Protein AF-000000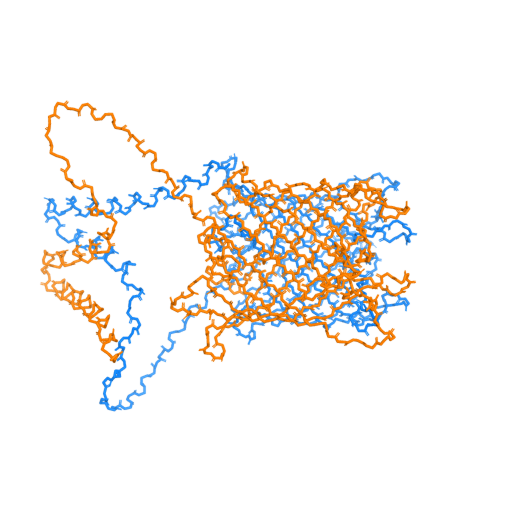0066426248 (afdb_homodimer)

Sequence (658 aa):
MRKIALFLSLCVFIWASDLQQALEYEKQGDYKKAMEIYKKLALKNSSVLISQEQNNSSQATQTQNSITIKKEEKQDFSRLALANYLGENESFNPLGISSYKMNYFLPFAYSFNSLGVNNNKSEAKFQLSVKKRLFENLLGLDEKYYIAYTQTSWWQIYEHSSPFRETNYQPEFFIDLPLYLKDYEFFNNLRVGILHESNGKGDENLQSRSWNRIYVSTAILYNKFLFVPRLWYRIPENKKDDDNPAILHYMGNFDVNLAYLGDDYFINLMLRNNLKFHNNKGAIQVDLGYDIFNNGIYWYLQYFNGYGESLIDYNKHLQRLSTGFLISYMRKIALFLSLCVFIWASDLQQALEYEKQGDYKKAMEIYKKLALKNSSVLISQEQNNSSQATQTQNSITIKKEEKQDFSRLALANYLGENESFNPLGISSYKMNYFLPFAYSFNSLGVNNNKSEAKFQLSVKKRLFENLLGLDEKYYIAYTQTSWWQIYEHSSPFRETNYQPEFFIDLPLYLKDYEFFNNLRVGILHESNGKGDENLQSRSWNRIYVSTAILYNKFLFVPRLWYRIPENKKDDDNPAILHYMGNFDVNLAYLGDDYFINLMLRNNLKFHNNKGAIQVDLGYDIFNNGIYWYLQYFNGYGESLIDYNKHLQRLSTGFLISY

Foldseek 3Di:
DPPPVPPVVVVVVVLVVLQVVLVVCVVVVVPPSSVVSVVVVVVVPPVVPPPPDPDDDDDCDPPVPVCPVPPPPLPQQLVVVVCLCVVNPDDDDQVDKGFHDWWFKFQFKAWPDDPDDPAHRTWIKTKGKIKHWDDACPVVQRKTKMKMKMKIWTWRCVDVVTHTPWMKIKIKIKIWGADDDPVQVQWGTKMWMKIKIWGPDDPPPLQTAIWIKIKIWIWGDDPQKTKIKMFIDTDDDDPVPHSCPCLCVAQNGIKMWIKGHDSFKMKIWIKGWNPPPVRIFIKIKIKIWGHDPPPAKTWIKMWMFTAPPDRSGRVPTITMITIDIGRHD/DVPVVPPVVPPVVVLVVLQVVLVVCVVVVVNVSSVVSVVCVVVVVVVVPPPPPPDDDDDPDPPPVPPVVPPPPLPQQQVVVVCLCVVNPDDDDQVDKGFHDWWFKFQFKAWPDDPDDPAHRTWIKTKGKIKHWDDACPPVQRKTKMKMKMKIWTWQCVDVVTHTPWMKIKIKIKMWGADDDPVQVQWGTKMWMKIKIWGPDDPPPLQTAIWIKIKIWIWGDDPQKIKIKMFIDTDDDDPVPHSCPCLCVAQNGIKMWIKGHDSFKMKIKIKGWNPPPVRIFIKIKIKIWGHDPPPAKTWIKMWMFTAPPDRSGRVPTITMITIDIGRHD

InterPro domains:
  IPR003187 Phospholipase A1 [PF02253] (88-326)
  IPR003187 Phospholipase A1 [PR01486] (118-135)
  IPR003187 Phospholipase A1 [PR01486] (140-156)
  IPR003187 Phospholipase A1 [PR01486] (161-180)
  IPR003187 Phospholipase A1 [PR01486] (190-204)
  IPR003187 Phospholipase A1 [PR01486] (207-225)
  IPR003187 Phospholipase A1 [PR01486] (242-260)
  IPR003187 Phospholipase A1 [PR01486] (277-294)
  IPR003187 Phospholipase A1 [PR01486] (300-320)
  IPR003187 Phospholipase A1 [PTHR40457] (1-326)
  IPR003187 Phospholipase A1 [cd00541] (95-322)
  IPR036541 Phospholipase A1 superfamily [G3DSA:2.40.230.10] (82-328)
  IPR036541 Phospholipase A1 superfamily [SSF56931] (89-328)

Nearest PDB structures (foldseek):
  7ezz-assembly1_B  TM=8.735E-01  e=7.952E-20  Salmonella enterica subsp. enterica serovar Typhi
  7ezz-assembly1_A  TM=8.567E-01  e=2.183E-19  Salmonella enterica subsp. enterica serovar Typhi
  2qom-assembly1_A  TM=3.430E-01  e=2.627E-02  Escherichia coli O157:H7
  1fep-assembly1_A  TM=3.872E-01  e=2.582E-01  Escherichia coli K-12
  8agd-assembly1_C  TM=2.688E-01  e=1.028E+00  Deinococcus radiodurans R1 = ATCC 13939 = DSM 20539

Secondary structure (DSSP, 8-state):
--GGGHHHHHHHHHHHHHHHHHHHHHHTT-HHHHHHHHHHHHHHHHTTTTTSSGGG--------------------HHHHHHHHHHT-SS---TT--EE-S-EEEEEEEEESS---TT--SEEEEEEEEEEEEEEE-SSSS--EEEEEEEEEEEE-TTSTT--EEEEEEEEEEEEEEE---TT-TTB-EEEEEEEEEE----TTTT---EEEEEEEE--EEETTEEEEEEEEEEPP--GGG-S-TTHHHHH-SEEEEEEEE-SSEEEEEEEEE---TTS--EEEEEEEEEESSSSS-EEEEEEEEES-SSSTTTTS-EEEEEEEEEEE-/--STTSSHHHHHHHHHHHHHHHHHHHHTT-HHHHHHHHHHHHHHHHHHHHTTSTT---S-----------------HHHHHHHHHHT-SS---TT--EE-S-EEEEEEEEESS---TT--SEEEEEEEEEEEEEEE-SSSS--EEEEEEEEEEEE-TTSTT--EEEEEEEEEEEEEEE---TT-TTB-EEEEEEEEEE----TTTT---EEEEEEEE--EEETTEEEEEEEEEEPP--GGG-S-TTHHHHH-SEEEEEEEE-SSEEEEEEEEE---TTS--EEEEEEEEEESSSSS-EEEEEEEEES-SSSTTTTS-EEEEEEEEEEE-

Solvent-accessible surface area (backbone atoms only — not comparable to full-atom values): 33411 Å² total; per-residue (Å²): 72,69,74,70,65,56,62,66,58,53,59,61,49,49,56,53,46,47,52,50,48,23,51,52,28,50,74,72,64,43,32,59,65,18,22,52,45,22,38,52,52,26,55,70,67,46,85,77,67,68,82,72,78,75,73,74,86,74,88,70,79,76,65,80,68,73,68,69,67,69,73,69,74,68,72,58,42,40,57,53,45,47,26,30,64,72,64,63,71,58,78,86,45,51,35,42,46,37,34,48,45,69,19,32,45,19,71,49,23,39,38,82,42,86,71,50,94,91,41,69,42,55,25,23,36,37,30,50,25,35,29,33,74,66,50,63,39,84,82,71,61,68,27,35,32,33,42,34,41,34,37,41,37,37,27,30,61,84,44,83,74,29,21,49,78,42,43,40,41,33,47,32,41,35,36,41,30,62,45,87,41,86,94,44,65,35,38,46,34,42,32,43,33,42,37,41,38,30,42,47,33,39,65,88,77,72,58,27,33,54,53,40,31,39,34,40,32,36,46,32,46,56,89,45,35,39,39,36,47,34,41,46,47,73,55,85,67,56,77,93,71,44,55,48,82,61,46,50,58,23,46,27,48,35,40,36,37,44,29,42,39,43,87,55,34,37,41,35,37,36,43,32,43,36,84,34,87,93,67,64,27,30,27,39,34,41,38,38,36,34,56,73,69,83,43,41,40,19,42,28,39,40,37,39,41,30,28,41,84,42,74,90,40,24,89,37,76,40,39,36,47,30,31,39,34,30,51,26,61,133,78,61,74,69,59,60,72,60,53,62,61,53,53,56,53,50,47,50,51,50,23,51,52,29,47,76,71,67,44,33,60,67,16,25,54,42,24,38,49,50,26,43,64,66,50,45,80,70,59,74,79,72,77,79,90,83,90,80,100,69,81,69,74,74,67,73,66,70,70,70,71,75,68,71,57,40,40,57,52,46,48,25,28,63,71,63,65,71,57,77,87,46,50,34,43,45,37,35,47,44,67,18,31,44,18,71,49,22,39,38,81,42,84,70,50,95,90,41,70,44,53,22,24,37,35,29,50,23,35,29,33,73,63,50,64,40,85,83,73,60,67,27,36,33,33,43,33,40,32,38,41,37,37,26,29,63,83,44,84,74,31,20,49,77,42,42,38,42,34,47,30,41,36,38,40,31,61,45,88,42,86,95,44,65,36,38,45,34,44,32,43,33,42,40,40,38,30,44,48,33,40,64,89,77,73,57,27,33,52,53,40,30,40,35,41,32,35,44,32,47,57,90,44,35,38,39,35,46,35,41,46,48,73,57,86,65,57,76,92,72,44,55,48,81,61,47,50,57,23,48,27,46,34,40,36,37,45,28,43,39,43,86,56,35,37,41,35,38,36,41,33,42,36,84,34,88,93,67,65,27,31,27,41,34,41,38,38,36,35,56,73,39,59,43,42,40,19,42,26,39,39,36,39,41,30,28,41,85,42,73,89,40,24,89,38,75,40,40,35,48,31,33,40,34,29,52,25,63

Structure (mmCIF, N/CA/C/O backbone):
data_AF-0000000066426248-model_v1
#
loop_
_entity.id
_entity.type
_entity.pdbx_description
1 polymer 'Phosphatidylcholine 1-acylhydrolase'
#
loop_
_atom_site.group_PDB
_atom_site.id
_atom_site.type_symbol
_atom_site.label_atom_id
_atom_site.label_alt_id
_atom_site.label_comp_id
_atom_site.label_asym_id
_atom_site.label_entity_id
_atom_site.label_seq_id
_atom_site.pdbx_PDB_ins_code
_atom_site.Cartn_x
_atom_site.Cartn_y
_atom_site.Cartn_z
_atom_site.occupancy
_atom_site.B_iso_or_equiv
_atom_site.auth_seq_id
_atom_site.auth_comp_id
_atom_site.auth_asym_id
_atom_site.auth_atom_id
_atom_site.pdbx_PDB_model_num
ATOM 1 N N . MET A 1 1 ? -12.062 -5.543 22.438 1 21.22 1 MET A N 1
ATOM 2 C CA . MET A 1 1 ? -13.117 -6.055 21.578 1 21.22 1 MET A CA 1
ATOM 3 C C . MET A 1 1 ? -14.484 -5.551 22.016 1 21.22 1 MET A C 1
ATOM 5 O O . MET A 1 1 ? -15.461 -5.652 21.281 1 21.22 1 MET A O 1
ATOM 9 N N . ARG A 1 2 ? -14.477 -5.262 23.109 1 25.72 2 ARG A N 1
ATOM 10 C CA . ARG A 1 2 ? -15.664 -5.125 23.938 1 25.72 2 ARG A CA 1
ATOM 11 C C . ARG A 1 2 ? -16.438 -3.859 23.578 1 25.72 2 ARG A C 1
ATOM 13 O O . ARG A 1 2 ? -17.672 -3.83 23.672 1 25.72 2 ARG A O 1
ATOM 20 N N . LYS A 1 3 ? -15.594 -2.93 23.312 1 25.88 3 LYS A N 1
ATOM 21 C CA . LYS A 1 3 ? -16.219 -1.614 23.453 1 25.88 3 LYS A CA 1
ATOM 22 C C . LYS A 1 3 ? -17.125 -1.297 22.281 1 25.88 3 LYS A C 1
ATOM 24 O O . LYS A 1 3 ? -17.984 -0.408 22.375 1 25.88 3 LYS A O 1
ATOM 29 N N . ILE A 1 4 ? -16.906 -1.948 21.125 1 23.11 4 ILE A N 1
ATOM 30 C CA . ILE A 1 4 ? -17.5 -1.456 19.891 1 23.11 4 ILE A CA 1
ATOM 31 C C . ILE A 1 4 ? -18.953 -1.912 19.781 1 23.11 4 ILE A C 1
ATOM 33 O O . ILE A 1 4 ? -19.734 -1.379 18.984 1 23.11 4 ILE A O 1
ATOM 37 N N . ALA A 1 5 ? -19.297 -2.85 20.484 1 27.41 5 ALA A N 1
ATOM 38 C CA . ALA A 1 5 ? -20.641 -3.438 20.594 1 27.41 5 ALA A CA 1
ATOM 39 C C . ALA A 1 5 ? -21.625 -2.445 21.203 1 27.41 5 ALA A C 1
ATOM 41 O O . ALA A 1 5 ? -22.828 -2.533 20.969 1 27.41 5 ALA A O 1
ATOM 42 N N . LEU A 1 6 ? -21.109 -1.627 21.828 1 28.02 6 LEU A N 1
ATOM 43 C CA . LEU A 1 6 ? -21.938 -0.832 22.719 1 28.02 6 LEU A CA 1
ATOM 44 C C . LEU A 1 6 ? -22.766 0.185 21.953 1 28.02 6 LEU A C 1
ATOM 46 O O . LEU A 1 6 ? -23.922 0.45 22.297 1 28.02 6 LEU A O 1
ATOM 50 N N . PHE A 1 7 ? -22.281 0.532 20.812 1 26.02 7 PHE A N 1
ATOM 51 C CA . PHE A 1 7 ? -22.844 1.736 20.219 1 26.02 7 PHE A CA 1
ATOM 52 C C . PHE A 1 7 ? -24.109 1.414 19.438 1 26.02 7 PHE A C 1
ATOM 54 O O . PHE A 1 7 ? -25 2.266 19.297 1 26.02 7 PHE A O 1
ATOM 61 N N . LEU A 1 8 ? -24.219 0.285 18.906 1 27.92 8 LEU A N 1
ATOM 62 C CA . LEU A 1 8 ? -25.375 -0.097 18.094 1 27.92 8 LEU A CA 1
ATOM 63 C C . LEU A 1 8 ? -26.625 -0.221 18.953 1 27.92 8 LEU A C 1
ATOM 65 O O . LEU A 1 8 ? -27.734 -0.063 18.453 1 27.92 8 LEU A O 1
ATOM 69 N N . SER A 1 9 ? -26.5 -0.438 20.031 1 31.55 9 SER A N 1
ATOM 70 C CA . SER A 1 9 ? -27.594 -0.672 20.969 1 31.55 9 SER A CA 1
ATOM 71 C C . SER A 1 9 ? -28.375 0.61 21.234 1 31.55 9 SER A C 1
ATOM 73 O O . SER A 1 9 ? -29.594 0.573 21.438 1 31.55 9 SER A O 1
ATOM 75 N N . LEU A 1 10 ? -27.703 1.596 21 1 32.5 10 LEU A N 1
ATOM 76 C CA . LEU A 1 10 ? -28.344 2.82 21.469 1 32.5 10 LEU A CA 1
ATOM 77 C C . LEU A 1 10 ? -29.375 3.312 20.438 1 32.5 10 LEU A C 1
ATOM 79 O O . LEU A 1 10 ? -30.422 3.826 20.812 1 32.5 10 LEU A O 1
ATOM 83 N N . CYS A 1 11 ? -29.203 3.049 19.172 1 32.25 11 CYS A N 1
ATOM 84 C CA . CYS A 1 11 ? -30.094 3.578 18.141 1 32.25 11 CYS A CA 1
ATOM 85 C C . CYS A 1 11 ? -31.422 2.844 18.125 1 32.25 11 CYS A C 1
ATOM 87 O O . CYS A 1 11 ? -32.469 3.436 17.828 1 32.25 11 CYS A O 1
ATOM 89 N N . VAL A 1 12 ? -31.453 1.705 18.344 1 39.06 12 VAL A N 1
ATOM 90 C CA . VAL A 1 12 ? -32.688 0.942 18.453 1 39.06 12 VAL A CA 1
ATOM 91 C C . VAL A 1 12 ? -33.531 1.466 19.625 1 39.06 12 VAL A C 1
ATOM 93 O O . VAL A 1 12 ? -34.75 1.529 19.547 1 39.06 12 VAL A O 1
ATOM 96 N N . PHE A 1 13 ? -32.875 1.981 20.438 1 43.09 13 PHE A N 1
ATOM 97 C CA . PHE A 1 13 ? -33.531 2.488 21.625 1 43.09 13 PHE A CA 1
ATOM 98 C C . PHE A 1 13 ? -34.219 3.812 21.344 1 43.09 13 PHE A C 1
ATOM 100 O O . PHE A 1 13 ? -35.312 4.078 21.875 1 43.09 13 PHE A O 1
ATOM 107 N N . ILE A 1 14 ? -33.781 4.527 20.375 1 45.44 14 ILE A N 1
ATOM 108 C CA . ILE A 1 14 ? -34.344 5.84 20.125 1 45.44 14 ILE A CA 1
ATOM 109 C C . ILE A 1 14 ? -35.625 5.691 19.297 1 45.44 14 ILE A C 1
ATOM 111 O O . ILE A 1 14 ? -36.625 6.371 19.562 1 45.44 14 ILE A O 1
ATOM 115 N N . TRP A 1 15 ? -35.656 4.734 18.375 1 49.66 15 TRP A N 1
ATOM 116 C CA . TRP A 1 15 ? -36.875 4.449 17.594 1 49.66 15 TRP A CA 1
ATOM 117 C C . TRP A 1 15 ? -38 3.977 18.5 1 49.66 15 TRP A C 1
ATOM 119 O O . TRP A 1 15 ? -39.156 4.371 18.312 1 49.66 15 TRP A O 1
ATOM 129 N N . ALA A 1 16 ? -37.594 3.227 19.391 1 53.44 16 ALA A N 1
ATOM 130 C CA . ALA A 1 16 ? -38.531 2.721 20.375 1 53.44 16 ALA A CA 1
ATOM 131 C C . ALA A 1 16 ? -39.062 3.848 21.266 1 53.44 16 ALA A C 1
ATOM 133 O O . ALA A 1 16 ? -40.25 3.879 21.625 1 53.44 16 ALA A O 1
ATOM 134 N N . SER A 1 17 ? -38.188 4.723 21.406 1 62.94 17 SER A N 1
ATOM 135 C CA . SER A 1 17 ? -38.531 5.844 22.281 1 62.94 17 SER A CA 1
ATOM 136 C C . SER A 1 17 ? -39.469 6.816 21.578 1 62.94 17 SER A C 1
ATOM 138 O O . SER A 1 17 ? -40.438 7.301 22.188 1 62.94 17 SER A O 1
ATOM 140 N N . ASP A 1 18 ? -39.312 6.953 20.188 1 67.25 18 ASP A N 1
ATOM 141 C CA . ASP A 1 18 ? -40.188 7.871 19.438 1 67.25 18 ASP A CA 1
ATOM 142 C C . ASP A 1 18 ? -41.594 7.305 19.297 1 67.25 18 ASP A C 1
ATOM 144 O O . ASP A 1 18 ? -42.594 8.039 19.391 1 67.25 18 ASP A O 1
ATOM 148 N N . LEU A 1 19 ? -41.531 6.023 19.047 1 67.25 19 LEU A N 1
ATOM 149 C CA . LEU A 1 19 ? -42.812 5.344 18.938 1 67.25 19 LEU A CA 1
ATOM 150 C C . LEU A 1 19 ? -43.562 5.375 20.266 1 67.25 19 LEU A C 1
ATOM 152 O O . LEU A 1 19 ? -44.75 5.613 20.297 1 67.25 19 LEU A O 1
ATOM 156 N N . GLN A 1 20 ? -42.688 5.156 21.359 1 71.75 20 GLN A N 1
ATOM 157 C CA . GLN A 1 20 ? -43.281 5.207 22.688 1 71.75 20 GLN A CA 1
ATOM 158 C C . GLN A 1 20 ? -43.781 6.609 23.016 1 71.75 20 GLN A C 1
ATOM 160 O O . GLN A 1 20 ? -44.844 6.77 23.609 1 71.75 20 GLN A O 1
ATOM 165 N N . GLN A 1 21 ? -43.094 7.531 22.516 1 74.12 21 GLN A N 1
ATOM 166 C CA . GLN A 1 21 ? -43.469 8.93 22.75 1 74.12 21 GLN A CA 1
ATOM 167 C C . GLN A 1 21 ? -44.688 9.312 21.953 1 74.12 21 GLN A C 1
ATOM 169 O O . GLN A 1 21 ? -45.562 10.023 22.453 1 74.12 21 GLN A O 1
ATOM 174 N N . ALA A 1 22 ? -44.75 8.781 20.703 1 76.38 22 ALA A N 1
ATOM 175 C CA . ALA A 1 22 ? -45.906 9.039 19.875 1 76.38 22 ALA A CA 1
ATOM 176 C C . ALA A 1 22 ? -47.156 8.406 20.469 1 76.38 22 ALA A C 1
ATOM 178 O O . ALA A 1 22 ? -48.25 9.023 20.484 1 76.38 22 ALA A O 1
ATOM 179 N N . LEU A 1 23 ? -46.938 7.215 21.016 1 75.81 23 LEU A N 1
ATOM 180 C CA . LEU A 1 23 ? -48.031 6.492 21.672 1 75.81 23 LEU A CA 1
ATOM 181 C C . LEU A 1 23 ? -48.5 7.215 22.938 1 75.81 23 LEU A C 1
ATOM 183 O O . LEU A 1 23 ? -49.688 7.262 23.219 1 75.81 23 LEU A O 1
ATOM 187 N N . GLU A 1 24 ? -47.594 7.805 23.688 1 76.19 24 GLU A N 1
ATOM 188 C CA . GLU A 1 24 ? -47.875 8.578 24.891 1 76.19 24 GLU A CA 1
ATOM 189 C C . GLU A 1 24 ? -48.688 9.836 24.547 1 76.19 24 GLU A C 1
ATOM 191 O O . GLU A 1 24 ? -49.656 10.172 25.234 1 76.19 24 GLU A O 1
ATOM 196 N N . TYR A 1 25 ? -48.312 10.477 23.438 1 78.5 25 TYR A N 1
ATOM 197 C CA . TYR A 1 25 ? -49.031 11.672 23.016 1 78.5 25 TYR A CA 1
ATOM 198 C C . TYR A 1 25 ? -50.438 11.344 22.547 1 78.5 25 TYR A C 1
ATOM 200 O O . TYR A 1 25 ? -51.375 12.102 22.797 1 78.5 25 TYR A O 1
ATOM 208 N N . GLU A 1 26 ? -50.625 10.148 21.875 1 78.38 26 GLU A N 1
ATOM 209 C CA . GLU A 1 26 ? -51.938 9.641 21.438 1 78.38 26 GLU A CA 1
ATOM 210 C C . GLU A 1 26 ? -52.875 9.398 22.625 1 78.38 26 GLU A C 1
ATOM 212 O O . GLU A 1 26 ? -54.031 9.773 22.594 1 78.38 26 GLU A O 1
ATOM 217 N N . LYS A 1 27 ? -52.375 8.906 23.703 1 77 27 LYS A N 1
ATOM 218 C CA . LYS A 1 27 ? -53.125 8.625 24.922 1 77 27 LYS A CA 1
ATOM 219 C C . LYS A 1 27 ? -53.562 9.922 25.609 1 77 27 LYS A C 1
ATOM 221 O O . LYS A 1 27 ? -54.625 9.969 26.234 1 77 27 LYS A O 1
ATOM 226 N N . GLN A 1 28 ? -52.625 10.938 25.562 1 75.06 28 GLN A N 1
ATOM 227 C CA . GLN A 1 28 ? -52.906 12.227 26.203 1 75.06 28 GLN A CA 1
ATOM 228 C C . GLN A 1 28 ? -53.844 13.07 25.375 1 75.06 28 GLN A C 1
ATOM 230 O O . GLN A 1 28 ? -54.25 14.164 25.766 1 75.06 28 GLN A O 1
ATOM 235 N N . GLY A 1 29 ? -54.156 12.609 24.062 1 78.06 29 GLY A N 1
ATOM 236 C CA . GLY A 1 29 ? -55.125 13.297 23.219 1 78.06 29 GLY A CA 1
ATOM 237 C C . GLY A 1 29 ? -54.5 14.352 22.328 1 78.06 29 GLY A C 1
ATOM 238 O O . GLY A 1 29 ? -55.219 15.141 21.703 1 78.06 29 GLY A O 1
ATOM 239 N N . ASP A 1 30 ? -53.156 14.57 22.484 1 76.69 30 ASP A N 1
ATOM 240 C CA . ASP A 1 30 ? -52.438 15.523 21.625 1 76.69 30 ASP A CA 1
ATOM 241 C C . ASP A 1 30 ? -52.125 14.914 20.266 1 76.69 30 ASP A C 1
ATOM 243 O O . ASP A 1 30 ? -51 14.508 20 1 76.69 30 ASP A O 1
ATOM 247 N N . TYR A 1 31 ? -53.094 14.844 19.359 1 78.88 31 TYR A N 1
ATOM 248 C CA . TYR A 1 31 ? -53 14.148 18.078 1 78.88 31 TYR A CA 1
ATOM 249 C C . TYR A 1 31 ? -52.031 14.852 17.125 1 78.88 31 TYR A C 1
ATOM 251 O O . TYR A 1 31 ? -51.438 14.211 16.266 1 78.88 31 TYR A O 1
ATOM 259 N N . LYS A 1 32 ? -51.75 16.141 17.266 1 79.25 32 LYS A N 1
ATOM 260 C CA . LYS A 1 32 ? -50.844 16.859 16.391 1 79.25 32 LYS A CA 1
ATOM 261 C C . LYS A 1 32 ? -49.375 16.469 16.641 1 79.25 32 LYS A C 1
ATOM 263 O O . LYS A 1 32 ? -48.625 16.188 15.695 1 79.25 32 LYS A O 1
ATOM 268 N N . LYS A 1 33 ? -48.844 16.438 17.781 1 78.81 33 LYS A N 1
ATOM 269 C CA . LYS A 1 33 ? -47.5 16.031 18.109 1 78.81 33 LYS A CA 1
ATOM 270 C C . LYS A 1 33 ? -47.281 14.547 17.797 1 78.81 33 LYS A C 1
ATOM 272 O O . LYS A 1 33 ? -46.219 14.164 17.281 1 78.81 33 LYS A O 1
ATOM 277 N N . ALA A 1 34 ? -48.25 13.672 18.172 1 79.44 34 ALA A N 1
ATOM 278 C CA . ALA A 1 34 ? -48.188 12.258 17.812 1 79.44 34 ALA A CA 1
ATOM 279 C C . ALA A 1 34 ? -48.094 12.07 16.297 1 79.44 34 ALA A C 1
ATOM 281 O O . ALA A 1 34 ? -47.281 11.273 15.812 1 79.44 34 ALA A O 1
ATOM 282 N N . MET A 1 35 ? -48.906 12.82 15.586 1 79.19 35 MET A N 1
ATOM 283 C CA . MET A 1 35 ? -48.875 12.812 14.125 1 79.19 35 MET A CA 1
ATOM 284 C C . MET A 1 35 ? -47.5 13.172 13.594 1 79.19 35 MET A C 1
ATOM 286 O O . MET A 1 35 ? -47 12.531 12.672 1 79.19 35 MET A O 1
ATOM 290 N N . GLU A 1 36 ? -46.812 14.164 14.078 1 78.56 36 GLU A N 1
ATOM 291 C CA . GLU A 1 36 ? -45.531 14.625 13.617 1 78.56 36 GLU A CA 1
ATOM 292 C C . GLU A 1 36 ? -44.438 13.555 13.812 1 78.56 36 GLU A C 1
ATOM 294 O O . GLU A 1 36 ? -43.594 13.375 12.953 1 78.56 36 GLU A O 1
ATOM 299 N N . ILE A 1 37 ? -44.5 12.859 14.883 1 76.62 37 ILE A N 1
ATOM 300 C CA . ILE A 1 37 ? -43.562 11.789 15.164 1 76.62 37 ILE A CA 1
ATOM 301 C C . ILE A 1 37 ? -43.844 10.594 14.266 1 76.62 37 ILE A C 1
ATOM 303 O O . ILE A 1 37 ? -42.906 10.031 13.664 1 76.62 37 ILE A O 1
ATOM 307 N N . TYR A 1 38 ? -45.125 10.148 14.047 1 75.75 38 TYR A N 1
ATOM 308 C CA . TYR A 1 38 ? -45.469 9.07 13.125 1 75.75 38 TYR A CA 1
ATOM 309 C C . TYR A 1 38 ? -45.125 9.453 11.688 1 75.75 38 TYR A C 1
ATOM 311 O O . TYR A 1 38 ? -44.656 8.625 10.914 1 75.75 38 TYR A O 1
ATOM 319 N N . LYS A 1 39 ? -45.375 10.727 11.32 1 72.31 39 LYS A N 1
ATOM 320 C CA . LYS A 1 39 ? -44.969 11.258 10.023 1 72.31 39 LYS A CA 1
ATOM 321 C C . LYS A 1 39 ? -43.438 11.164 9.828 1 72.31 39 LYS A C 1
ATOM 323 O O . LYS A 1 39 ? -42.969 10.703 8.789 1 72.31 39 LYS A O 1
ATOM 328 N N . LYS A 1 40 ? -42.75 11.539 10.828 1 72.25 40 LYS A N 1
ATOM 329 C CA . LYS A 1 40 ? -41.281 11.422 10.805 1 72.25 40 LYS A CA 1
ATOM 330 C C . LYS A 1 40 ? -40.875 9.961 10.695 1 72.25 40 LYS A C 1
ATOM 332 O O . LYS A 1 40 ? -39.938 9.633 9.93 1 72.25 40 LYS A O 1
ATOM 337 N N . LEU A 1 41 ? -41.375 9.078 11.297 1 68.88 41 LEU A N 1
ATOM 338 C CA . LEU A 1 41 ? -41.125 7.645 11.266 1 68.88 41 LEU A CA 1
ATOM 339 C C . LEU A 1 41 ? -41.562 7.035 9.945 1 68.88 41 LEU A C 1
ATOM 341 O O . LEU A 1 41 ? -40.875 6.16 9.398 1 68.88 41 LEU A O 1
ATOM 345 N N . ALA A 1 42 ? -42.719 7.484 9.414 1 65.19 42 ALA A N 1
ATOM 346 C CA . ALA A 1 42 ? -43.25 7 8.148 1 65.19 42 ALA A CA 1
ATOM 347 C C . ALA A 1 42 ? -42.406 7.5 6.973 1 65.19 42 ALA A C 1
ATOM 349 O O . ALA A 1 42 ? -42.188 6.758 6.02 1 65.19 42 ALA A O 1
ATOM 350 N N . LEU A 1 43 ? -41.969 8.781 6.918 1 58.59 43 LEU A N 1
ATOM 351 C CA . LEU A 1 43 ? -41.219 9.406 5.844 1 58.59 43 LEU A CA 1
ATOM 352 C C . LEU A 1 43 ? -39.781 8.945 5.863 1 58.59 43 LEU A C 1
ATOM 354 O O . LEU A 1 43 ? -39.125 8.883 4.82 1 58.59 43 LEU A O 1
ATOM 358 N N . LYS A 1 44 ? -39.188 8.594 6.984 1 50.12 44 LYS A N 1
ATOM 359 C CA . LYS A 1 44 ? -37.844 8.016 7.098 1 50.12 44 LYS A CA 1
ATOM 360 C C . LYS A 1 44 ? -37.781 6.645 6.434 1 50.12 44 LYS A C 1
ATOM 362 O O . LYS A 1 44 ? -36.781 6.297 5.82 1 50.12 44 LYS A O 1
ATOM 367 N N . ASN A 1 45 ? -38.562 5.871 6.266 1 43.69 45 ASN A N 1
ATOM 368 C CA . ASN A 1 45 ? -38.688 4.57 5.617 1 43.69 45 ASN A CA 1
ATOM 369 C C . ASN A 1 45 ? -39.094 4.703 4.16 1 43.69 45 ASN A C 1
ATOM 371 O O . ASN A 1 45 ? -38.844 3.807 3.352 1 43.69 45 ASN A O 1
ATOM 375 N N . SER A 1 46 ? -39.875 5.641 3.625 1 41.12 46 SER A N 1
ATOM 376 C CA . SER A 1 46 ? -40.375 5.785 2.266 1 41.12 46 SER A CA 1
ATOM 377 C C . SER A 1 46 ? -39.312 6.316 1.323 1 41.12 46 SER A C 1
ATOM 379 O O . SER A 1 46 ? -39.438 6.191 0.103 1 41.12 46 SER A O 1
ATOM 381 N N . SER A 1 47 ? -38.219 7.238 1.375 1 36.09 47 SER A N 1
ATOM 382 C CA . SER A 1 47 ? -37.344 7.832 0.366 1 36.09 47 SER A CA 1
ATOM 383 C C . SER A 1 47 ? -36.5 6.77 -0.347 1 36.09 47 SER A C 1
ATOM 385 O O . SER A 1 47 ? -35.812 7.066 -1.319 1 36.09 47 SER A O 1
ATOM 387 N N . VAL A 1 48 ? -36.562 5.344 -0.227 1 31.81 48 VAL A N 1
ATOM 388 C CA . VAL A 1 48 ? -36.312 4.125 -0.981 1 31.81 48 VAL A CA 1
ATOM 389 C C . VAL A 1 48 ? -37.312 3.971 -2.1 1 31.81 48 VAL A C 1
ATOM 391 O O . VAL A 1 48 ? -36.969 3.592 -3.221 1 31.81 48 VAL A O 1
ATOM 394 N N . LEU A 1 49 ? -38.562 4.047 -2.035 1 29.64 49 LEU A N 1
ATOM 395 C CA . LEU A 1 49 ? -39.469 3.494 -3.012 1 29.64 49 LEU A CA 1
ATOM 396 C C . LEU A 1 49 ? -39.812 4.52 -4.09 1 29.64 49 LEU A C 1
ATOM 398 O O . LEU A 1 49 ? -40.375 4.172 -5.137 1 29.64 49 LEU A O 1
ATOM 402 N N . ILE A 1 50 ? -39.688 5.859 -4.098 1 30.88 50 ILE A N 1
ATOM 403 C CA . ILE A 1 50 ? -40.438 6.68 -5.043 1 30.88 50 ILE A CA 1
ATOM 404 C C . ILE A 1 50 ? -39.719 6.691 -6.391 1 30.88 50 ILE A C 1
ATOM 406 O O . ILE A 1 50 ? -40.25 7.188 -7.383 1 30.88 50 ILE A O 1
ATOM 410 N N . SER A 1 51 ? -38.531 6.281 -6.93 1 28.19 51 SER A N 1
ATOM 411 C CA . SER A 1 51 ? -38.156 6.68 -8.289 1 28.19 51 SER A CA 1
ATOM 412 C C . SER A 1 51 ? -39 5.938 -9.32 1 28.19 51 SER A C 1
ATOM 414 O O . SER A 1 51 ? -38.844 6.129 -10.523 1 28.19 51 SER A O 1
ATOM 416 N N . GLN A 1 52 ? -39.781 5.016 -9.109 1 23.95 52 GLN A N 1
ATOM 417 C CA . GLN A 1 52 ? -40.25 4.309 -10.297 1 23.95 52 GLN A CA 1
ATOM 418 C C . GLN A 1 52 ? -41.219 5.176 -11.102 1 23.95 52 GLN A C 1
ATOM 420 O O . GLN A 1 52 ? -41.188 5.156 -12.336 1 23.95 52 GLN A O 1
ATOM 425 N N . GLU A 1 53 ? -42.375 5.66 -10.781 1 24.2 53 GLU A N 1
ATOM 426 C CA . GLU A 1 53 ? -43.5 5.672 -11.68 1 24.2 53 GLU A CA 1
ATOM 427 C C . GLU A 1 53 ? -43.594 6.992 -12.438 1 24.2 53 GLU A C 1
ATOM 429 O O . GLU A 1 53 ? -44.656 7.344 -12.953 1 24.2 53 GLU A O 1
ATOM 434 N N . GLN A 1 54 ? -42.625 7.93 -12.656 1 22.52 54 GLN A N 1
ATOM 435 C CA . GLN A 1 54 ? -43.062 9.227 -13.156 1 22.52 54 GLN A CA 1
ATOM 436 C C . GLN A 1 54 ? -43.656 9.102 -14.555 1 22.52 54 GLN A C 1
ATOM 438 O O . GLN A 1 54 ? -44.594 9.805 -14.891 1 22.52 54 GLN A O 1
ATOM 443 N N . ASN A 1 55 ? -43.094 8.531 -15.594 1 22.34 55 ASN A N 1
ATOM 444 C CA . ASN A 1 55 ? -43.125 9.203 -16.891 1 22.34 55 ASN A CA 1
ATOM 445 C C . ASN A 1 55 ? -44.469 8.992 -17.594 1 22.34 55 ASN A C 1
ATOM 447 O O . ASN A 1 55 ? -44.656 9.375 -18.75 1 22.34 55 ASN A O 1
ATOM 451 N N . ASN A 1 56 ? -45.438 8.219 -17.5 1 20.48 56 ASN A N 1
ATOM 452 C CA . ASN A 1 56 ? -45.938 8.031 -18.844 1 20.48 56 ASN A CA 1
ATOM 453 C C . ASN A 1 56 ? -46.719 9.25 -19.328 1 20.48 56 ASN A C 1
ATOM 455 O O . ASN A 1 56 ? -47.281 9.242 -20.438 1 20.48 56 ASN A O 1
ATOM 459 N N . SER A 1 57 ? -47.469 10 -18.547 1 22.83 57 SER A N 1
ATOM 460 C CA . SER A 1 57 ? -48.594 10.539 -19.297 1 22.83 57 SER A CA 1
ATOM 461 C C . SER A 1 57 ? -48.156 11.656 -20.234 1 22.83 57 SER A C 1
ATOM 463 O O . SER A 1 57 ? -47.219 12.383 -19.938 1 22.83 57 SER A O 1
ATOM 465 N N . SER A 1 58 ? -48.812 11.891 -21.672 1 23.61 58 SER A N 1
ATOM 466 C CA . SER A 1 58 ? -48.594 12.391 -23.031 1 23.61 58 SER A CA 1
ATOM 467 C C . SER A 1 58 ? -48.625 13.914 -23.062 1 23.61 58 SER A C 1
ATOM 469 O O . SER A 1 58 ? -48.25 14.516 -24.078 1 23.61 58 SER A O 1
ATOM 471 N N . GLN A 1 59 ? -49.562 14.625 -22.438 1 24.84 59 GLN A N 1
ATOM 472 C CA . GLN A 1 59 ? -50 15.844 -23.125 1 24.84 59 GLN A CA 1
ATOM 473 C C . GLN A 1 59 ? -48.844 16.844 -23.219 1 24.84 59 GLN A C 1
ATOM 475 O O . GLN A 1 59 ? -48.219 17.156 -22.203 1 24.84 59 GLN A O 1
ATOM 480 N N . ALA A 1 60 ? -48.438 17.359 -24.5 1 25.08 60 ALA A N 1
ATOM 481 C CA . ALA A 1 60 ? -47.125 17.672 -25.094 1 25.08 60 ALA A CA 1
ATOM 482 C C . ALA A 1 60 ? -46.594 19.016 -24.609 1 25.08 60 ALA A C 1
ATOM 484 O O . ALA A 1 60 ? -45.5 19.438 -25 1 25.08 60 ALA A O 1
ATOM 485 N N . THR A 1 61 ? -47.469 19.938 -24.016 1 25.94 61 THR A N 1
ATOM 486 C CA . THR A 1 61 ? -47.031 21.312 -24.266 1 25.94 61 THR A CA 1
ATOM 487 C C . THR A 1 61 ? -45.594 21.531 -23.75 1 25.94 61 THR A C 1
ATOM 489 O O . THR A 1 61 ? -45.25 21.078 -22.656 1 25.94 61 THR A O 1
ATOM 492 N N . GLN A 1 62 ? -44.594 21.984 -24.688 1 24.77 62 GLN A N 1
ATOM 493 C CA . GLN A 1 62 ? -43.156 22.047 -24.625 1 24.77 62 GLN A CA 1
ATOM 494 C C . GLN A 1 62 ? -42.688 22.875 -23.422 1 24.77 62 GLN A C 1
ATOM 496 O O . GLN A 1 62 ? -42.281 24.031 -23.578 1 24.77 62 GLN A O 1
ATOM 501 N N . THR A 1 63 ? -43.594 23.156 -22.469 1 23.88 63 THR A N 1
ATOM 502 C CA . THR A 1 63 ? -43.062 24.188 -21.562 1 23.88 63 THR A CA 1
ATOM 503 C C . THR A 1 63 ? -41.625 23.844 -21.156 1 23.88 63 THR A C 1
ATOM 505 O O . THR A 1 63 ? -41.344 22.719 -20.75 1 23.88 63 THR A O 1
ATOM 508 N N . GLN A 1 64 ? -40.656 24.672 -21.734 1 23.58 64 GLN A N 1
ATOM 509 C CA . GLN A 1 64 ? -39.219 24.594 -21.453 1 23.58 64 GLN A CA 1
ATOM 510 C C . GLN A 1 64 ? -38.969 24.438 -19.953 1 23.58 64 GLN A C 1
ATOM 512 O O . GLN A 1 64 ? -39.219 25.359 -19.172 1 23.58 64 GLN A O 1
ATOM 517 N N . ASN A 1 65 ? -39.625 23.469 -19.406 1 24.3 65 ASN A N 1
ATOM 518 C CA . ASN A 1 65 ? -39.344 23.109 -18.016 1 24.3 65 ASN A CA 1
ATOM 519 C C . ASN A 1 65 ? -37.875 23.203 -17.703 1 24.3 65 ASN A C 1
ATOM 521 O O . ASN A 1 65 ? -37.062 22.422 -18.219 1 24.3 65 ASN A O 1
ATOM 525 N N . SER A 1 66 ? -37.438 24.484 -17.656 1 24.78 66 SER A N 1
ATOM 526 C CA . SER A 1 66 ? -36.094 24.75 -17.172 1 24.78 66 SER A CA 1
ATOM 527 C C . SER A 1 66 ? -35.75 23.891 -15.953 1 24.78 66 SER A C 1
ATOM 529 O O . SER A 1 66 ? -36.375 24.031 -14.898 1 24.78 66 SER A O 1
ATOM 531 N N . ILE A 1 67 ? -35.75 22.609 -16.172 1 24.72 67 ILE A N 1
ATOM 532 C CA . ILE A 1 67 ? -35.156 21.656 -15.25 1 24.72 67 ILE A CA 1
ATOM 533 C C . ILE A 1 67 ? -34 22.312 -14.508 1 24.72 67 ILE A C 1
ATOM 535 O O . ILE A 1 67 ? -32.969 22.641 -15.109 1 24.72 67 ILE A O 1
ATOM 539 N N . THR A 1 68 ? -34.406 23.312 -13.766 1 24.12 68 THR A N 1
ATOM 540 C CA . THR A 1 68 ? -33.344 23.688 -12.859 1 24.12 68 THR A CA 1
ATOM 541 C C . THR A 1 68 ? -32.656 22.453 -12.273 1 24.12 68 THR A C 1
ATOM 543 O O . THR A 1 68 ? -33.281 21.688 -11.531 1 24.12 68 THR A O 1
ATOM 546 N N . ILE A 1 69 ? -31.984 21.75 -13.047 1 24.86 69 ILE A N 1
ATOM 547 C CA . ILE A 1 69 ? -31 20.781 -12.594 1 24.86 69 ILE A CA 1
ATOM 548 C C . ILE A 1 69 ? -30.469 21.203 -11.219 1 24.86 69 ILE A C 1
ATOM 550 O O . ILE A 1 69 ? -29.844 22.25 -11.078 1 24.86 69 ILE A O 1
ATOM 554 N N . LYS A 1 70 ? -31.328 21.031 -10.242 1 29.27 70 LYS A N 1
ATOM 555 C CA . LYS A 1 70 ? -30.797 21.172 -8.891 1 29.27 70 LYS A CA 1
ATOM 556 C C . LYS A 1 70 ? -29.312 20.797 -8.844 1 29.27 70 LYS A C 1
ATOM 558 O O . LYS A 1 70 ? -28.938 19.703 -9.273 1 29.27 70 LYS A O 1
ATOM 563 N N . LYS A 1 71 ? -28.562 21.688 -8.805 1 30.72 71 LYS A N 1
ATOM 564 C CA . LYS A 1 71 ? -27.141 21.578 -8.508 1 30.72 71 LYS A CA 1
ATOM 565 C C . LYS A 1 71 ? -26.859 20.469 -7.496 1 30.72 71 LYS A C 1
ATOM 567 O O . LYS A 1 71 ? -27.359 20.516 -6.371 1 30.72 71 LYS A O 1
ATOM 572 N N . GLU A 1 72 ? -26.969 19.25 -7.738 1 32.97 72 GLU A N 1
ATOM 573 C CA . GLU A 1 72 ? -26.422 18.188 -6.895 1 32.97 72 GLU A CA 1
ATOM 574 C C . GLU A 1 72 ? -25.406 18.75 -5.891 1 32.97 72 GLU A C 1
ATOM 576 O O . GLU A 1 72 ? -24.453 19.438 -6.277 1 32.97 72 GLU A O 1
ATOM 581 N N . GLU A 1 73 ? -25.812 19.156 -4.789 1 34 73 GLU A N 1
ATOM 582 C CA . GLU A 1 73 ? -24.922 19.656 -3.75 1 34 73 GLU A CA 1
ATOM 583 C C . GLU A 1 73 ? -23.547 19.016 -3.84 1 34 73 GLU A C 1
ATOM 585 O O . GLU A 1 73 ? -23.406 17.797 -3.678 1 34 73 GLU A O 1
ATOM 590 N N . LYS A 1 74 ? -22.797 19.328 -4.676 1 40.53 74 LYS A N 1
ATOM 591 C CA . LYS A 1 74 ? -21.375 19.016 -4.676 1 40.53 74 LYS A CA 1
ATOM 592 C C . LYS A 1 74 ? -20.828 18.906 -3.25 1 40.53 74 LYS A C 1
ATOM 594 O O . LYS A 1 74 ? -20.906 19.859 -2.471 1 40.53 74 LYS A O 1
ATOM 599 N N . GLN A 1 75 ? -21.125 17.781 -2.625 1 47.06 75 GLN A N 1
ATOM 600 C CA . GLN A 1 75 ? -20.453 17.594 -1.345 1 47.06 75 GLN A CA 1
ATOM 601 C C . GLN A 1 75 ? -19.172 18.438 -1.272 1 47.06 75 GLN A C 1
ATOM 603 O O . GLN A 1 75 ? -18.375 18.453 -2.217 1 47.06 75 GLN A O 1
ATOM 608 N N . ASP A 1 76 ? -19.156 19.391 -0.315 1 55.16 76 ASP A N 1
ATOM 609 C CA . ASP A 1 76 ? -18.016 20.266 -0.061 1 55.16 76 ASP A CA 1
ATOM 610 C C . ASP A 1 76 ? -16.719 19.484 0.008 1 55.16 76 ASP A C 1
ATOM 612 O O . ASP A 1 76 ? -16.484 18.734 0.959 1 55.16 76 ASP A O 1
ATOM 616 N N . PHE A 1 77 ? -16.031 19.328 -1.029 1 61.78 77 PHE A N 1
ATOM 617 C CA . PHE A 1 77 ? -14.758 18.625 -1.166 1 61.78 77 PHE A CA 1
ATOM 618 C C . PHE A 1 77 ? -13.883 18.859 0.061 1 61.78 77 PHE A C 1
ATOM 620 O O . PHE A 1 77 ? -13.203 17.953 0.527 1 61.78 77 PHE A O 1
ATOM 627 N N . SER A 1 78 ? -13.984 20.078 0.532 1 61.22 78 SER A N 1
ATOM 628 C CA . SER A 1 78 ? -13.117 20.406 1.659 1 61.22 78 SER A CA 1
ATOM 629 C C . SER A 1 78 ? -13.492 19.594 2.898 1 61.22 78 SER A C 1
ATOM 631 O O . SER A 1 78 ? -12.617 19.109 3.609 1 61.22 78 SER A O 1
ATOM 633 N N . ARG A 1 79 ? -14.75 19.484 3.059 1 65 79 ARG A N 1
ATOM 634 C CA . ARG A 1 79 ? -15.203 18.719 4.219 1 65 79 ARG A CA 1
ATOM 635 C C . ARG A 1 79 ? -14.922 17.219 4.035 1 65 79 ARG A C 1
ATOM 637 O O . ARG A 1 79 ? -14.547 16.531 4.988 1 65 79 ARG A O 1
ATOM 644 N N . LEU A 1 80 ? -15.133 16.812 2.828 1 65.12 80 LEU A N 1
ATOM 645 C CA . LEU A 1 80 ? -14.859 15.406 2.527 1 65.12 80 LEU A CA 1
ATOM 646 C C . LEU A 1 80 ? -13.375 15.086 2.689 1 65.12 80 LEU A C 1
ATOM 648 O O . LEU A 1 80 ? -13.016 14.055 3.25 1 65.12 80 LEU A O 1
ATOM 652 N N . ALA A 1 81 ? -12.594 15.961 2.262 1 63.16 81 ALA A N 1
ATOM 653 C CA . ALA A 1 81 ? -11.148 15.805 2.377 1 63.16 81 ALA A CA 1
ATOM 654 C C . ALA A 1 81 ? -10.711 15.789 3.84 1 63.16 81 ALA A C 1
ATOM 656 O O . ALA A 1 81 ? -9.898 14.953 4.246 1 63.16 81 ALA A O 1
ATOM 657 N N . LEU A 1 82 ? -11.352 16.719 4.574 1 59.38 82 LEU A N 1
ATOM 658 C CA . LEU A 1 82 ? -11.039 16.766 6 1 59.38 82 LEU A CA 1
ATOM 659 C C . LEU A 1 82 ? -11.516 15.492 6.695 1 59.38 82 LEU A C 1
ATOM 661 O O . LEU A 1 82 ? -10.797 14.922 7.516 1 59.38 82 LEU A O 1
ATOM 665 N N . ALA A 1 83 ? -12.68 15.094 6.34 1 61.94 83 ALA A N 1
ATOM 666 C CA . ALA A 1 83 ? -13.242 13.891 6.941 1 61.94 83 ALA A CA 1
ATOM 667 C C . ALA A 1 83 ? -12.375 12.672 6.645 1 61.94 83 ALA A C 1
ATOM 669 O O . ALA A 1 83 ? -12.172 11.82 7.512 1 61.94 83 ALA A O 1
ATOM 670 N N . ASN A 1 84 ? -11.922 12.594 5.449 1 60.53 84 ASN A N 1
ATOM 671 C CA . ASN A 1 84 ? -11.008 11.508 5.082 1 60.53 84 ASN A CA 1
ATOM 672 C C . ASN A 1 84 ? -9.703 11.586 5.863 1 60.53 84 ASN A C 1
ATOM 674 O O . ASN A 1 84 ? -9.219 10.57 6.371 1 60.53 84 ASN A O 1
ATOM 678 N N . TYR A 1 85 ? -9.242 12.812 5.953 1 60.19 85 TYR A N 1
ATOM 679 C CA . TYR A 1 85 ? -8.023 13.047 6.715 1 60.19 85 TYR A CA 1
ATOM 680 C C . TYR A 1 85 ? -8.203 12.625 8.172 1 60.19 85 TYR A C 1
ATOM 682 O O . TYR A 1 85 ? -7.316 11.984 8.742 1 60.19 85 TYR A O 1
ATOM 690 N N . LEU A 1 86 ? -9.391 12.945 8.688 1 58.94 86 LEU A N 1
ATOM 691 C CA . LEU A 1 86 ? -9.664 12.672 10.094 1 58.94 86 LEU A CA 1
ATOM 692 C C . LEU A 1 86 ? -10.195 11.25 10.273 1 58.94 86 LEU A C 1
ATOM 694 O O . LEU A 1 86 ? -10.344 10.781 11.406 1 58.94 86 LEU A O 1
ATOM 698 N N . GLY A 1 87 ? -10.492 10.508 9.125 1 56.59 87 GLY A N 1
ATOM 699 C CA . GLY A 1 87 ? -11.055 9.164 9.188 1 56.59 87 GLY A CA 1
ATOM 700 C C . GLY A 1 87 ? -12.516 9.141 9.57 1 56.59 87 GLY A C 1
ATOM 701 O O . GLY A 1 87 ? -12.984 8.203 10.227 1 56.59 87 GLY A O 1
ATOM 702 N N . GLU A 1 88 ? -13.273 10.102 9.32 1 53.19 88 GLU A N 1
ATOM 703 C CA . GLU A 1 88 ? -14.664 10.227 9.75 1 53.19 88 GLU A CA 1
ATOM 704 C C . GLU A 1 88 ? -15.625 9.805 8.641 1 53.19 88 GLU A C 1
ATOM 706 O O . GLU A 1 88 ? -16.828 9.688 8.867 1 53.19 88 GLU A O 1
ATOM 711 N N . ASN A 1 89 ? -15.328 9.625 7.371 1 50.75 89 ASN A N 1
ATOM 712 C CA . ASN A 1 89 ? -16.234 9.414 6.25 1 50.75 89 ASN A CA 1
ATOM 713 C C . ASN A 1 89 ? -16.844 8.016 6.285 1 50.75 89 ASN A C 1
ATOM 715 O O . ASN A 1 89 ? -17.859 7.766 5.637 1 50.75 89 ASN A O 1
ATOM 719 N N . GLU A 1 90 ? -16.25 6.969 6.707 1 52.94 90 GLU A N 1
ATOM 720 C CA . GLU A 1 90 ? -16.766 5.629 6.441 1 52.94 90 GLU A CA 1
ATOM 721 C C . GLU A 1 90 ? -17.391 5.02 7.695 1 52.94 90 GLU A C 1
ATOM 723 O O . GLU A 1 90 ? -16.984 5.355 8.812 1 52.94 90 GLU A O 1
ATOM 728 N N . SER A 1 91 ? -18.703 4.652 7.477 1 52.22 91 SER A N 1
ATOM 729 C CA . SER A 1 91 ? -19.156 3.713 8.5 1 52.22 91 SER A CA 1
ATOM 730 C C . SER A 1 91 ? -18.047 2.738 8.883 1 52.22 91 SER A C 1
ATOM 732 O O . SER A 1 91 ? -17.266 2.311 8.023 1 52.22 91 SER A O 1
ATOM 734 N N . PHE A 1 92 ? -17.812 2.816 10.094 1 55.5 92 PHE A N 1
ATOM 735 C CA . PHE A 1 92 ? -16.719 1.977 10.602 1 55.5 92 PHE A CA 1
ATOM 736 C C . PHE A 1 92 ? -16.859 0.552 10.078 1 55.5 92 PHE A C 1
ATOM 738 O O . PHE A 1 92 ? -17.906 -0.078 10.234 1 55.5 92 PHE A O 1
ATOM 745 N N . ASN A 1 93 ? -16.156 0.213 9.117 1 62.81 93 ASN A N 1
ATOM 746 C CA . ASN A 1 93 ? -15.953 -1.171 8.703 1 62.81 93 ASN A CA 1
ATOM 747 C C . ASN A 1 93 ? -14.703 -1.762 9.352 1 62.81 93 ASN A C 1
ATOM 749 O O . ASN A 1 93 ? -13.578 -1.417 8.977 1 62.81 93 ASN A O 1
ATOM 753 N N . PRO A 1 94 ? -14.922 -2.596 10.375 1 65.31 94 PRO A N 1
ATOM 754 C CA . PRO A 1 94 ? -13.766 -3.121 11.117 1 65.31 94 PRO A CA 1
ATOM 755 C C . PRO A 1 94 ? -12.797 -3.889 10.227 1 65.31 94 PRO A C 1
ATOM 757 O O . PRO A 1 94 ? -11.633 -4.066 10.594 1 65.31 94 PRO A O 1
ATOM 760 N N . LEU A 1 95 ? -13.281 -4.254 9.086 1 67.5 95 LEU A N 1
ATOM 761 C CA . LEU A 1 95 ? -12.398 -5.02 8.219 1 67.5 95 LEU A CA 1
ATOM 762 C C . LEU A 1 95 ? -11.812 -4.137 7.125 1 67.5 95 LEU A C 1
ATOM 764 O O . LEU A 1 95 ? -11.055 -4.609 6.273 1 67.5 95 LEU A O 1
ATOM 768 N N . GLY A 1 96 ? -12.156 -2.891 7.27 1 76.12 96 GLY A N 1
ATOM 769 C CA . GLY A 1 96 ? -11.773 -2.006 6.18 1 76.12 96 GLY A CA 1
ATOM 770 C C . GLY A 1 96 ? -10.531 -1.19 6.484 1 76.12 96 GLY A C 1
ATOM 771 O O . GLY A 1 96 ? -10.031 -1.204 7.609 1 76.12 96 GLY A O 1
ATOM 772 N N . ILE A 1 97 ? -9.891 -0.613 5.402 1 85.12 97 ILE A N 1
ATOM 773 C CA . ILE A 1 97 ? -8.805 0.359 5.453 1 85.12 97 ILE A CA 1
ATOM 774 C C . ILE A 1 97 ? -9.242 1.658 4.781 1 85.12 97 ILE A C 1
ATOM 776 O O . ILE A 1 97 ? -10.195 1.669 3.998 1 85.12 97 ILE A O 1
ATOM 780 N N . SER A 1 98 ? -8.648 2.744 5.164 1 85.25 98 SER A N 1
ATOM 781 C CA . SER A 1 98 ? -8.969 4.031 4.559 1 85.25 98 SER A CA 1
ATOM 782 C C . SER A 1 98 ? -7.738 4.684 3.949 1 85.25 98 SER A C 1
ATOM 784 O O . SER A 1 98 ? -6.605 4.336 4.297 1 85.25 98 SER A O 1
ATOM 786 N N . SER A 1 99 ? -7.992 5.578 3.031 1 88.44 99 SER A N 1
ATOM 787 C CA . SER A 1 99 ? -6.898 6.402 2.523 1 88.44 99 SER A CA 1
ATOM 788 C C . SER A 1 99 ? -6.301 7.27 3.627 1 88.44 99 SER A C 1
ATOM 790 O O . SER A 1 99 ? -7.016 7.707 4.531 1 88.44 99 SER A O 1
ATOM 792 N N . TYR A 1 100 ? -5.062 7.551 3.57 1 91.56 100 TYR A N 1
ATOM 793 C CA . TYR A 1 100 ? -4.367 8.359 4.562 1 91.56 100 TYR A CA 1
ATOM 794 C C . TYR A 1 100 ? -3.771 9.609 3.926 1 91.56 100 TYR A C 1
ATOM 796 O O . TYR A 1 100 ? -4.316 10.711 4.07 1 91.56 100 TYR A O 1
ATOM 804 N N . LYS A 1 101 ? -2.717 9.484 3.207 1 93.25 101 LYS A N 1
ATOM 805 C CA . LYS A 1 101 ? -2.168 10.547 2.375 1 93.25 101 LYS A CA 1
ATOM 806 C C . LYS A 1 101 ? -2.615 10.398 0.923 1 93.25 101 LYS A C 1
ATOM 808 O O . LYS A 1 101 ? -3.428 9.531 0.605 1 93.25 101 LYS A O 1
ATOM 813 N N . MET A 1 102 ? -2.17 11.328 0.147 1 92.38 102 MET A N 1
ATOM 814 C CA . MET A 1 102 ? -2.547 11.281 -1.264 1 92.38 102 MET A CA 1
ATOM 815 C C . MET A 1 102 ? -2.051 10 -1.915 1 92.38 102 MET A C 1
ATOM 817 O O . MET A 1 102 ? -0.894 9.609 -1.737 1 92.38 102 MET A O 1
ATOM 821 N N . ASN A 1 103 ? -2.945 9.273 -2.527 1 94.38 103 ASN A N 1
ATOM 822 C CA . ASN A 1 103 ? -2.613 8.141 -3.379 1 94.38 103 ASN A CA 1
ATOM 823 C C . ASN A 1 103 ? -2.602 8.531 -4.855 1 94.38 103 ASN A C 1
ATOM 825 O O . ASN A 1 103 ? -3.619 8.969 -5.395 1 94.38 103 ASN A O 1
ATOM 829 N N . TYR A 1 104 ? -1.481 8.352 -5.508 1 96.62 104 TYR A N 1
ATOM 830 C CA . TYR A 1 104 ? -1.376 8.844 -6.875 1 96.62 104 TYR A CA 1
ATOM 831 C C . TYR A 1 104 ? -0.473 7.949 -7.711 1 96.62 104 TYR A C 1
ATOM 833 O O . TYR A 1 104 ? 0.319 7.176 -7.168 1 96.62 104 TYR A O 1
ATOM 841 N N . PHE A 1 105 ? -0.661 7.992 -8.938 1 96.88 105 PHE A N 1
ATOM 842 C CA . PHE A 1 105 ? 0.185 7.418 -9.977 1 96.88 105 PHE A CA 1
ATOM 843 C C . PHE A 1 105 ? 0.544 8.469 -11.023 1 96.88 105 PHE A C 1
ATOM 845 O O . PHE A 1 105 ? -0.333 8.992 -11.711 1 96.88 105 PHE A O 1
ATOM 852 N N . LEU A 1 106 ? 1.841 8.758 -11.055 1 98.31 106 LEU A N 1
ATOM 853 C CA . LEU A 1 106 ? 2.375 9.758 -11.977 1 98.31 106 LEU A CA 1
ATOM 854 C C . LEU A 1 106 ? 3.279 9.102 -13.016 1 98.31 106 LEU A C 1
ATOM 856 O O . LEU A 1 106 ? 4.496 9.047 -12.844 1 98.31 106 LEU A O 1
ATOM 860 N N . PRO A 1 107 ? 2.693 8.727 -14.117 1 96.56 107 PRO A N 1
ATOM 861 C CA . PRO A 1 107 ? 3.479 8.008 -15.125 1 96.56 107 PRO A CA 1
ATOM 862 C C . PRO A 1 107 ? 4.488 8.898 -15.836 1 96.56 107 PRO A C 1
ATOM 864 O O . PRO A 1 107 ? 5.453 8.398 -16.422 1 96.56 107 PRO A O 1
ATOM 867 N N . PHE A 1 108 ? 4.242 10.227 -15.766 1 97.06 108 PHE A N 1
ATOM 868 C CA . PHE A 1 108 ? 5.145 11.148 -16.453 1 97.06 108 PHE A CA 1
ATOM 869 C C . PHE A 1 108 ? 5.84 12.07 -15.453 1 97.06 108 PHE A C 1
ATOM 871 O O . PHE A 1 108 ? 5.312 13.125 -15.109 1 97.06 108 PHE A O 1
ATOM 878 N N . ALA A 1 109 ? 6.969 11.656 -15.008 1 97.25 109 ALA A N 1
ATOM 879 C CA . ALA A 1 109 ? 7.812 12.453 -14.125 1 97.25 109 ALA A CA 1
ATOM 880 C C . ALA A 1 109 ? 9.18 12.719 -14.758 1 97.25 109 ALA A C 1
ATOM 882 O O . ALA A 1 109 ? 9.789 11.812 -15.336 1 97.25 109 ALA A O 1
ATOM 883 N N . TYR A 1 110 ? 9.57 13.945 -14.664 1 97.62 110 TYR A N 1
ATOM 884 C CA . TYR A 1 110 ? 10.859 14.32 -15.234 1 97.62 110 TYR A CA 1
ATOM 885 C C . TYR A 1 110 ? 11.711 15.07 -14.219 1 97.62 110 TYR A C 1
ATOM 887 O O . TYR A 1 110 ? 11.266 16.078 -13.648 1 97.62 110 TYR A O 1
ATOM 895 N N . SER A 1 111 ? 12.906 14.555 -14.023 1 96.69 111 SER A N 1
ATOM 896 C CA . SER A 1 111 ? 13.867 15.242 -13.164 1 96.69 111 SER A CA 1
ATOM 897 C C . SER A 1 111 ? 14.789 16.141 -13.984 1 96.69 111 SER A C 1
ATOM 899 O O . SER A 1 111 ? 15.438 15.68 -14.922 1 96.69 111 SER A O 1
ATOM 901 N N . PHE A 1 112 ? 14.898 17.328 -13.602 1 96.5 112 PHE A N 1
ATOM 902 C CA . PHE A 1 112 ? 15.766 18.266 -14.305 1 96.5 112 PHE A CA 1
ATOM 903 C C . PHE A 1 112 ? 17.219 18.047 -13.922 1 96.5 112 PHE A C 1
ATOM 905 O O . PHE A 1 112 ? 18.125 18.531 -14.609 1 96.5 112 PHE A O 1
ATOM 912 N N . ASN A 1 113 ? 17.469 17.391 -12.859 1 94.19 113 ASN A N 1
ATOM 913 C CA . ASN A 1 113 ? 18.797 17.016 -12.398 1 94.19 113 ASN A CA 1
ATOM 914 C C . ASN A 1 113 ? 19.109 15.555 -12.742 1 94.19 113 ASN A C 1
ATOM 916 O O . ASN A 1 113 ? 18.203 14.758 -12.992 1 94.19 113 ASN A O 1
ATOM 920 N N . SER A 1 114 ? 20.344 15.258 -12.703 1 91.75 114 SER A N 1
ATOM 921 C CA . SER A 1 114 ? 20.781 13.875 -12.898 1 91.75 114 SER A CA 1
ATOM 922 C C . SER A 1 114 ? 20.391 13 -11.711 1 91.75 114 SER A C 1
ATOM 924 O O . SER A 1 114 ? 20.453 13.445 -10.562 1 91.75 114 SER A O 1
ATOM 926 N N . LEU A 1 115 ? 20 11.805 -11.992 1 89.5 115 LEU A N 1
ATOM 927 C CA . LEU A 1 115 ? 19.656 10.828 -10.969 1 89.5 115 LEU A CA 1
ATOM 928 C C . LEU A 1 115 ? 20.734 9.758 -10.852 1 89.5 115 LEU A C 1
ATOM 930 O O . LEU A 1 115 ? 20.5 8.688 -10.297 1 89.5 115 LEU A O 1
ATOM 934 N N . GLY A 1 116 ? 21.812 10.047 -11.422 1 85.19 116 GLY A N 1
ATOM 935 C CA . GLY A 1 116 ? 22.906 9.086 -11.5 1 85.19 116 GLY A CA 1
ATOM 936 C C . GLY A 1 116 ? 23.078 8.484 -12.875 1 85.19 116 GLY A C 1
ATOM 937 O O . GLY A 1 116 ? 22.156 8.516 -13.695 1 85.19 116 GLY A O 1
ATOM 938 N N . VAL A 1 117 ? 24.172 7.871 -13.141 1 75.25 117 VAL A N 1
ATOM 939 C CA . VAL A 1 117 ? 24.625 7.473 -14.469 1 75.25 117 VAL A CA 1
ATOM 940 C C . VAL A 1 117 ? 23.703 6.379 -15.016 1 75.25 117 VAL A C 1
ATOM 942 O O . VAL A 1 117 ? 23.391 6.359 -16.203 1 75.25 117 VAL A O 1
ATOM 945 N N . ASN A 1 118 ? 23.141 5.637 -14.195 1 80.44 118 ASN A N 1
ATOM 946 C CA . ASN A 1 118 ? 22.406 4.48 -14.688 1 80.44 118 ASN A CA 1
ATOM 947 C C . ASN A 1 118 ? 20.891 4.711 -14.602 1 80.44 118 ASN A C 1
ATOM 949 O O . ASN A 1 118 ? 20.109 3.789 -14.82 1 80.44 118 ASN A O 1
ATOM 953 N N . ASN A 1 119 ? 20.594 6.004 -14.398 1 88.62 119 ASN A N 1
ATOM 954 C CA . ASN A 1 119 ? 19.172 6.25 -14.234 1 88.62 119 ASN A CA 1
ATOM 955 C C . ASN A 1 119 ? 18.656 7.289 -15.227 1 88.62 119 ASN A C 1
ATOM 957 O O . ASN A 1 119 ? 19.344 8.273 -15.508 1 88.62 119 ASN A O 1
ATOM 961 N N . ASN A 1 120 ? 17.531 6.992 -15.781 1 91.44 120 ASN A N 1
ATOM 962 C CA . ASN A 1 120 ? 16.859 7.926 -16.672 1 91.44 120 ASN A CA 1
ATOM 963 C C . ASN A 1 120 ? 16.156 9.039 -15.883 1 91.44 120 ASN A C 1
ATOM 965 O O . ASN A 1 120 ? 15.648 8.805 -14.789 1 91.44 120 ASN A O 1
ATOM 969 N N . LYS A 1 121 ? 16.125 10.195 -16.453 1 94.88 121 LYS A N 1
ATOM 970 C CA . LYS A 1 121 ? 15.477 11.344 -15.828 1 94.88 121 LYS A CA 1
ATOM 971 C C . LYS A 1 121 ? 13.953 11.203 -15.867 1 94.88 121 LYS A C 1
ATOM 973 O O . LYS A 1 121 ? 13.25 11.828 -15.07 1 94.88 121 LYS A O 1
ATOM 978 N N . SER A 1 122 ? 13.523 10.453 -16.859 1 94.94 122 SER A N 1
ATOM 979 C CA . SER A 1 122 ? 12.094 10.156 -16.969 1 94.94 122 SER A CA 1
ATOM 980 C C . SER A 1 122 ? 11.742 8.883 -16.219 1 94.94 122 SER A C 1
ATOM 982 O O . SER A 1 122 ? 12.336 7.828 -16.453 1 94.94 122 SER A O 1
ATOM 984 N N . GLU A 1 123 ? 10.852 9.023 -15.258 1 96 123 GLU A N 1
ATOM 985 C CA . GLU A 1 123 ? 10.391 7.859 -14.508 1 96 123 GLU A CA 1
ATOM 986 C C . GLU A 1 123 ? 8.945 8.039 -14.047 1 96 123 GLU A C 1
ATOM 988 O O . GLU A 1 123 ? 8.359 9.109 -14.227 1 96 123 GLU A O 1
ATOM 993 N N . ALA A 1 124 ? 8.375 6.988 -13.648 1 96.88 124 ALA A N 1
ATOM 994 C CA . ALA A 1 124 ? 7.074 7.074 -12.984 1 96.88 124 ALA A CA 1
ATOM 995 C C . ALA A 1 124 ? 7.242 7.23 -11.469 1 96.88 124 ALA A C 1
ATOM 997 O O . ALA A 1 124 ? 8.273 6.855 -10.914 1 96.88 124 ALA A O 1
ATOM 998 N N . LYS A 1 125 ? 6.32 7.871 -10.891 1 97.88 125 LYS A N 1
ATOM 999 C CA . LYS A 1 125 ? 6.25 8.023 -9.438 1 97.88 125 LYS A CA 1
ATOM 1000 C C . LYS A 1 125 ? 4.863 7.664 -8.914 1 97.88 125 LYS A C 1
ATOM 1002 O O . LYS A 1 125 ? 3.852 8.047 -9.508 1 97.88 125 LYS A O 1
ATOM 1007 N N . PHE A 1 126 ? 4.812 6.863 -7.879 1 97.5 126 PHE A N 1
ATOM 1008 C CA . PHE A 1 126 ? 3.504 6.605 -7.293 1 97.5 126 PHE A CA 1
ATOM 1009 C C . PHE A 1 126 ? 3.596 6.531 -5.773 1 97.5 126 PHE A C 1
ATOM 1011 O O . PHE A 1 126 ? 4.676 6.316 -5.219 1 97.5 126 PHE A O 1
ATOM 1018 N N . GLN A 1 127 ? 2.5 6.789 -5.141 1 97.75 127 GLN A N 1
ATOM 1019 C CA . GLN A 1 127 ? 2.373 6.707 -3.689 1 97.75 127 GLN A CA 1
ATOM 1020 C C . GLN A 1 127 ? 1.101 5.965 -3.289 1 97.75 127 GLN A C 1
ATOM 1022 O O . GLN A 1 127 ? 0.032 6.207 -3.854 1 97.75 127 GLN A O 1
ATOM 1027 N N . LEU A 1 128 ? 1.29 5.035 -2.486 1 96.38 128 LEU A N 1
ATOM 1028 C CA . LEU A 1 128 ? 0.191 4.355 -1.81 1 96.38 128 LEU A CA 1
ATOM 1029 C C . LEU A 1 128 ? 0.209 4.648 -0.313 1 96.38 128 LEU A C 1
ATOM 1031 O O . LEU A 1 128 ? 1.236 4.469 0.346 1 96.38 128 LEU A O 1
ATOM 1035 N N . SER A 1 129 ? -0.87 5.109 0.207 1 95.88 129 SER A N 1
ATOM 1036 C CA . SER A 1 129 ? -0.947 5.512 1.607 1 95.88 129 SER A CA 1
ATOM 1037 C C . SER A 1 129 ? -2.291 5.125 2.219 1 95.88 129 SER A C 1
ATOM 1039 O O . SER A 1 129 ? -3.344 5.539 1.729 1 95.88 129 SER A O 1
ATOM 1041 N N . VAL A 1 130 ? -2.244 4.316 3.236 1 92.81 130 VAL A N 1
ATOM 1042 C CA . VAL A 1 130 ? -3.467 3.822 3.861 1 92.81 130 VAL A CA 1
ATOM 1043 C C . VAL A 1 130 ? -3.33 3.887 5.383 1 92.81 130 VAL A C 1
ATOM 1045 O O . VAL A 1 130 ? -2.219 3.965 5.91 1 92.81 130 VAL A O 1
ATOM 1048 N N . LYS A 1 131 ? -4.43 3.896 6.027 1 91.44 131 LYS A N 1
ATOM 1049 C CA . LYS A 1 131 ? -4.449 3.836 7.488 1 91.44 131 LYS A CA 1
ATOM 1050 C C . LYS A 1 131 ? -5.582 2.943 7.984 1 91.44 131 LYS A C 1
ATOM 1052 O O . LYS A 1 131 ? -6.551 2.701 7.262 1 91.44 131 LYS A O 1
ATOM 1057 N N . LYS A 1 132 ? -5.434 2.424 9.117 1 88 132 LYS A N 1
ATOM 1058 C CA . LYS A 1 132 ? -6.426 1.607 9.812 1 88 132 LYS A CA 1
ATOM 1059 C C . LYS A 1 132 ? -6.582 2.053 11.258 1 88 132 LYS A C 1
ATOM 1061 O O . LYS A 1 132 ? -5.598 2.176 11.992 1 88 132 LYS A O 1
ATOM 1066 N N . ARG A 1 133 ? -7.816 2.297 11.57 1 88.06 133 ARG A N 1
ATOM 1067 C CA . ARG A 1 133 ? -8.102 2.594 12.969 1 88.06 133 ARG A CA 1
ATOM 1068 C C . ARG A 1 133 ? -8.039 1.331 13.828 1 88.06 133 ARG A C 1
ATOM 1070 O O . ARG A 1 133 ? -8.633 0.311 13.477 1 88.06 133 ARG A O 1
ATOM 1077 N N . LEU A 1 134 ? -7.367 1.379 14.883 1 86.31 134 LEU A N 1
ATOM 1078 C CA . LEU A 1 134 ? -7.199 0.229 15.758 1 86.31 134 LEU A CA 1
ATOM 1079 C C . LEU A 1 134 ? -8.188 0.282 16.922 1 86.31 134 LEU A C 1
ATOM 1081 O O . LEU A 1 134 ? -8.898 -0.693 17.188 1 86.31 134 LEU A O 1
ATOM 1085 N N . PHE A 1 135 ? -8.109 1.356 17.641 1 85.38 135 PHE A N 1
ATOM 1086 C CA . PHE A 1 135 ? -8.906 1.586 18.828 1 85.38 135 PHE A CA 1
ATOM 1087 C C . PHE A 1 135 ? -9.398 3.025 18.891 1 85.38 135 PHE A C 1
ATOM 1089 O O . PHE A 1 135 ? -8.977 3.863 18.078 1 85.38 135 PHE A O 1
ATOM 1096 N N . GLU A 1 136 ? -10.375 3.18 19.75 1 86.62 136 GLU A N 1
ATOM 1097 C CA . GLU A 1 136 ? -10.82 4.547 20 1 86.62 136 GLU A CA 1
ATOM 1098 C C . GLU A 1 136 ? -11.211 4.754 21.453 1 86.62 136 GLU A C 1
ATOM 1100 O O . GLU A 1 136 ? -11.641 3.814 22.125 1 86.62 136 GLU A O 1
ATOM 1105 N N . ASN A 1 137 ? -10.922 5.973 21.891 1 91.69 137 ASN A N 1
ATOM 1106 C CA . ASN A 1 137 ? -11.445 6.508 23.141 1 91.69 137 ASN A CA 1
ATOM 1107 C C . ASN A 1 137 ? -10.977 5.688 24.344 1 91.69 137 ASN A C 1
ATOM 1109 O O . ASN A 1 137 ? -11.75 5.434 25.266 1 91.69 137 ASN A O 1
ATOM 1113 N N . LEU A 1 138 ? -9.797 5.227 24.312 1 90 138 LEU A N 1
ATOM 1114 C CA . LEU A 1 138 ? -9.242 4.465 25.422 1 90 138 LEU A CA 1
ATOM 1115 C C . LEU A 1 138 ? -8.992 5.359 26.625 1 90 138 LEU A C 1
ATOM 1117 O O . LEU A 1 138 ? -9.039 4.898 27.766 1 90 138 LEU A O 1
ATOM 1121 N N . LEU A 1 139 ? -8.766 6.609 26.438 1 93.38 139 LEU A N 1
ATOM 1122 C CA . LEU A 1 139 ? -8.422 7.547 27.5 1 93.38 139 LEU A CA 1
ATOM 1123 C C . LEU A 1 139 ? -9.602 8.453 27.828 1 93.38 139 LEU A C 1
ATOM 1125 O O . LEU A 1 139 ? -9.492 9.32 28.703 1 93.38 139 LEU A O 1
ATOM 1129 N N . GLY A 1 140 ? -10.664 8.281 27.094 1 92.31 140 GLY A N 1
ATOM 1130 C CA . GLY A 1 140 ? -11.852 9.086 27.328 1 92.31 140 GLY A CA 1
ATOM 1131 C C . GLY A 1 140 ? -11.758 10.477 26.719 1 92.31 140 GLY A C 1
ATOM 1132 O O . GLY A 1 140 ? -12.414 11.406 27.188 1 92.31 140 GLY A O 1
ATOM 1133 N N . LEU A 1 141 ? -10.914 10.664 25.812 1 93.25 141 LEU A N 1
ATOM 1134 C CA . LEU A 1 141 ? -10.711 11.969 25.188 1 93.25 141 LEU A CA 1
ATOM 1135 C C . LEU A 1 141 ? -11.219 11.969 23.75 1 93.25 141 LEU A C 1
ATOM 1137 O O . LEU A 1 141 ? -10.867 12.852 22.953 1 93.25 141 LEU A O 1
ATOM 1141 N N . ASP A 1 142 ? -11.914 10.906 23.328 1 91.31 142 ASP A N 1
ATOM 1142 C CA . ASP A 1 142 ? -12.422 10.703 21.984 1 91.31 142 ASP A CA 1
ATOM 1143 C C . ASP A 1 142 ? -11.273 10.547 20.984 1 91.31 142 ASP A C 1
ATOM 1145 O O . ASP A 1 142 ? -11.406 10.914 19.812 1 91.31 142 ASP A O 1
ATOM 1149 N N . GLU A 1 143 ? -10.188 10.141 21.484 1 92.25 143 GLU A N 1
ATOM 1150 C CA . GLU A 1 143 ? -9 9.945 20.656 1 92.25 143 GLU A CA 1
ATOM 1151 C C . GLU A 1 143 ? -9.125 8.672 19.812 1 92.25 143 GLU A C 1
ATOM 1153 O O . GLU A 1 143 ? -9.844 7.746 20.188 1 92.25 143 GLU A O 1
ATOM 1158 N N . LYS A 1 144 ? -8.5 8.688 18.719 1 92.31 144 LYS A N 1
ATOM 1159 C CA . LYS A 1 144 ? -8.445 7.531 17.828 1 92.31 144 LYS A CA 1
ATOM 1160 C C . LYS A 1 144 ? -7.004 7.098 17.578 1 92.31 144 LYS A C 1
ATOM 1162 O O . LYS A 1 144 ? -6.117 7.934 17.391 1 92.31 144 LYS A O 1
ATOM 1167 N N . TYR A 1 145 ? -6.793 5.812 17.641 1 92.94 145 TYR A N 1
ATOM 1168 C CA . TYR A 1 145 ? -5.48 5.219 17.406 1 92.94 145 TYR A CA 1
ATOM 1169 C C . TYR A 1 145 ? -5.387 4.609 16.016 1 92.94 145 TYR A C 1
ATOM 1171 O O . TYR A 1 145 ? -6.246 3.816 15.625 1 92.94 145 TYR A O 1
ATOM 1179 N N . TYR A 1 146 ? -4.297 4.992 15.328 1 93.75 146 TYR A N 1
ATOM 1180 C CA . TYR A 1 146 ? -4.18 4.523 13.953 1 93.75 146 TYR A CA 1
ATOM 1181 C C . TYR A 1 146 ? -2.814 3.891 13.711 1 93.75 146 TYR A C 1
ATOM 1183 O O . TYR A 1 146 ? -1.815 4.305 14.305 1 93.75 146 TYR A O 1
ATOM 1191 N N . ILE A 1 147 ? -2.842 2.867 12.875 1 94.31 147 ILE A N 1
ATOM 1192 C CA . ILE A 1 147 ? -1.645 2.488 12.133 1 94.31 147 ILE A CA 1
ATOM 1193 C C . ILE A 1 147 ? -1.775 2.932 10.68 1 94.31 147 ILE A C 1
ATOM 1195 O O . ILE A 1 147 ? -2.873 2.92 10.117 1 94.31 147 ILE A O 1
ATOM 1199 N N . ALA A 1 148 ? -0.729 3.377 10.148 1 95.75 148 ALA A N 1
ATOM 1200 C CA . ALA A 1 148 ? -0.725 3.832 8.766 1 95.75 148 ALA A CA 1
ATOM 1201 C C . ALA A 1 148 ? 0.531 3.361 8.031 1 95.75 148 ALA A C 1
ATOM 1203 O O . ALA A 1 148 ? 1.521 2.99 8.672 1 95.75 148 ALA A O 1
ATOM 1204 N N . TYR A 1 149 ? 0.412 3.258 6.836 1 96.19 149 TYR A N 1
ATOM 1205 C CA . TYR A 1 149 ? 1.504 2.846 5.961 1 96.19 149 TYR A CA 1
ATOM 1206 C C . TYR A 1 149 ? 1.503 3.654 4.668 1 96.19 149 TYR A C 1
ATOM 1208 O O . TYR A 1 149 ? 0.482 3.74 3.982 1 96.19 149 TYR A O 1
ATOM 1216 N N . THR A 1 150 ? 2.639 4.262 4.328 1 97.44 150 THR A N 1
ATOM 1217 C CA . THR A 1 150 ? 2.828 5.008 3.09 1 97.44 150 THR A CA 1
ATOM 1218 C C . THR A 1 150 ? 4.047 4.488 2.328 1 97.44 150 THR A C 1
ATOM 1220 O O . THR A 1 150 ? 5.102 4.266 2.92 1 97.44 150 THR A O 1
ATOM 1223 N N . GLN A 1 151 ? 3.826 4.238 1.125 1 97.69 151 GLN A N 1
ATOM 1224 C CA . GLN A 1 151 ? 4.898 3.855 0.212 1 97.69 151 GLN A CA 1
ATOM 1225 C C . GLN A 1 151 ? 4.973 4.805 -0.98 1 97.69 151 GLN A C 1
ATOM 1227 O O . GLN A 1 151 ? 3.963 5.055 -1.645 1 97.69 151 GLN A O 1
ATOM 1232 N N . THR A 1 152 ? 6.133 5.383 -1.2 1 98.19 152 THR A N 1
ATOM 1233 C CA . THR A 1 152 ? 6.402 6.172 -2.396 1 98.19 152 THR A CA 1
ATOM 1234 C C . THR A 1 152 ? 7.512 5.535 -3.229 1 98.19 152 THR A C 1
ATOM 1236 O O . THR A 1 152 ? 8.57 5.184 -2.701 1 98.19 152 THR A O 1
ATOM 1239 N N . SER A 1 153 ? 7.211 5.371 -4.484 1 97.69 153 SER A N 1
ATOM 1240 C CA . SER A 1 153 ? 8.172 4.688 -5.348 1 97.69 153 SER A CA 1
ATOM 1241 C C . SER A 1 153 ? 8.5 5.516 -6.582 1 97.69 153 SER A C 1
ATOM 1243 O O . SER A 1 153 ? 7.613 6.145 -7.168 1 97.69 153 SER A O 1
ATOM 1245 N N . TRP A 1 154 ? 9.742 5.617 -6.891 1 97.56 154 TRP A N 1
ATOM 1246 C CA . TRP A 1 154 ? 10.273 6.137 -8.141 1 97.56 154 TRP A CA 1
ATOM 1247 C C . TRP A 1 154 ? 10.688 5 -9.07 1 97.56 154 TRP A C 1
ATOM 1249 O O . TRP A 1 154 ? 11.609 4.242 -8.758 1 97.56 154 TRP A O 1
ATOM 1259 N N . TRP A 1 155 ? 10.023 4.977 -10.172 1 96.06 155 TRP A N 1
ATOM 1260 C CA . TRP A 1 155 ? 10.016 3.775 -11 1 96.06 155 TRP A CA 1
ATOM 1261 C C . TRP A 1 155 ? 10.547 4.07 -12.398 1 96.06 155 TRP A C 1
ATOM 1263 O O . TRP A 1 155 ? 9.953 4.855 -13.141 1 96.06 155 TRP A O 1
ATOM 1273 N N . GLN A 1 156 ? 11.617 3.363 -12.688 1 93.88 156 GLN A N 1
ATOM 1274 C CA . GLN A 1 156 ? 12.211 3.484 -14.016 1 93.88 156 GLN A CA 1
ATOM 1275 C C . GLN A 1 156 ? 11.43 2.664 -15.039 1 93.88 156 GLN A C 1
ATOM 1277 O O . GLN A 1 156 ? 11.977 1.762 -15.672 1 93.88 156 GLN A O 1
ATOM 1282 N N . ILE A 1 157 ? 10.281 3.068 -15.266 1 90.94 157 ILE A N 1
ATOM 1283 C CA . ILE A 1 157 ? 9.32 2.264 -16.016 1 90.94 157 ILE A CA 1
ATOM 1284 C C . ILE A 1 157 ? 9.68 2.27 -17.5 1 90.94 157 ILE A C 1
ATOM 1286 O O . ILE A 1 157 ? 9.25 1.391 -18.25 1 90.94 157 ILE A O 1
ATOM 1290 N N . TYR A 1 158 ? 10.477 3.145 -17.938 1 88.75 158 TYR A N 1
ATOM 1291 C CA . TYR A 1 158 ? 10.82 3.289 -19.344 1 88.75 158 TYR A CA 1
ATOM 1292 C C . TYR A 1 158 ? 12.141 2.602 -19.672 1 88.75 158 TYR A C 1
ATOM 1294 O O . TYR A 1 158 ? 12.625 2.658 -20.797 1 88.75 158 TYR A O 1
ATOM 1302 N N . GLU A 1 159 ? 12.703 1.983 -18.672 1 84.19 159 GLU A N 1
ATOM 1303 C CA . GLU A 1 159 ? 13.914 1.185 -18.844 1 84.19 159 GLU A CA 1
ATOM 1304 C C . GLU A 1 159 ? 13.578 -0.295 -19.016 1 84.19 159 GLU A C 1
ATOM 1306 O O . GLU A 1 159 ? 12.469 -0.725 -18.688 1 84.19 159 GLU A O 1
ATOM 1311 N N . HIS A 1 160 ? 14.594 -0.925 -19.484 1 79 160 HIS A N 1
ATOM 1312 C CA . HIS A 1 160 ? 14.43 -2.373 -19.547 1 79 160 HIS A CA 1
ATOM 1313 C C . HIS A 1 160 ? 14.227 -2.973 -18.156 1 79 160 HIS A C 1
ATOM 1315 O O . HIS A 1 160 ? 14.898 -2.568 -17.203 1 79 160 HIS A O 1
ATOM 1321 N N . SER A 1 161 ? 13.336 -3.873 -17.938 1 79.75 161 SER A N 1
ATOM 1322 C CA . SER A 1 161 ? 12.992 -4.57 -16.703 1 79.75 161 SER A CA 1
ATOM 1323 C C . SER A 1 161 ? 12.258 -3.65 -15.734 1 79.75 161 SER A C 1
ATOM 1325 O O . SER A 1 161 ? 11.789 -4.094 -14.68 1 79.75 161 SER A O 1
ATOM 1327 N N . SER A 1 162 ? 12.453 -2.314 -16.047 1 86.25 162 SER A N 1
ATOM 1328 C CA . SER A 1 162 ? 11.648 -1.321 -15.344 1 86.25 162 SER A CA 1
ATOM 1329 C C . SER A 1 162 ? 11.844 -1.425 -13.836 1 86.25 162 SER A C 1
ATOM 1331 O O . SER A 1 162 ? 10.875 -1.592 -13.094 1 86.25 162 SER A O 1
ATOM 1333 N N . PRO A 1 163 ? 13.031 -1.215 -13.367 1 89.56 163 PRO A N 1
ATOM 1334 C CA . PRO A 1 163 ? 13.266 -1.357 -11.93 1 89.56 163 PRO A CA 1
ATOM 1335 C C . PRO A 1 163 ? 12.773 -0.156 -11.125 1 89.56 163 PRO A C 1
ATOM 1337 O O . PRO A 1 163 ? 12.672 0.95 -11.664 1 89.56 163 PRO A O 1
ATOM 1340 N N . PHE A 1 164 ? 12.5 -0.405 -9.914 1 92.69 164 PHE A N 1
ATOM 1341 C CA . PHE A 1 164 ? 12.328 0.703 -8.984 1 92.69 164 PHE A CA 1
ATOM 1342 C C . PHE A 1 164 ? 13.672 1.312 -8.609 1 92.69 164 PHE A C 1
ATOM 1344 O O . PHE A 1 164 ? 14.523 0.64 -8.023 1 92.69 164 PHE A O 1
ATOM 1351 N N . ARG A 1 165 ? 13.852 2.543 -8.938 1 93.75 165 ARG A N 1
ATOM 1352 C CA . ARG A 1 165 ? 15.07 3.24 -8.547 1 93.75 165 ARG A CA 1
ATOM 1353 C C . ARG A 1 165 ? 15.117 3.449 -7.035 1 93.75 165 ARG A C 1
ATOM 1355 O O . ARG A 1 165 ? 16.172 3.262 -6.41 1 93.75 165 ARG A O 1
ATOM 1362 N N . GLU A 1 166 ? 13.984 3.834 -6.543 1 95.12 166 GLU A N 1
ATOM 1363 C CA . GLU A 1 166 ? 13.875 4.109 -5.113 1 95.12 166 GLU A CA 1
ATOM 1364 C C . GLU A 1 166 ? 12.453 3.867 -4.613 1 95.12 166 GLU A C 1
ATOM 1366 O O . GLU A 1 166 ? 11.484 4.125 -5.328 1 95.12 166 GLU A O 1
ATOM 1371 N N . THR A 1 167 ? 12.383 3.326 -3.471 1 97.06 167 THR A N 1
ATOM 1372 C CA . THR A 1 167 ? 11.125 3.229 -2.74 1 97.06 167 THR A CA 1
ATOM 1373 C C . THR A 1 167 ? 11.312 3.621 -1.278 1 97.06 167 THR A C 1
ATOM 1375 O O . THR A 1 167 ? 12.297 3.223 -0.646 1 97.06 167 THR A O 1
ATOM 1378 N N . ASN A 1 168 ? 10.492 4.465 -0.78 1 98.12 168 ASN A N 1
ATOM 1379 C CA . ASN A 1 168 ? 10.477 4.812 0.637 1 98.12 168 ASN A CA 1
ATOM 1380 C C . ASN A 1 168 ? 9.25 4.254 1.341 1 98.12 168 ASN A C 1
ATOM 1382 O O . ASN A 1 168 ? 8.117 4.469 0.892 1 98.12 168 ASN A O 1
ATOM 1386 N N . TYR A 1 169 ? 9.5 3.547 2.354 1 97.19 169 TYR A N 1
ATOM 1387 C CA . TYR A 1 169 ? 8.461 2.943 3.176 1 97.19 169 TYR A CA 1
ATOM 1388 C C . TYR A 1 169 ? 8.273 3.721 4.477 1 97.19 169 TYR A C 1
ATOM 1390 O O . TYR A 1 169 ? 9.242 3.98 5.195 1 97.19 169 TYR A O 1
ATOM 1398 N N . GLN A 1 170 ? 7 4.012 4.789 1 98.12 170 GLN A N 1
ATOM 1399 C CA . GLN A 1 170 ? 6.746 4.844 5.961 1 98.12 170 GLN A CA 1
ATOM 1400 C C . GLN A 1 170 ? 5.617 4.266 6.809 1 98.12 170 GLN A C 1
ATOM 1402 O O . GLN A 1 170 ? 4.512 4.812 6.836 1 98.12 170 GLN A O 1
ATOM 1407 N N . PRO A 1 171 ? 5.922 3.205 7.539 1 96.81 171 PRO A N 1
ATOM 1408 C CA . PRO A 1 171 ? 4.941 2.822 8.555 1 96.81 171 PRO A CA 1
ATOM 1409 C C . PRO A 1 171 ? 4.867 3.82 9.711 1 96.81 171 PRO A C 1
ATOM 1411 O O . PRO A 1 171 ? 5.883 4.406 10.094 1 96.81 171 PRO A O 1
ATOM 1414 N N . GLU A 1 172 ? 3.691 4.008 10.234 1 97.44 172 GLU A N 1
ATOM 1415 C CA . GLU A 1 172 ? 3.547 4.934 11.352 1 97.44 172 GLU A CA 1
ATOM 1416 C C . GLU A 1 172 ? 2.387 4.531 12.258 1 97.44 172 GLU A C 1
ATOM 1418 O O . GLU A 1 172 ? 1.474 3.822 11.828 1 97.44 172 GLU A O 1
ATOM 1423 N N . PHE A 1 173 ? 2.559 4.832 13.5 1 97.44 173 PHE A N 1
ATOM 1424 C CA . PHE A 1 173 ? 1.517 4.781 14.516 1 97.44 173 PHE A CA 1
ATOM 1425 C C . PHE A 1 173 ? 1.232 6.172 15.07 1 97.44 173 PHE A C 1
ATOM 1427 O O . PHE A 1 173 ? 2.158 6.926 15.383 1 97.44 173 PHE A O 1
ATOM 1434 N N . PHE A 1 174 ? -0.085 6.516 15.133 1 97 174 PHE A N 1
ATOM 1435 C CA . PHE A 1 174 ? -0.352 7.836 15.688 1 97 174 PHE A CA 1
ATOM 1436 C C . PHE A 1 174 ? -1.698 7.855 16.406 1 97 174 PHE A C 1
ATOM 1438 O O . PHE A 1 174 ? -2.525 6.961 16.203 1 97 174 PHE A O 1
ATOM 1445 N N . ILE A 1 175 ? -1.834 8.836 17.203 1 95.88 175 ILE A N 1
ATOM 1446 C CA . ILE A 1 175 ? -3.059 9.148 17.938 1 95.88 175 ILE A CA 1
ATOM 1447 C C . ILE A 1 175 ? -3.619 10.484 17.453 1 95.88 175 ILE A C 1
ATOM 1449 O O . ILE A 1 175 ? -2.885 11.469 17.344 1 95.88 175 ILE A O 1
ATOM 1453 N N . ASP A 1 176 ? -4.836 10.477 17.094 1 94 176 ASP A N 1
ATOM 1454 C CA . ASP A 1 176 ? -5.547 11.703 16.75 1 94 176 ASP A CA 1
ATOM 1455 C C . ASP A 1 176 ? -6.461 12.141 17.891 1 94 176 ASP A C 1
ATOM 1457 O O . ASP A 1 176 ? -7.383 11.414 18.266 1 94 176 ASP A O 1
ATOM 1461 N N . LEU A 1 177 ? -6.215 13.312 18.453 1 92.81 177 LEU A N 1
ATOM 1462 C CA . LEU A 1 177 ? -7.023 13.898 19.516 1 92.81 177 LEU A CA 1
ATOM 1463 C C . LEU A 1 177 ? -7.875 15.047 18.984 1 92.81 177 LEU A C 1
ATOM 1465 O O . LEU A 1 177 ? -7.344 16.078 18.562 1 92.81 177 LEU A O 1
ATOM 1469 N N . PRO A 1 178 ? -9.227 14.805 18.953 1 91 178 PRO A N 1
ATOM 1470 C CA . PRO A 1 178 ? -10.047 15.945 18.531 1 91 178 PRO A CA 1
ATOM 1471 C C . PRO A 1 178 ? -9.922 17.141 19.469 1 91 178 PRO A C 1
ATOM 1473 O O . PRO A 1 178 ? -9.812 16.969 20.688 1 91 178 PRO A O 1
ATOM 1476 N N . LEU A 1 179 ? -9.867 18.344 18.859 1 89.44 179 LEU A N 1
ATOM 1477 C CA . LEU A 1 179 ? -9.828 19.562 19.641 1 89.44 179 LEU A CA 1
ATOM 1478 C C . LEU A 1 179 ? -11.18 20.281 19.625 1 89.44 179 LEU A C 1
ATOM 1480 O O . LEU A 1 179 ? -11.773 20.453 18.547 1 89.44 179 LEU A O 1
ATOM 1484 N N . TYR A 1 180 ? -11.68 20.516 20.781 1 86.31 180 TYR A N 1
ATOM 1485 C CA . TYR A 1 180 ? -12.945 21.219 20.906 1 86.31 180 TYR A CA 1
ATOM 1486 C C . TYR A 1 180 ? -12.742 22.609 21.484 1 86.31 180 TYR A C 1
ATOM 1488 O O . TYR A 1 180 ? -13.258 22.938 22.562 1 86.31 180 TYR A O 1
ATOM 1496 N N . LEU A 1 181 ? -12.086 23.391 20.75 1 86.88 181 LEU A N 1
ATOM 1497 C CA . LEU A 1 181 ? -11.812 24.734 21.219 1 86.88 181 LEU A CA 1
ATOM 1498 C C . LEU A 1 181 ? -12.914 25.703 20.797 1 86.88 181 LEU A C 1
ATOM 1500 O O . LEU A 1 181 ? -13.141 25.906 19.594 1 86.88 181 LEU A O 1
ATOM 1504 N N . LYS A 1 182 ? -13.75 26.234 21.594 1 85.38 182 LYS A N 1
ATOM 1505 C CA . LYS A 1 182 ? -14.938 27.047 21.344 1 85.38 182 LYS A CA 1
ATOM 1506 C C . LYS A 1 182 ? -14.625 28.188 20.391 1 85.38 182 LYS A C 1
ATOM 1508 O O . LYS A 1 182 ? -15.328 28.391 19.391 1 85.38 182 LYS A O 1
ATOM 1513 N N . ASP A 1 183 ? -13.562 29.047 20.656 1 85.38 183 ASP A N 1
ATOM 1514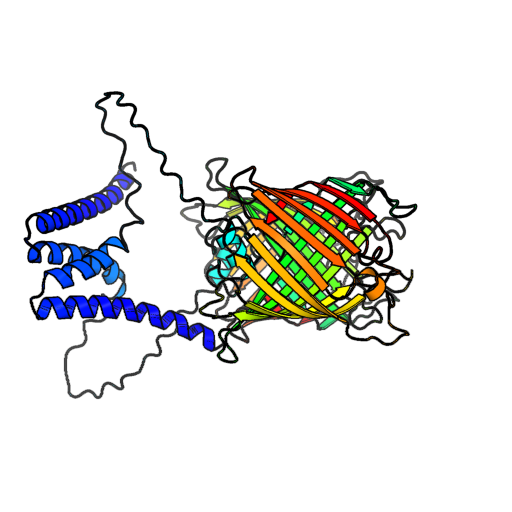 C CA . ASP A 1 183 ? -13.266 30.234 19.859 1 85.38 183 ASP A CA 1
ATOM 1515 C C . ASP A 1 183 ? -12.227 29.922 18.781 1 85.38 183 ASP A C 1
ATOM 1517 O O . ASP A 1 183 ? -11.875 30.797 17.984 1 85.38 183 ASP A O 1
ATOM 1521 N N . TYR A 1 184 ? -11.812 28.719 18.688 1 87.38 184 TYR A N 1
ATOM 1522 C CA . TYR A 1 184 ? -10.781 28.312 17.734 1 87.38 184 TYR A CA 1
ATOM 1523 C C . TYR A 1 184 ? -11.141 27 17.062 1 87.38 184 TYR A C 1
ATOM 1525 O O . TYR A 1 184 ? -10.32 26.078 17 1 87.38 184 TYR A O 1
ATOM 1533 N N . GLU A 1 185 ? -12.344 26.984 16.438 1 81.31 185 GLU A N 1
ATOM 1534 C CA . GLU A 1 185 ? -12.922 25.75 15.898 1 81.31 185 GLU A CA 1
ATOM 1535 C C . GLU A 1 185 ? -12.18 25.312 14.641 1 81.31 185 GLU A C 1
ATOM 1537 O O . GLU A 1 185 ? -12.359 24.188 14.172 1 81.31 185 GLU A O 1
ATOM 1542 N N . PHE A 1 186 ? -11.32 26.25 14.203 1 83.88 186 PHE A N 1
ATOM 1543 C CA . PHE A 1 186 ? -10.57 25.906 13.008 1 83.88 186 PHE A CA 1
ATOM 1544 C C . PHE A 1 186 ? -9.484 24.891 13.328 1 83.88 186 PHE A C 1
ATOM 1546 O O . PHE A 1 186 ? -8.945 24.234 12.43 1 83.88 186 PHE A O 1
ATOM 1553 N N . PHE A 1 187 ? -9.172 24.75 14.602 1 85.62 187 PHE A N 1
ATOM 1554 C CA . PHE A 1 187 ? -8.281 23.672 15.023 1 85.62 187 PHE A CA 1
ATOM 1555 C C . PHE A 1 187 ? -9.047 22.359 15.164 1 85.62 187 PHE A C 1
ATOM 1557 O O . PHE A 1 187 ? -9.914 22.219 16.031 1 85.62 187 PHE A O 1
ATOM 1564 N N . ASN A 1 188 ? -8.656 21.422 14.43 1 87.19 188 ASN A N 1
ATOM 1565 C CA . ASN A 1 188 ? -9.5 20.219 14.359 1 87.19 188 ASN A CA 1
ATOM 1566 C C . ASN A 1 188 ? -8.945 19.094 15.227 1 87.19 188 ASN A C 1
ATOM 1568 O O . ASN A 1 188 ? -9.719 18.328 15.82 1 87.19 188 ASN A O 1
ATOM 1572 N N . ASN A 1 189 ? -7.676 19.047 15.312 1 91.81 189 ASN A N 1
ATOM 1573 C CA . ASN A 1 189 ? -7.113 17.922 16.047 1 91.81 189 ASN A CA 1
ATOM 1574 C C . ASN A 1 189 ? -5.668 18.188 16.469 1 91.81 189 ASN A C 1
ATOM 1576 O O . ASN A 1 189 ? -5.066 19.172 16.047 1 91.81 189 ASN A O 1
ATOM 1580 N N . LEU A 1 190 ? -5.227 17.453 17.328 1 95 190 LEU A N 1
ATOM 1581 C CA . LEU A 1 190 ? -3.811 17.266 17.641 1 95 190 LEU A CA 1
ATOM 1582 C C . LEU A 1 190 ? -3.379 15.828 17.359 1 95 190 LEU A C 1
ATOM 1584 O O . LEU A 1 190 ? -3.957 14.891 17.922 1 95 190 LEU A O 1
ATOM 1588 N N . ARG A 1 191 ? -2.412 15.688 16.516 1 96.5 191 ARG A N 1
ATOM 1589 C CA . ARG A 1 191 ? -1.896 14.359 16.188 1 96.5 191 ARG A CA 1
ATOM 1590 C C . ARG A 1 191 ? -0.485 14.172 16.734 1 96.5 191 ARG A C 1
ATOM 1592 O O . ARG A 1 191 ? 0.376 15.039 16.547 1 96.5 191 ARG A O 1
ATOM 1599 N N . VAL A 1 192 ? -0.284 13.102 17.406 1 98.12 192 VAL A N 1
ATOM 1600 C CA . VAL A 1 192 ? 1.033 12.695 17.875 1 98.12 192 VAL A CA 1
ATOM 1601 C C . VAL A 1 192 ? 1.368 11.305 17.328 1 98.12 192 VAL A C 1
ATOM 1603 O O . VAL A 1 192 ? 0.56 10.375 17.438 1 98.12 192 VAL A O 1
ATOM 1606 N N . GLY A 1 193 ? 2.559 11.211 16.734 1 98.31 193 GLY A N 1
ATOM 1607 C CA . GLY A 1 193 ? 2.836 9.93 16.109 1 98.31 193 GLY A CA 1
ATOM 1608 C C . GLY A 1 193 ? 4.309 9.57 16.109 1 98.31 193 GLY A C 1
ATOM 1609 O O . GLY A 1 193 ? 5.16 10.414 16.406 1 98.31 193 GLY A O 1
ATOM 1610 N N . ILE A 1 194 ? 4.586 8.32 15.922 1 98.56 194 ILE A N 1
ATOM 1611 C CA . ILE A 1 194 ? 5.906 7.781 15.633 1 98.56 194 ILE A CA 1
ATOM 1612 C C . ILE A 1 194 ? 5.973 7.328 14.18 1 98.56 194 ILE A C 1
ATOM 1614 O O . ILE A 1 194 ? 5.047 6.68 13.68 1 98.56 194 ILE A O 1
ATOM 1618 N N . LEU A 1 195 ? 7.004 7.707 13.516 1 98.25 195 LEU A N 1
ATOM 1619 C CA . LEU A 1 195 ? 7.145 7.461 12.086 1 98.25 195 LEU A CA 1
ATOM 1620 C C . LEU A 1 195 ? 8.508 6.859 11.766 1 98.25 195 LEU A C 1
ATOM 1622 O O . LEU A 1 195 ? 9.539 7.418 12.141 1 98.25 195 LEU A O 1
ATOM 1626 N N . HIS A 1 196 ? 8.484 5.684 11.203 1 96.56 196 HIS A N 1
ATOM 1627 C CA . HIS A 1 196 ? 9.688 5.094 10.609 1 96.56 196 HIS A CA 1
ATOM 1628 C C . HIS A 1 196 ? 9.727 5.32 9.102 1 96.56 196 HIS A C 1
ATOM 1630 O O . HIS A 1 196 ? 8.703 5.207 8.43 1 96.56 196 HIS A O 1
ATOM 1636 N N . GLU A 1 197 ? 10.836 5.656 8.555 1 97.12 197 GLU A N 1
ATOM 1637 C CA . GLU A 1 197 ? 11.039 5.75 7.109 1 97.12 197 GLU A CA 1
ATOM 1638 C C . GLU A 1 197 ? 12.328 5.055 6.684 1 97.12 197 GLU A C 1
ATOM 1640 O O . GLU A 1 197 ? 13.375 5.234 7.312 1 97.12 197 GLU A O 1
ATOM 1645 N N . SER A 1 198 ? 12.25 4.223 5.75 1 96 198 SER A N 1
ATOM 1646 C CA . SER A 1 198 ? 13.43 3.568 5.191 1 96 198 SER A CA 1
ATOM 1647 C C . SER A 1 198 ? 13.242 3.279 3.703 1 96 198 SER A C 1
ATOM 1649 O O . SER A 1 198 ? 12.148 3.436 3.166 1 96 198 SER A O 1
ATOM 1651 N N . ASN A 1 199 ? 14.32 2.92 3.066 1 95.56 199 ASN A N 1
ATOM 1652 C CA . ASN A 1 199 ? 14.219 2.611 1.645 1 95.56 199 ASN A CA 1
ATOM 1653 C C . ASN A 1 199 ? 14.336 1.112 1.386 1 95.56 199 ASN A C 1
ATOM 1655 O O . ASN A 1 199 ? 14.453 0.684 0.236 1 95.56 199 ASN A O 1
ATOM 1659 N N . GLY A 1 200 ? 14.352 0.317 2.441 1 92.25 200 GLY A N 1
ATOM 1660 C CA . GLY A 1 200 ? 14.281 -1.132 2.338 1 92.25 200 GLY A CA 1
ATOM 1661 C C . GLY A 1 200 ? 15.539 -1.748 1.748 1 92.25 200 GLY A C 1
ATOM 1662 O O . GLY A 1 200 ? 15.57 -2.949 1.469 1 92.25 200 GLY A O 1
ATOM 1663 N N . LYS A 1 201 ? 16.516 -0.969 1.506 1 90.94 201 LYS A N 1
ATOM 1664 C CA . LYS A 1 201 ? 17.75 -1.461 0.93 1 90.94 201 LYS A CA 1
ATOM 1665 C C . LYS A 1 201 ? 18.75 -1.866 2.02 1 90.94 201 LYS A C 1
ATOM 1667 O O . LYS A 1 201 ? 18.641 -1.416 3.162 1 90.94 201 LYS A O 1
ATOM 1672 N N . GLY A 1 202 ? 19.641 -2.744 1.636 1 85.88 202 GLY A N 1
ATOM 1673 C CA . GLY A 1 202 ? 20.656 -3.205 2.566 1 85.88 202 GLY A CA 1
ATOM 1674 C C . GLY A 1 202 ? 21.922 -2.365 2.533 1 85.88 202 GLY A C 1
ATOM 1675 O O . GLY A 1 202 ? 21.969 -1.322 1.876 1 85.88 202 GLY A O 1
ATOM 1676 N N . ASP A 1 203 ? 22.922 -2.859 3.246 1 80.44 203 ASP A N 1
ATOM 1677 C CA . ASP A 1 203 ? 24.156 -2.098 3.434 1 80.44 203 ASP A CA 1
ATOM 1678 C C . ASP A 1 203 ? 25.188 -2.443 2.357 1 80.44 203 ASP A C 1
ATOM 1680 O O . ASP A 1 203 ? 26.219 -1.79 2.25 1 80.44 203 ASP A O 1
ATOM 1684 N N . GLU A 1 204 ? 24.969 -3.344 1.574 1 76.5 204 GLU A N 1
ATOM 1685 C CA . GLU A 1 204 ? 25.969 -3.852 0.646 1 76.5 204 GLU A CA 1
ATOM 1686 C C . GLU A 1 204 ? 26.469 -2.746 -0.279 1 76.5 204 GLU A C 1
ATOM 1688 O O . GLU A 1 204 ? 27.656 -2.693 -0.6 1 76.5 204 GLU A O 1
ATOM 1693 N N . ASN A 1 205 ? 25.719 -1.833 -0.67 1 77.69 205 ASN A N 1
ATOM 1694 C CA . ASN A 1 205 ? 26.125 -0.777 -1.588 1 77.69 205 ASN A CA 1
ATOM 1695 C C . ASN A 1 205 ? 25.969 0.605 -0.959 1 77.69 205 ASN A C 1
ATOM 1697 O O . ASN A 1 205 ? 25.875 1.606 -1.67 1 77.69 205 ASN A O 1
ATOM 1701 N N . LEU A 1 206 ? 25.922 0.642 0.399 1 82.19 206 LEU A N 1
ATOM 1702 C CA . LEU A 1 206 ? 25.781 1.888 1.146 1 82.19 206 LEU A CA 1
ATOM 1703 C C . LEU A 1 206 ? 24.547 2.658 0.698 1 82.19 206 LEU A C 1
ATOM 1705 O O . LEU A 1 206 ? 24.594 3.885 0.568 1 82.19 206 LEU A O 1
ATOM 1709 N N . GLN A 1 207 ? 23.547 1.917 0.352 1 89.25 207 GLN A N 1
ATOM 1710 C CA . GLN A 1 207 ? 22.344 2.545 -0.164 1 89.25 207 GLN A CA 1
ATOM 1711 C C . GLN A 1 207 ? 21.219 2.535 0.88 1 89.25 207 GLN A C 1
ATOM 1713 O O . GLN A 1 207 ? 20.156 3.102 0.658 1 89.25 207 GLN A O 1
ATOM 1718 N N . SER A 1 208 ? 21.547 1.942 1.997 1 91.88 208 SER A N 1
ATOM 1719 C CA . SER A 1 208 ? 20.531 1.866 3.043 1 91.88 208 SER A CA 1
ATOM 1720 C C . SER A 1 208 ? 20.281 3.232 3.674 1 91.88 208 SER A C 1
ATOM 1722 O O . SER A 1 208 ? 21.219 3.984 3.928 1 91.88 208 SER A O 1
ATOM 1724 N N . ARG A 1 209 ? 19.047 3.598 3.789 1 94.94 209 ARG A N 1
ATOM 1725 C CA . ARG A 1 209 ? 18.625 4.824 4.453 1 94.94 209 ARG A CA 1
ATOM 1726 C C . ARG A 1 209 ? 17.453 4.559 5.383 1 94.94 209 ARG A C 1
ATOM 1728 O O . ARG A 1 209 ? 16.547 3.793 5.047 1 94.94 209 ARG A O 1
ATOM 1735 N N . SER A 1 210 ? 17.531 5.18 6.551 1 94.69 210 SER A N 1
ATOM 1736 C CA . SER A 1 210 ? 16.406 5.043 7.473 1 94.69 210 SER A CA 1
ATOM 1737 C C . SER A 1 210 ? 16.469 6.09 8.578 1 94.69 210 SER A C 1
ATOM 1739 O O . SER A 1 210 ? 17.547 6.633 8.867 1 94.69 210 SER A O 1
ATOM 1741 N N . TRP A 1 211 ? 15.359 6.418 9.141 1 95.94 211 TRP A N 1
ATOM 1742 C CA . TRP A 1 211 ? 15.289 7.246 10.344 1 95.94 211 TRP A CA 1
ATOM 1743 C C . TRP A 1 211 ? 13.945 7.09 11.031 1 95.94 211 TRP A C 1
ATOM 1745 O O . TRP A 1 211 ? 12.945 6.73 10.398 1 95.94 211 TRP A O 1
ATOM 1755 N N . ASN A 1 212 ? 13.969 7.234 12.312 1 96.44 212 ASN A N 1
ATOM 1756 C CA . ASN A 1 212 ? 12.781 7.242 13.164 1 96.44 212 ASN A CA 1
ATOM 1757 C C . ASN A 1 212 ? 12.5 8.641 13.727 1 96.44 212 ASN A C 1
ATOM 1759 O O . ASN A 1 212 ? 13.43 9.359 14.094 1 96.44 212 ASN A O 1
ATOM 1763 N N . ARG A 1 213 ? 11.219 8.938 13.805 1 98.31 213 ARG A N 1
ATOM 1764 C CA . ARG A 1 213 ? 10.836 10.25 14.312 1 98.31 213 ARG A CA 1
ATOM 1765 C C . ARG A 1 213 ? 9.586 10.164 15.18 1 98.31 213 ARG A C 1
ATOM 1767 O O . ARG A 1 213 ? 8.727 9.305 14.953 1 98.31 213 ARG A O 1
ATOM 1774 N N . ILE A 1 214 ? 9.57 11.016 16.125 1 98.62 214 ILE A N 1
ATOM 1775 C CA . ILE A 1 214 ? 8.32 11.359 16.797 1 98.62 214 ILE A CA 1
ATOM 1776 C C . ILE A 1 214 ? 7.832 12.727 16.297 1 98.62 214 ILE A C 1
ATOM 1778 O O . ILE A 1 214 ? 8.633 13.648 16.109 1 98.62 214 ILE A O 1
ATOM 1782 N N . TYR A 1 215 ? 6.547 12.844 16.094 1 98.5 215 TYR A N 1
ATOM 1783 C CA . TYR A 1 215 ? 6.098 14.117 15.547 1 98.5 215 TYR A CA 1
ATOM 1784 C C . TYR A 1 215 ? 4.781 14.547 16.172 1 98.5 215 TYR A C 1
ATOM 1786 O O . TYR A 1 215 ? 4.105 13.75 16.828 1 98.5 215 TYR A O 1
ATOM 1794 N N . VAL A 1 216 ? 4.484 15.789 16.047 1 98.31 216 VAL A N 1
ATOM 1795 C CA . VAL A 1 216 ? 3.203 16.406 16.391 1 98.31 216 VAL A CA 1
ATOM 1796 C C . VAL A 1 216 ? 2.68 17.203 15.211 1 98.31 216 VAL A C 1
ATOM 1798 O O . VAL A 1 216 ? 3.461 17.797 14.453 1 98.31 216 VAL A O 1
ATOM 1801 N N . SER A 1 217 ? 1.426 17.188 15 1 97.25 217 SER A N 1
ATOM 1802 C CA . SER A 1 217 ? 0.786 17.891 13.891 1 97.25 217 SER A CA 1
ATOM 1803 C C . SER A 1 217 ? -0.642 18.297 14.242 1 97.25 217 SER A C 1
ATOM 1805 O O . SER A 1 217 ? -1.208 17.797 15.227 1 97.25 217 SER A O 1
ATOM 1807 N N . THR A 1 218 ? -1.181 19.234 13.5 1 93.38 218 THR A N 1
ATOM 1808 C CA . THR A 1 218 ? -2.572 19.641 13.648 1 93.38 218 THR A CA 1
ATOM 1809 C C . THR A 1 218 ? -3.152 20.078 12.305 1 93.38 218 THR A C 1
ATOM 1811 O O . THR A 1 218 ? -2.42 20.531 11.422 1 93.38 218 THR A O 1
ATOM 1814 N N . ALA A 1 219 ? -4.422 19.828 12.148 1 91.81 219 ALA A N 1
ATOM 1815 C CA . ALA A 1 219 ? -5.129 20.297 10.961 1 91.81 219 ALA A CA 1
ATOM 1816 C C . ALA A 1 219 ? -5.969 21.531 11.289 1 91.81 219 ALA A C 1
ATOM 1818 O O . ALA A 1 219 ? -6.875 21.469 12.117 1 91.81 219 ALA A O 1
ATOM 1819 N N . ILE A 1 220 ? -5.645 22.594 10.648 1 89.94 220 ILE A N 1
ATOM 1820 C CA . ILE A 1 220 ? -6.375 23.844 10.797 1 89.94 220 ILE A CA 1
ATOM 1821 C C . ILE A 1 220 ? -7.156 24.141 9.516 1 89.94 220 ILE A C 1
ATOM 1823 O O . ILE A 1 220 ? -6.562 24.375 8.461 1 89.94 220 ILE A O 1
ATOM 1827 N N . LEU A 1 221 ? -8.445 24.031 9.578 1 87.31 221 LEU A N 1
ATOM 1828 C CA . LEU A 1 221 ? -9.297 24.297 8.43 1 87.31 221 LEU A CA 1
ATOM 1829 C C . LEU A 1 221 ? -10.102 25.578 8.633 1 87.31 221 LEU A C 1
ATOM 1831 O O . LEU A 1 221 ? -10.844 25.703 9.609 1 87.31 221 LEU A O 1
ATOM 1835 N N . TYR A 1 222 ? -9.906 26.5 7.848 1 88.88 222 TYR A N 1
ATOM 1836 C CA . TYR A 1 222 ? -10.688 27.734 7.816 1 88.88 222 TYR A CA 1
ATOM 1837 C C . TYR A 1 222 ? -11.273 27.969 6.43 1 88.88 222 TYR A C 1
ATOM 1839 O O . TYR A 1 222 ? -10.562 28.344 5.5 1 88.88 222 TYR A O 1
ATOM 1847 N N . ASN A 1 223 ? -12.602 27.703 6.305 1 85.69 223 ASN A N 1
ATOM 1848 C CA . ASN A 1 223 ? -13.273 27.734 5.012 1 85.69 223 ASN A CA 1
ATOM 1849 C C . ASN A 1 223 ? -12.68 26.719 4.043 1 85.69 223 ASN A C 1
ATOM 1851 O O . ASN A 1 223 ? -12.797 25.516 4.254 1 85.69 223 ASN A O 1
ATOM 1855 N N . LYS A 1 224 ? -11.945 27.172 3.012 1 89.56 224 LYS A N 1
ATOM 1856 C CA . LYS A 1 224 ? -11.398 26.266 2.002 1 89.56 224 LYS A CA 1
ATOM 1857 C C . LYS A 1 224 ? -9.883 26.141 2.131 1 89.56 224 LYS A C 1
ATOM 1859 O O . LYS A 1 224 ? -9.234 25.484 1.311 1 89.56 224 LYS A O 1
ATOM 1864 N N . PHE A 1 225 ? -9.383 26.766 3.234 1 90.81 225 PHE A N 1
ATOM 1865 C CA . PHE A 1 225 ? -7.938 26.734 3.447 1 90.81 225 PHE A CA 1
ATOM 1866 C C . PHE A 1 225 ? -7.574 25.734 4.535 1 90.81 225 PHE A C 1
ATOM 1868 O O . PHE A 1 225 ? -8.109 25.781 5.645 1 90.81 225 PHE A O 1
ATOM 1875 N N . LEU A 1 226 ? -6.766 24.828 4.137 1 90.5 226 LEU A N 1
ATOM 1876 C CA . LEU A 1 226 ? -6.285 23.812 5.082 1 90.5 226 LEU A CA 1
ATOM 1877 C C . LEU A 1 226 ? -4.805 24.016 5.379 1 90.5 226 LEU A C 1
ATOM 1879 O O . LEU A 1 226 ? -3.986 24.109 4.457 1 90.5 226 LEU A O 1
ATOM 1883 N N . PHE A 1 227 ? -4.492 24.219 6.645 1 93.94 227 PHE A N 1
ATOM 1884 C CA . PHE A 1 227 ? -3.127 24.406 7.117 1 93.94 227 PHE A CA 1
ATOM 1885 C C . PHE A 1 227 ? -2.717 23.266 8.047 1 93.94 227 PHE A C 1
ATOM 1887 O O . PHE A 1 227 ? -3.365 23.047 9.07 1 93.94 227 PHE A O 1
ATOM 1894 N N . VAL A 1 228 ? -1.619 22.531 7.711 1 94.81 228 VAL A N 1
ATOM 1895 C CA . VAL A 1 228 ? -1.2 21.391 8.5 1 94.81 228 VAL A CA 1
ATOM 1896 C C . VAL A 1 228 ? 0.294 21.484 8.805 1 94.81 228 VAL A C 1
ATOM 1898 O O . VAL A 1 228 ? 1.117 20.922 8.07 1 94.81 228 VAL A O 1
ATOM 1901 N N . PRO A 1 229 ? 0.636 22.078 9.867 1 97.62 229 PRO A N 1
ATOM 1902 C CA . PRO A 1 229 ? 2.027 22.047 10.32 1 97.62 229 PRO A CA 1
ATOM 1903 C C . PRO A 1 229 ? 2.395 20.734 11.023 1 97.62 229 PRO A C 1
ATOM 1905 O O . PRO A 1 229 ? 1.565 20.156 11.734 1 97.62 229 PRO A O 1
ATOM 1908 N N . ARG A 1 230 ? 3.619 20.312 10.828 1 98.19 230 ARG A N 1
ATOM 1909 C CA . ARG A 1 230 ? 4.152 19.125 11.508 1 98.19 230 ARG A CA 1
ATOM 1910 C C . ARG A 1 230 ? 5.574 19.375 12 1 98.19 230 ARG A C 1
ATOM 1912 O O . ARG A 1 230 ? 6.418 19.875 11.25 1 98.19 230 ARG A O 1
ATOM 1919 N N . LEU A 1 231 ? 5.777 19.125 13.219 1 98.5 231 LEU A N 1
ATOM 1920 C CA . LEU A 1 231 ? 7.09 19.188 13.859 1 98.5 231 LEU A CA 1
ATOM 1921 C C . LEU A 1 231 ? 7.559 17.797 14.266 1 98.5 231 LEU A C 1
ATOM 1923 O O . LEU A 1 231 ? 6.762 16.984 14.75 1 98.5 231 LEU A O 1
ATOM 1927 N N . TRP A 1 232 ? 8.875 17.516 14.039 1 98.44 232 TRP A N 1
ATOM 1928 C CA . TRP A 1 232 ? 9.32 16.188 14.453 1 98.44 232 TRP A CA 1
ATOM 1929 C C . TRP A 1 232 ? 10.656 16.266 15.172 1 98.44 232 TRP A C 1
ATOM 1931 O O . TRP A 1 232 ? 11.406 17.234 15.008 1 98.44 232 TRP A O 1
ATOM 1941 N N . TYR A 1 233 ? 10.859 15.344 16 1 98.19 233 TYR A N 1
ATOM 1942 C CA . TYR A 1 233 ? 12.125 15.023 16.641 1 98.19 233 TYR A CA 1
ATOM 1943 C C . TYR A 1 233 ? 12.68 13.695 16.141 1 98.19 233 TYR A C 1
ATOM 1945 O O . TYR A 1 233 ? 11.992 12.672 16.203 1 98.19 233 TYR A O 1
ATOM 1953 N N . ARG A 1 234 ? 13.883 13.727 15.602 1 97.69 234 ARG A N 1
ATOM 1954 C CA . ARG A 1 234 ? 14.539 12.5 15.156 1 97.69 234 ARG A CA 1
ATOM 1955 C C . ARG A 1 234 ? 15.031 11.68 16.344 1 97.69 234 ARG A C 1
ATOM 1957 O O . ARG A 1 234 ? 15.781 12.188 17.188 1 97.69 234 ARG A O 1
ATOM 1964 N N . ILE A 1 235 ? 14.641 10.469 16.391 1 96.69 235 ILE A N 1
ATOM 1965 C CA . ILE A 1 235 ? 15.133 9.578 17.422 1 96.69 235 ILE A CA 1
ATOM 1966 C C . ILE A 1 235 ? 16.594 9.211 17.141 1 96.69 235 ILE A C 1
ATOM 1968 O O . ILE A 1 235 ? 16.906 8.656 16.078 1 96.69 235 ILE A O 1
ATOM 1972 N N . PRO A 1 236 ? 17.422 9.461 18.047 1 94.25 236 PRO A N 1
ATOM 1973 C CA . PRO A 1 236 ? 18.844 9.234 17.797 1 94.25 236 PRO A CA 1
ATOM 1974 C C . PRO A 1 236 ? 19.188 7.766 17.562 1 94.25 236 PRO A C 1
ATOM 1976 O O . PRO A 1 236 ? 18.531 6.887 18.141 1 94.25 236 PRO A O 1
ATOM 1979 N N . GLU A 1 237 ? 20.156 7.559 16.688 1 90.31 237 GLU A N 1
ATOM 1980 C CA . GLU A 1 237 ? 20.703 6.238 16.406 1 90.31 237 GLU A CA 1
ATOM 1981 C C . GLU A 1 237 ? 22.203 6.195 16.734 1 90.31 237 GLU A C 1
ATOM 1983 O O . GLU A 1 237 ? 22.859 7.234 16.766 1 90.31 237 GLU A O 1
ATOM 1988 N N . ASN A 1 238 ? 22.625 4.953 16.938 1 89.62 238 ASN A N 1
ATOM 1989 C CA . ASN A 1 238 ? 24.062 4.816 17.078 1 89.62 238 ASN A CA 1
ATOM 1990 C C . ASN A 1 238 ? 24.797 5.219 15.797 1 89.62 238 ASN A C 1
ATOM 1992 O O . ASN A 1 238 ? 24.344 4.918 14.695 1 89.62 238 ASN A O 1
ATOM 1996 N N . LYS A 1 239 ? 25.938 5.781 15.977 1 87.38 239 LYS A N 1
ATOM 1997 C CA . LYS A 1 239 ? 26.688 6.324 14.844 1 87.38 239 LYS A CA 1
ATOM 1998 C C . LYS A 1 239 ? 27.016 5.234 13.828 1 87.38 239 LYS A C 1
ATOM 2000 O O . LYS A 1 239 ? 26.938 5.469 12.617 1 87.38 239 LYS A O 1
ATOM 2005 N N . LYS A 1 240 ? 27.297 4.066 14.312 1 83.94 240 LYS A N 1
ATOM 2006 C CA . LYS A 1 240 ? 27.688 2.961 13.445 1 83.94 240 LYS A CA 1
ATOM 2007 C C . LYS A 1 240 ? 26.5 2.465 12.617 1 83.94 240 LYS A C 1
ATOM 2009 O O . LYS A 1 240 ? 26.688 1.877 11.555 1 83.94 240 LYS A O 1
ATOM 2014 N N . ASP A 1 241 ? 25.312 2.828 13.094 1 84 241 ASP A N 1
ATOM 2015 C CA . ASP A 1 241 ? 24.109 2.293 12.461 1 84 241 ASP A CA 1
ATOM 2016 C C . ASP A 1 241 ? 23.328 3.396 11.75 1 84 241 ASP A C 1
ATOM 2018 O O . ASP A 1 241 ? 22.266 3.141 11.172 1 84 241 ASP A O 1
ATOM 2022 N N . ASP A 1 242 ? 23.922 4.535 11.805 1 89.69 242 ASP A N 1
ATOM 2023 C CA . ASP A 1 242 ? 23.203 5.668 11.227 1 89.69 242 ASP A CA 1
ATOM 2024 C C . ASP A 1 242 ? 23.453 5.777 9.727 1 89.69 242 ASP A C 1
ATOM 2026 O O . ASP A 1 242 ? 24.516 6.25 9.305 1 89.69 242 ASP A O 1
ATOM 2030 N N . ASP A 1 243 ? 22.469 5.496 8.961 1 87.06 243 ASP A N 1
ATOM 2031 C CA . ASP A 1 243 ? 22.578 5.434 7.504 1 87.06 243 ASP A CA 1
ATOM 2032 C C . ASP A 1 243 ? 22.484 6.828 6.887 1 87.06 243 ASP A C 1
ATOM 2034 O O . ASP A 1 243 ? 22.828 7.016 5.715 1 87.06 243 ASP A O 1
ATOM 2038 N N . ASN A 1 244 ? 22.062 7.785 7.539 1 90.81 244 ASN A N 1
ATOM 2039 C CA . ASN A 1 244 ? 21.938 9.156 7.043 1 90.81 244 ASN A CA 1
ATOM 2040 C C . ASN A 1 244 ? 22.094 10.172 8.172 1 90.81 244 ASN A C 1
ATOM 2042 O O . ASN A 1 244 ? 21.156 10.906 8.477 1 90.81 244 ASN A O 1
ATOM 2046 N N . PRO A 1 245 ? 23.281 10.289 8.656 1 91.94 245 PRO A N 1
ATOM 2047 C CA . PRO A 1 245 ? 23.531 11.125 9.828 1 91.94 245 PRO A CA 1
ATOM 2048 C C . PRO A 1 245 ? 23.219 12.602 9.578 1 91.94 245 PRO A C 1
ATOM 2050 O O . PRO A 1 245 ? 22.922 13.336 10.516 1 91.94 245 PRO A O 1
ATOM 2053 N N . ALA A 1 246 ? 23.281 13.055 8.336 1 94.56 246 ALA A N 1
ATOM 2054 C CA . ALA A 1 246 ? 23.109 14.469 8.039 1 94.56 246 ALA A CA 1
ATOM 2055 C C . ALA A 1 246 ? 21.656 14.773 7.66 1 94.56 246 ALA A C 1
ATOM 2057 O O . ALA A 1 246 ? 21.359 15.859 7.152 1 94.56 246 ALA A O 1
ATOM 2058 N N . ILE A 1 247 ? 20.812 13.898 7.887 1 96.38 247 ILE A N 1
ATOM 2059 C CA . ILE A 1 247 ? 19.484 14 7.316 1 96.38 247 ILE A CA 1
ATOM 2060 C C . ILE A 1 247 ? 18.797 15.258 7.836 1 96.38 247 ILE A C 1
ATOM 2062 O O . ILE A 1 247 ? 18.078 15.93 7.098 1 96.38 247 ILE A O 1
ATOM 2066 N N . LEU A 1 248 ? 18.969 15.688 9.078 1 96.44 248 LEU A N 1
ATOM 2067 C CA . LEU A 1 248 ? 18.297 16.859 9.641 1 96.44 248 LEU A CA 1
ATOM 2068 C C . LEU A 1 248 ? 18.828 18.141 9.023 1 96.44 248 LEU A C 1
ATOM 2070 O O . LEU A 1 248 ? 18.141 19.156 9.008 1 96.44 248 LEU A O 1
ATOM 2074 N N . HIS A 1 249 ? 20.078 18.031 8.516 1 97.12 249 HIS A N 1
ATOM 2075 C CA . HIS A 1 249 ? 20.641 19.188 7.832 1 97.12 249 HIS A CA 1
ATOM 2076 C C . HIS A 1 249 ? 19.859 19.5 6.559 1 97.12 249 HIS A C 1
ATOM 2078 O O . HIS A 1 249 ? 19.734 20.672 6.188 1 97.12 249 HIS A O 1
ATOM 2084 N N . TYR A 1 250 ? 19.328 18.547 5.961 1 97.44 250 TYR A N 1
ATOM 2085 C CA . TYR A 1 250 ? 18.672 18.734 4.668 1 97.44 250 TYR A CA 1
ATOM 2086 C C . TYR A 1 250 ? 17.156 18.734 4.816 1 97.44 250 TYR A C 1
ATOM 2088 O O . TYR A 1 250 ? 16.469 19.516 4.156 1 97.44 250 TYR A O 1
ATOM 2096 N N . MET A 1 251 ? 16.688 17.906 5.711 1 96.81 251 MET A N 1
ATOM 2097 C CA . MET A 1 251 ? 15.242 17.688 5.82 1 96.81 251 MET A CA 1
ATOM 2098 C C . MET A 1 251 ? 14.648 18.562 6.922 1 96.81 251 MET A C 1
ATOM 2100 O O . MET A 1 251 ? 13.438 18.781 6.965 1 96.81 251 MET A O 1
ATOM 2104 N N . GLY A 1 252 ? 15.461 19.016 7.855 1 96.69 252 GLY A N 1
ATOM 2105 C CA . GLY A 1 252 ? 15 19.844 8.953 1 96.69 252 GLY A CA 1
ATOM 2106 C C . GLY A 1 252 ? 14.18 19.094 9.977 1 96.69 252 GLY A C 1
ATOM 2107 O O . GLY A 1 252 ? 14.344 17.891 10.148 1 96.69 252 GLY A O 1
ATOM 2108 N N . ASN A 1 253 ? 13.32 19.922 10.711 1 97.5 253 ASN A N 1
ATOM 2109 C CA . ASN A 1 253 ? 12.562 19.359 11.82 1 97.5 253 ASN A CA 1
ATOM 2110 C C . ASN A 1 253 ? 11.07 19.656 11.688 1 97.5 253 ASN A C 1
ATOM 2112 O O . ASN A 1 253 ? 10.312 19.469 12.641 1 97.5 253 ASN A O 1
ATOM 2116 N N . PHE A 1 254 ? 10.719 20.141 10.531 1 97.75 254 PHE A N 1
ATOM 2117 C CA . PHE A 1 254 ? 9.297 20.422 10.359 1 97.75 254 PHE A CA 1
ATOM 2118 C C . PHE A 1 254 ? 8.938 20.531 8.883 1 97.75 254 PHE A C 1
ATOM 2120 O O . PHE A 1 254 ? 9.82 20.703 8.039 1 97.75 254 PHE A O 1
ATOM 2127 N N . ASP A 1 255 ? 7.75 20.312 8.586 1 97.88 255 ASP A N 1
ATOM 2128 C CA . ASP A 1 255 ? 7.16 20.703 7.312 1 97.88 255 ASP A CA 1
ATOM 2129 C C . ASP A 1 255 ? 5.766 21.297 7.512 1 97.88 255 ASP A C 1
ATOM 2131 O O . ASP A 1 255 ? 5.188 21.188 8.594 1 97.88 255 ASP A O 1
ATOM 2135 N N . VAL A 1 256 ? 5.355 22.078 6.512 1 97.75 256 VAL A N 1
ATOM 2136 C CA . VAL A 1 256 ? 4.035 22.703 6.547 1 97.75 256 VAL A CA 1
ATOM 2137 C C . VAL A 1 256 ? 3.311 22.453 5.227 1 97.75 256 VAL A C 1
ATOM 2139 O O . VAL A 1 256 ? 3.891 22.625 4.148 1 97.75 256 VAL A O 1
ATOM 2142 N N . ASN A 1 257 ? 2.119 22.031 5.32 1 96.06 257 ASN A N 1
ATOM 2143 C CA . ASN A 1 257 ? 1.239 21.953 4.16 1 96.06 257 ASN A CA 1
ATOM 2144 C C . ASN A 1 257 ? 0.153 23.031 4.199 1 96.06 257 ASN A C 1
ATOM 2146 O O . ASN A 1 257 ? -0.527 23.188 5.215 1 96.06 257 ASN A O 1
ATOM 2150 N N . LEU A 1 258 ? 0.058 23.812 3.176 1 96.94 258 LEU A N 1
ATOM 2151 C CA . LEU A 1 258 ? -0.985 24.797 2.951 1 96.94 258 LEU A CA 1
ATOM 2152 C C . LEU A 1 258 ? -1.807 24.453 1.713 1 96.94 258 LEU A C 1
ATOM 2154 O O . LEU A 1 258 ? -1.284 24.453 0.595 1 96.94 258 LEU A O 1
ATOM 2158 N N . ALA A 1 259 ? -3.088 24.25 1.921 1 93.25 259 ALA A N 1
ATOM 2159 C CA . ALA A 1 259 ? -3.9 23.828 0.784 1 93.25 259 ALA A CA 1
ATOM 2160 C C . ALA A 1 259 ? -5.133 24.703 0.627 1 93.25 259 ALA A C 1
ATOM 2162 O O . ALA A 1 259 ? -5.688 25.188 1.617 1 93.25 259 ALA A O 1
ATOM 2163 N N . TYR A 1 260 ? -5.453 24.969 -0.566 1 93.19 260 TYR A N 1
ATOM 2164 C CA . TYR A 1 260 ? -6.758 25.5 -0.95 1 93.19 260 TYR A CA 1
ATOM 2165 C C . TYR A 1 260 ? -7.613 24.422 -1.609 1 93.19 260 TYR A C 1
ATOM 2167 O O . TYR A 1 260 ? -7.23 23.859 -2.641 1 93.19 260 TYR A O 1
ATOM 2175 N N . LEU A 1 261 ? -8.719 24.109 -1.011 1 89.06 261 LEU A N 1
ATOM 2176 C CA . LEU A 1 261 ? -9.602 23.047 -1.458 1 89.06 261 LEU A CA 1
ATOM 2177 C C . LEU A 1 261 ? -10.82 23.609 -2.176 1 89.06 261 LEU A C 1
ATOM 2179 O O . LEU A 1 261 ? -11.836 23.906 -1.545 1 89.06 261 LEU A O 1
ATOM 2183 N N . GLY A 1 262 ? -10.75 23.656 -3.455 1 86.5 262 GLY A N 1
ATOM 2184 C CA . GLY A 1 262 ? -11.844 24.156 -4.27 1 86.5 262 GLY A CA 1
ATOM 2185 C C . GLY A 1 262 ? -12.914 23.125 -4.531 1 86.5 262 GLY A C 1
ATOM 2186 O O . GLY A 1 262 ? -12.898 22.047 -3.934 1 86.5 262 GLY A O 1
ATOM 2187 N N . ASP A 1 263 ? -13.836 23.484 -5.41 1 80 263 ASP A N 1
ATOM 2188 C CA . ASP A 1 263 ? -14.961 22.594 -5.676 1 80 263 ASP A CA 1
ATOM 2189 C C . ASP A 1 263 ? -14.539 21.406 -6.535 1 80 263 ASP A C 1
ATOM 2191 O O . ASP A 1 263 ? -14.93 20.266 -6.27 1 80 263 ASP A O 1
ATOM 2195 N N . ASP A 1 264 ? -13.734 21.703 -7.523 1 84.62 264 ASP A N 1
ATOM 2196 C CA . ASP A 1 264 ? -13.32 20.641 -8.422 1 84.62 264 ASP A CA 1
ATOM 2197 C C . ASP A 1 264 ? -11.805 20.625 -8.602 1 84.62 264 ASP A C 1
ATOM 2199 O O . ASP A 1 264 ? -11.289 20.016 -9.547 1 84.62 264 ASP A O 1
ATOM 2203 N N . TYR A 1 265 ? -11.156 21.344 -7.723 1 89.44 265 TYR A N 1
ATOM 2204 C CA . TYR A 1 265 ? -9.703 21.391 -7.816 1 89.44 265 TYR A CA 1
ATOM 2205 C C . TYR A 1 265 ? -9.078 21.656 -6.449 1 89.44 265 TYR A C 1
ATOM 2207 O O . TYR A 1 265 ? -9.773 22.062 -5.512 1 89.44 265 TYR A O 1
ATOM 2215 N N . PHE A 1 266 ? -7.852 21.375 -6.277 1 90.5 266 PHE A N 1
ATOM 2216 C CA . PHE A 1 266 ? -7.121 21.781 -5.082 1 90.5 266 PHE A CA 1
ATOM 2217 C C . PHE A 1 266 ? -5.676 22.125 -5.426 1 90.5 266 PHE A C 1
ATOM 2219 O O . PHE A 1 266 ? -5.164 21.719 -6.469 1 90.5 266 PHE A O 1
ATOM 2226 N N . ILE A 1 267 ? -5.078 22.953 -4.621 1 95.94 267 ILE A N 1
ATOM 2227 C CA . ILE A 1 267 ? -3.656 23.281 -4.645 1 95.94 267 ILE A CA 1
ATOM 2228 C C . ILE A 1 267 ? -3.059 23.078 -3.254 1 95.94 267 ILE A C 1
ATOM 2230 O O . ILE A 1 267 ? -3.66 23.469 -2.25 1 95.94 267 ILE A O 1
ATOM 2234 N N . ASN A 1 268 ? -2.023 22.375 -3.195 1 96.12 268 ASN A N 1
ATOM 2235 C CA . ASN A 1 268 ? -1.309 22.203 -1.936 1 96.12 268 ASN A CA 1
ATOM 2236 C C . ASN A 1 268 ? 0.157 22.609 -2.061 1 96.12 268 ASN A C 1
ATOM 2238 O O . ASN A 1 268 ? 0.824 22.25 -3.033 1 96.12 268 ASN A O 1
ATOM 2242 N N . LEU A 1 269 ? 0.571 23.312 -1.127 1 98.19 269 LEU A N 1
ATOM 2243 C CA . LEU A 1 269 ? 1.966 23.734 -1.016 1 98.19 269 LEU A CA 1
ATOM 2244 C C . LEU A 1 269 ? 2.619 23.109 0.214 1 98.19 269 LEU A C 1
ATOM 2246 O O . LEU A 1 269 ? 2.154 23.312 1.339 1 98.19 269 LEU A O 1
ATOM 2250 N N . MET A 1 270 ? 3.627 22.344 -0.025 1 98.38 270 MET A N 1
ATOM 2251 C CA . MET A 1 270 ? 4.441 21.828 1.073 1 98.38 270 MET A CA 1
ATOM 2252 C C . MET A 1 270 ? 5.754 22.594 1.18 1 98.38 270 MET A C 1
ATOM 2254 O O . MET A 1 270 ? 6.469 22.75 0.188 1 98.38 270 MET A O 1
ATOM 2258 N N . LEU A 1 271 ? 6.055 23.047 2.352 1 98.38 271 LEU A N 1
ATOM 2259 C CA . LEU A 1 271 ? 7.297 23.766 2.637 1 98.38 271 LEU A CA 1
ATOM 2260 C C . LEU A 1 271 ? 8.086 23.062 3.734 1 98.38 271 LEU A C 1
ATOM 2262 O O . LEU A 1 271 ? 7.512 22.625 4.738 1 98.38 271 LEU A O 1
ATOM 2266 N N . ARG A 1 272 ? 9.352 22.891 3.479 1 97.94 272 ARG A N 1
ATOM 2267 C CA . ARG A 1 272 ? 10.305 22.375 4.457 1 97.94 272 ARG A CA 1
ATOM 2268 C C . ARG A 1 272 ? 11.547 23.266 4.52 1 97.94 272 ARG A C 1
ATOM 2270 O O . ARG A 1 272 ? 11.969 23.828 3.504 1 97.94 272 ARG A O 1
ATOM 2277 N N . ASN A 1 273 ? 12.078 23.359 5.719 1 96.25 273 ASN A N 1
ATOM 2278 C CA . ASN A 1 273 ? 13.258 24.188 5.914 1 96.25 273 ASN A CA 1
ATOM 2279 C C . ASN A 1 273 ? 14.055 23.75 7.145 1 96.25 273 ASN A C 1
ATOM 2281 O O . ASN A 1 273 ? 13.469 23.359 8.156 1 96.25 273 ASN A O 1
ATOM 2285 N N . ASN A 1 274 ? 15.383 23.812 7.023 1 95.38 274 ASN A N 1
ATOM 2286 C CA . ASN A 1 274 ? 16.219 23.438 8.172 1 95.38 274 ASN A CA 1
ATOM 2287 C C . ASN A 1 274 ? 16.422 24.625 9.109 1 95.38 274 ASN A C 1
ATOM 2289 O O . ASN A 1 274 ? 17.031 24.469 10.172 1 95.38 274 ASN A O 1
ATOM 2293 N N . LEU A 1 275 ? 16.062 25.828 8.781 1 93.88 275 LEU A N 1
ATOM 2294 C CA . LEU A 1 275 ? 16.094 27.078 9.539 1 93.88 275 LEU A CA 1
ATOM 2295 C C . LEU A 1 275 ? 17.531 27.484 9.875 1 93.88 275 LEU A C 1
ATOM 2297 O O . LEU A 1 275 ? 17.766 28.141 10.891 1 93.88 275 LEU A O 1
ATOM 2301 N N . LYS A 1 276 ? 18.469 26.938 9.062 1 93.12 276 LYS A N 1
ATOM 2302 C CA . LYS A 1 276 ? 19.859 27.391 9.164 1 93.12 276 LYS A CA 1
ATOM 2303 C C . LYS A 1 276 ? 20.125 28.516 8.164 1 93.12 276 LYS A C 1
ATOM 2305 O O . LYS A 1 276 ? 20.359 28.266 6.984 1 93.12 276 LYS A O 1
ATOM 2310 N N . PHE A 1 277 ? 20.266 29.688 8.641 1 88.69 277 PHE A N 1
ATOM 2311 C CA . PHE A 1 277 ? 20.266 30.891 7.812 1 88.69 277 PHE A CA 1
ATOM 2312 C C . PHE A 1 277 ? 21.531 30.953 6.957 1 88.69 277 PHE A C 1
ATOM 2314 O O . PHE A 1 277 ? 21.484 31.453 5.824 1 88.69 277 PHE A O 1
ATOM 2321 N N . HIS A 1 278 ? 22.656 30.469 7.391 1 91.19 278 HIS A N 1
ATOM 2322 C CA . HIS A 1 278 ? 23.906 30.562 6.637 1 91.19 278 HIS A CA 1
ATOM 2323 C C . HIS A 1 278 ? 24.078 29.359 5.715 1 91.19 278 HIS A C 1
ATOM 2325 O O . HIS A 1 278 ? 24.797 29.438 4.719 1 91.19 278 HIS A O 1
ATOM 2331 N N . ASN A 1 279 ? 23.406 28.219 5.961 1 93.25 279 ASN A N 1
ATOM 2332 C CA . ASN A 1 279 ? 23.422 26.984 5.168 1 93.25 279 ASN A CA 1
ATOM 2333 C C . ASN A 1 279 ? 22.031 26.375 5.051 1 93.25 279 ASN A C 1
ATOM 2335 O O . ASN A 1 279 ? 21.828 25.203 5.406 1 93.25 279 ASN A O 1
ATOM 2339 N N . ASN A 1 280 ? 21.219 27.203 4.48 1 94.38 280 ASN A N 1
ATOM 2340 C CA . ASN A 1 280 ? 19.797 26.859 4.438 1 94.38 280 ASN A CA 1
ATOM 2341 C C . ASN A 1 280 ? 19.516 25.781 3.398 1 94.38 280 ASN A C 1
ATOM 2343 O O . ASN A 1 280 ? 20.016 25.844 2.277 1 94.38 280 ASN A O 1
ATOM 2347 N N . LYS A 1 281 ? 18.969 24.75 3.809 1 96.81 281 LYS A N 1
ATOM 2348 C CA . LYS A 1 281 ? 18.453 23.672 2.977 1 96.81 281 LYS A CA 1
ATOM 2349 C C . LYS A 1 281 ? 16.938 23.531 3.152 1 96.81 281 LYS A C 1
ATOM 2351 O O . LYS A 1 281 ? 16.422 23.688 4.262 1 96.81 281 LYS A O 1
ATOM 2356 N N . GLY A 1 282 ? 16.188 23.359 2.107 1 96.56 282 GLY A N 1
ATOM 2357 C CA . GLY A 1 282 ? 14.734 23.234 2.188 1 96.56 282 GLY A CA 1
ATOM 2358 C C . GLY A 1 282 ? 14.125 22.594 0.957 1 96.56 282 GLY A C 1
ATOM 2359 O O . GLY A 1 282 ? 14.836 21.984 0.148 1 96.56 282 GLY A O 1
ATOM 2360 N N . ALA A 1 283 ? 12.844 22.578 0.925 1 98.25 283 ALA A N 1
ATOM 2361 C CA . ALA A 1 283 ? 12.117 22.031 -0.22 1 98.25 283 ALA A CA 1
ATOM 2362 C C . ALA A 1 283 ? 10.734 22.672 -0.342 1 98.25 283 ALA A C 1
ATOM 2364 O O . ALA A 1 283 ? 10.156 23.109 0.656 1 98.25 283 ALA A O 1
ATOM 2365 N N . ILE A 1 284 ? 10.32 22.781 -1.507 1 98.5 284 ILE A N 1
ATOM 2366 C CA . ILE A 1 284 ? 8.953 23.156 -1.826 1 98.5 284 ILE A CA 1
ATOM 2367 C C . ILE A 1 284 ? 8.328 22.109 -2.748 1 98.5 284 ILE A C 1
ATOM 2369 O O . ILE A 1 284 ? 8.992 21.594 -3.648 1 98.5 284 ILE A O 1
ATOM 2373 N N . GLN A 1 285 ? 7.164 21.734 -2.52 1 98.69 285 GLN A N 1
ATOM 2374 C CA . GLN A 1 285 ? 6.371 20.891 -3.412 1 98.69 285 GLN A CA 1
ATOM 2375 C C . GLN A 1 285 ? 4.996 21.5 -3.666 1 98.69 285 GLN A C 1
ATOM 2377 O O . GLN A 1 285 ? 4.316 21.922 -2.729 1 98.69 285 GLN A O 1
ATOM 2382 N N . VAL A 1 286 ? 4.656 21.609 -4.879 1 98.62 286 VAL A N 1
ATOM 2383 C CA . VAL A 1 286 ? 3.344 22.109 -5.273 1 98.62 286 VAL A CA 1
ATOM 2384 C C . VAL A 1 286 ? 2.523 20.984 -5.895 1 98.62 286 VAL A C 1
ATOM 2386 O O . VAL A 1 286 ? 2.959 20.359 -6.859 1 98.62 286 VAL A O 1
ATOM 2389 N N . ASP A 1 287 ? 1.409 20.766 -5.379 1 97.88 287 ASP A N 1
ATOM 2390 C CA . ASP A 1 287 ? 0.469 19.766 -5.875 1 97.88 287 ASP A CA 1
ATOM 2391 C C . ASP A 1 287 ? -0.814 20.422 -6.383 1 97.88 287 ASP A C 1
ATOM 2393 O O . ASP A 1 287 ? -1.447 21.203 -5.66 1 97.88 287 ASP A O 1
ATOM 2397 N N . LEU A 1 288 ? -1.177 20.125 -7.57 1 97.12 288 LEU A N 1
ATOM 2398 C CA . LEU A 1 288 ? -2.422 20.594 -8.164 1 97.12 288 LEU A CA 1
ATOM 2399 C C . LEU A 1 288 ? -3.289 19.422 -8.617 1 97.12 288 LEU A C 1
ATOM 2401 O O . LEU A 1 288 ? -2.803 18.516 -9.289 1 97.12 288 LEU A O 1
ATOM 2405 N N . GLY A 1 289 ? -4.508 19.438 -8.227 1 94.19 289 GLY A N 1
ATOM 2406 C CA . GLY A 1 289 ? -5.473 18.453 -8.664 1 94.19 289 GLY A CA 1
ATOM 2407 C C . GLY A 1 289 ? -6.727 19.047 -9.266 1 94.19 289 GLY A C 1
ATOM 2408 O O . GLY A 1 289 ? -7.207 20.094 -8.797 1 94.19 289 GLY A O 1
ATOM 2409 N N . TYR A 1 290 ? -7.207 18.391 -10.273 1 93.31 290 TYR A N 1
ATOM 2410 C CA . TYR A 1 290 ? -8.438 18.812 -10.938 1 93.31 290 TYR A CA 1
ATOM 2411 C C . TYR A 1 290 ? -9.305 17.609 -11.281 1 93.31 290 TYR A C 1
ATOM 2413 O O . TYR A 1 290 ? -8.836 16.641 -11.898 1 93.31 290 TYR A O 1
ATOM 2421 N N . ASP A 1 291 ? -10.5 17.703 -10.836 1 87.19 291 ASP A N 1
ATOM 2422 C CA . ASP A 1 291 ? -11.43 16.609 -11.078 1 87.19 291 ASP A CA 1
ATOM 2423 C C . ASP A 1 291 ? -11.836 16.562 -12.547 1 87.19 291 ASP A C 1
ATOM 2425 O O . ASP A 1 291 ? -12.602 17.406 -13.023 1 87.19 291 ASP A O 1
ATOM 2429 N N . ILE A 1 292 ? -11.422 15.57 -13.227 1 84.12 292 ILE A N 1
ATOM 2430 C CA . ILE A 1 292 ? -11.672 15.516 -14.664 1 84.12 292 ILE A CA 1
ATOM 2431 C C . ILE A 1 292 ? -12.82 14.555 -14.961 1 84.12 292 ILE A C 1
ATOM 2433 O O . ILE A 1 292 ? -13.5 14.68 -15.977 1 84.12 292 ILE A O 1
ATOM 2437 N N . PHE A 1 293 ? -13.109 13.602 -14.156 1 79.69 293 PHE A N 1
ATOM 2438 C CA . PHE A 1 293 ? -14.047 12.547 -14.531 1 79.69 293 PHE A CA 1
ATOM 2439 C C . PHE A 1 293 ? -15.25 12.523 -13.586 1 79.69 293 PHE A C 1
ATOM 2441 O O . PHE A 1 293 ? -16.188 11.766 -13.797 1 79.69 293 PHE A O 1
ATOM 2448 N N . ASN A 1 294 ? -15.234 13.305 -12.555 1 76.25 294 ASN A N 1
ATOM 2449 C CA . ASN A 1 294 ? -16.281 13.336 -11.539 1 76.25 294 ASN A CA 1
ATOM 2450 C C . ASN A 1 294 ? -16.453 11.977 -10.875 1 76.25 294 ASN A C 1
ATOM 2452 O O . ASN A 1 294 ? -17.578 11.539 -10.633 1 76.25 294 ASN A O 1
ATOM 2456 N N . ASN A 1 295 ? -15.391 11.258 -10.797 1 73.94 295 ASN A N 1
ATOM 2457 C CA . ASN A 1 295 ? -15.445 9.945 -10.164 1 73.94 295 ASN A CA 1
ATOM 2458 C C . ASN A 1 295 ? -14.43 9.828 -9.031 1 73.94 295 ASN A C 1
ATOM 2460 O O . ASN A 1 295 ? -14.141 8.727 -8.555 1 73.94 295 ASN A O 1
ATOM 2464 N N . GLY A 1 296 ? -13.852 10.922 -8.703 1 78.44 296 GLY A N 1
ATOM 2465 C CA . GLY A 1 296 ? -12.906 10.938 -7.602 1 78.44 296 GLY A CA 1
ATOM 2466 C C . GLY A 1 296 ? -11.461 10.828 -8.047 1 78.44 296 GLY A C 1
ATOM 2467 O O . GLY A 1 296 ? -10.547 10.953 -7.234 1 78.44 296 GLY A O 1
ATOM 2468 N N . ILE A 1 297 ? -11.32 10.562 -9.297 1 86.06 297 ILE A N 1
ATOM 2469 C CA . ILE A 1 297 ? -9.969 10.562 -9.852 1 86.06 297 ILE A CA 1
ATOM 2470 C C . ILE A 1 297 ? -9.641 11.953 -10.398 1 86.06 297 ILE A C 1
ATOM 2472 O O . ILE A 1 297 ? -10.422 12.523 -11.164 1 86.06 297 ILE A O 1
ATOM 2476 N N . TYR A 1 298 ? -8.539 12.5 -10.008 1 90.5 298 TYR A N 1
ATOM 2477 C CA . TYR A 1 298 ? -8.125 13.844 -10.406 1 90.5 298 TYR A CA 1
ATOM 2478 C C . TYR A 1 298 ? -6.934 13.789 -11.359 1 90.5 298 TYR A C 1
ATOM 2480 O O . TYR A 1 298 ? -6.066 12.922 -11.227 1 90.5 298 TYR A O 1
ATOM 2488 N N . TRP A 1 299 ? -7.008 14.656 -12.297 1 95.94 299 TRP A N 1
ATOM 2489 C CA . TRP A 1 299 ? -5.719 14.992 -12.891 1 95.94 299 TRP A CA 1
ATOM 2490 C C . TRP A 1 299 ? -4.781 15.602 -11.844 1 95.94 299 TRP A C 1
ATOM 2492 O O . TRP A 1 299 ? -5.207 16.406 -11.016 1 95.94 299 TRP A O 1
ATOM 2502 N N . TYR A 1 300 ? -3.557 15.172 -11.852 1 97 300 TYR A N 1
ATOM 2503 C CA . TYR A 1 300 ? -2.639 15.523 -10.773 1 97 300 TYR A CA 1
ATOM 2504 C C . TYR A 1 300 ? -1.309 16.016 -11.328 1 97 300 TYR A C 1
ATOM 2506 O O . TYR A 1 300 ? -0.688 15.352 -12.156 1 97 300 TYR A O 1
ATOM 2514 N N . LEU A 1 301 ? -0.942 17.203 -10.945 1 98.19 301 LEU A N 1
ATOM 2515 C CA . LEU A 1 301 ? 0.35 17.797 -11.258 1 98.19 301 LEU A CA 1
ATOM 2516 C C . LEU A 1 301 ? 1.155 18.047 -9.984 1 98.19 301 LEU A C 1
ATOM 2518 O O . LEU A 1 301 ? 0.638 18.609 -9.016 1 98.19 301 LEU A O 1
ATOM 2522 N N . GLN A 1 302 ? 2.412 17.562 -9.984 1 98.56 302 GLN A N 1
ATOM 2523 C CA . GLN A 1 302 ? 3.289 17.734 -8.828 1 98.56 302 GLN A CA 1
ATOM 2524 C C . GLN A 1 302 ? 4.633 18.328 -9.242 1 98.56 302 GLN A C 1
ATOM 2526 O O . GLN A 1 302 ? 5.27 17.859 -10.18 1 98.56 302 GLN A O 1
ATOM 2531 N N . TYR A 1 303 ? 4.973 19.406 -8.609 1 98.75 303 TYR A N 1
ATOM 2532 C CA . TYR A 1 303 ? 6.281 20.016 -8.789 1 98.75 303 TYR A CA 1
ATOM 2533 C C . TYR A 1 303 ? 7.074 20.016 -7.484 1 98.75 303 TYR A C 1
ATOM 2535 O O . TYR A 1 303 ? 6.57 20.453 -6.445 1 98.75 303 TYR A O 1
ATOM 2543 N N . PHE A 1 304 ? 8.25 19.531 -7.562 1 98.62 304 PHE A N 1
ATOM 2544 C CA . PHE A 1 304 ? 9.133 19.484 -6.406 1 98.62 304 PHE A CA 1
ATOM 2545 C C . PHE A 1 304 ? 10.43 20.234 -6.695 1 98.62 304 PHE A C 1
ATOM 2547 O O . PHE A 1 304 ? 10.977 20.141 -7.793 1 98.62 304 PHE A O 1
ATOM 2554 N N . ASN A 1 305 ? 10.922 20.906 -5.676 1 98.62 305 ASN A N 1
ATOM 2555 C CA . ASN A 1 305 ? 12.18 21.625 -5.738 1 98.62 305 ASN A CA 1
ATOM 2556 C C . ASN A 1 305 ? 12.859 21.703 -4.375 1 98.62 305 ASN A C 1
ATOM 2558 O O . ASN A 1 305 ? 12.336 22.312 -3.445 1 98.62 305 ASN A O 1
ATOM 2562 N N . GLY A 1 306 ? 13.977 21.047 -4.316 1 98.38 306 GLY A N 1
ATOM 2563 C CA . GLY A 1 306 ? 14.727 21.109 -3.072 1 98.38 306 GLY A CA 1
ATOM 2564 C C . GLY A 1 306 ? 15.367 19.797 -2.688 1 98.38 306 GLY A C 1
ATOM 2565 O O . GLY A 1 306 ? 15.797 19.031 -3.555 1 98.38 306 GLY A O 1
ATOM 2566 N N . TYR A 1 307 ? 15.547 19.625 -1.399 1 97.81 307 TYR A N 1
ATOM 2567 C CA . TYR A 1 307 ? 16.203 18.438 -0.864 1 97.81 307 TYR A CA 1
ATOM 2568 C C . TYR A 1 307 ? 15.195 17.453 -0.278 1 97.81 307 TYR A C 1
ATOM 2570 O O . TYR A 1 307 ? 14.094 17.859 0.11 1 97.81 307 TYR A O 1
ATOM 2578 N N . GLY A 1 308 ? 15.523 16.219 -0.279 1 96.94 308 GLY A N 1
ATOM 2579 C CA . GLY A 1 308 ? 14.766 15.234 0.48 1 96.94 308 GLY A CA 1
ATOM 2580 C C . GLY A 1 308 ? 13.547 14.719 -0.261 1 96.94 308 GLY A C 1
ATOM 2581 O O . GLY A 1 308 ? 12.547 14.359 0.358 1 96.94 308 GLY A O 1
ATOM 2582 N N . GLU A 1 309 ? 13.594 14.742 -1.578 1 97.19 309 GLU A N 1
ATOM 2583 C CA . GLU A 1 309 ? 12.469 14.141 -2.275 1 97.19 309 GLU A CA 1
ATOM 2584 C C . GLU A 1 309 ? 12.352 12.648 -1.956 1 97.19 309 GLU A C 1
ATOM 2586 O O . GLU A 1 309 ? 11.242 12.141 -1.759 1 97.19 309 GLU A O 1
ATOM 2591 N N . SER A 1 310 ? 13.484 11.969 -2 1 97 310 SER A N 1
ATOM 2592 C CA . SER A 1 310 ? 13.617 10.578 -1.6 1 97 310 SER A CA 1
ATOM 2593 C C . SER A 1 310 ? 14.75 10.391 -0.593 1 97 310 SER A C 1
ATOM 2595 O O . SER A 1 310 ? 15.602 11.273 -0.437 1 97 310 SER A O 1
ATOM 2597 N N . LEU A 1 311 ? 14.734 9.289 0.052 1 97 311 LEU A N 1
ATOM 2598 C CA . LEU A 1 311 ? 15.766 9.07 1.065 1 97 311 LEU A CA 1
ATOM 2599 C C . LEU A 1 311 ? 17.141 8.914 0.423 1 97 311 LEU A C 1
ATOM 2601 O O . LEU A 1 311 ? 18.125 9.422 0.946 1 97 311 LEU A O 1
ATOM 2605 N N . ILE A 1 312 ? 17.188 8.258 -0.746 1 94.44 312 ILE A N 1
ATOM 2606 C CA . ILE A 1 312 ? 18.484 8.016 -1.373 1 94.44 312 ILE A CA 1
ATOM 2607 C C . ILE A 1 312 ? 19.047 9.328 -1.9 1 94.44 312 ILE A C 1
ATOM 2609 O O . ILE A 1 312 ? 20.266 9.484 -2.021 1 94.44 312 ILE A O 1
ATOM 2613 N N . ASP A 1 313 ? 18.156 10.305 -2.137 1 95 313 ASP A N 1
ATOM 2614 C CA . ASP A 1 313 ? 18.562 11.602 -2.674 1 95 313 ASP A CA 1
ATOM 2615 C C . ASP A 1 313 ? 18.359 12.711 -1.646 1 95 313 ASP A C 1
ATOM 2617 O O . ASP A 1 313 ? 18.141 13.867 -2.01 1 95 313 ASP A O 1
ATOM 2621 N N . TYR A 1 314 ? 18.359 12.383 -0.399 1 96.31 314 TYR A N 1
ATOM 2622 C CA . TYR A 1 314 ? 17.922 13.367 0.59 1 96.31 314 TYR A CA 1
ATOM 2623 C C . TYR A 1 314 ? 18.875 14.555 0.629 1 96.31 314 TYR A C 1
ATOM 2625 O O . TYR A 1 314 ? 18.469 15.664 0.996 1 96.31 314 TYR A O 1
ATOM 2633 N N . ASN A 1 315 ? 20.156 14.367 0.229 1 95.56 315 ASN A N 1
ATOM 2634 C CA . ASN A 1 315 ? 21.172 15.406 0.305 1 95.56 315 ASN A CA 1
ATOM 2635 C C . ASN A 1 315 ? 21.484 15.992 -1.07 1 95.56 315 ASN A C 1
ATOM 2637 O O . ASN A 1 315 ? 22.516 16.625 -1.263 1 95.56 315 ASN A O 1
ATOM 2641 N N . LYS A 1 316 ? 20.609 15.688 -1.973 1 95.62 316 LYS A N 1
ATOM 2642 C CA . LYS A 1 316 ? 20.734 16.234 -3.322 1 95.62 316 LYS A CA 1
ATOM 2643 C C . LYS A 1 316 ? 19.594 17.188 -3.633 1 95.62 316 LYS A C 1
ATOM 2645 O O . LYS A 1 316 ? 18.422 16.891 -3.344 1 95.62 316 LYS A O 1
ATOM 2650 N N . HIS A 1 317 ? 19.969 18.328 -4.148 1 97 317 HIS A N 1
ATOM 2651 C CA . HIS A 1 317 ? 18.938 19.234 -4.629 1 97 317 HIS A CA 1
ATOM 2652 C C . HIS A 1 317 ? 18.328 18.75 -5.934 1 97 317 HIS A C 1
ATOM 2654 O O . HIS A 1 317 ? 19.031 18.578 -6.93 1 97 317 HIS A O 1
ATOM 2660 N N . LEU A 1 318 ? 17.062 18.531 -5.957 1 97.44 318 LEU A N 1
ATOM 2661 C CA . LEU A 1 318 ? 16.391 18.016 -7.145 1 97.44 318 LEU A CA 1
ATOM 2662 C C . LEU A 1 318 ? 15.219 18.891 -7.531 1 97.44 318 LEU A C 1
ATOM 2664 O O . LEU A 1 318 ? 14.602 19.531 -6.668 1 97.44 318 LEU A O 1
ATOM 2668 N N . GLN A 1 319 ? 15.031 19 -8.75 1 98.12 319 GLN A N 1
ATOM 2669 C CA . GLN A 1 319 ? 13.844 19.594 -9.344 1 98.12 319 GLN A CA 1
ATOM 2670 C C . GLN A 1 319 ? 13.094 18.594 -10.211 1 98.12 319 GLN A C 1
ATOM 2672 O O . GLN A 1 319 ? 13.68 17.969 -11.102 1 98.12 319 GLN A O 1
ATOM 2677 N N . ARG A 1 320 ? 11.797 18.438 -9.961 1 98.31 320 ARG A N 1
ATOM 2678 C CA . ARG A 1 320 ? 11.039 17.438 -10.695 1 98.31 320 ARG A CA 1
ATOM 2679 C C . ARG A 1 320 ? 9.641 17.938 -11.023 1 98.31 320 ARG A C 1
ATOM 2681 O O . ARG A 1 320 ? 8.992 18.578 -10.188 1 98.31 320 ARG A O 1
ATOM 2688 N N . LEU A 1 321 ? 9.234 17.719 -12.227 1 98.62 321 LEU A N 1
ATOM 2689 C CA . LEU A 1 321 ? 7.859 17.922 -12.656 1 98.62 321 LEU A CA 1
ATOM 2690 C C . LEU A 1 321 ? 7.195 16.594 -13.023 1 98.62 321 LEU A C 1
ATOM 2692 O O . LEU A 1 321 ? 7.75 15.82 -13.797 1 98.62 321 LEU A O 1
ATOM 2696 N N . SER A 1 322 ? 6.062 16.312 -12.406 1 98.62 322 SER A N 1
ATOM 2697 C CA . SER A 1 322 ? 5.367 15.039 -12.609 1 98.62 322 SER A CA 1
ATOM 2698 C C . SER A 1 322 ? 3.879 15.258 -12.852 1 98.62 322 SER A C 1
ATOM 2700 O O . SER A 1 322 ? 3.277 16.172 -12.266 1 98.62 322 SER A O 1
ATOM 2702 N N . THR A 1 323 ? 3.258 14.414 -13.633 1 98.38 323 THR A N 1
ATOM 2703 C CA . THR A 1 323 ? 1.817 14.508 -13.844 1 98.38 323 THR A CA 1
ATOM 2704 C C . THR A 1 323 ? 1.206 13.125 -14.047 1 98.38 323 THR A C 1
ATOM 2706 O O . THR A 1 323 ? 1.901 12.188 -14.438 1 98.38 323 THR A O 1
ATOM 2709 N N . GLY A 1 324 ? 0.024 13.031 -13.672 1 97.81 324 GLY A N 1
ATOM 2710 C CA . GLY A 1 324 ? -0.755 11.812 -13.789 1 97.81 324 GLY A CA 1
ATOM 2711 C C . GLY A 1 324 ? -2.105 11.898 -13.102 1 97.81 324 GLY A C 1
ATOM 2712 O O . GLY A 1 324 ? -2.877 12.828 -13.359 1 97.81 324 GLY A O 1
ATOM 2713 N N . PHE A 1 325 ? -2.232 10.898 -12.18 1 94.12 325 PHE A N 1
ATOM 2714 C CA . PHE A 1 325 ? -3.568 10.789 -11.609 1 94.12 325 PHE A CA 1
ATOM 2715 C C . PHE A 1 325 ? -3.498 10.695 -10.086 1 94.12 325 PHE A C 1
ATOM 2717 O O . PHE A 1 325 ? -2.643 10 -9.547 1 94.12 325 PHE A O 1
ATOM 2724 N N . LEU A 1 326 ? -4.336 11.461 -9.469 1 93.06 326 LEU A N 1
ATOM 2725 C CA . LEU A 1 326 ? -4.625 11.273 -8.047 1 93.06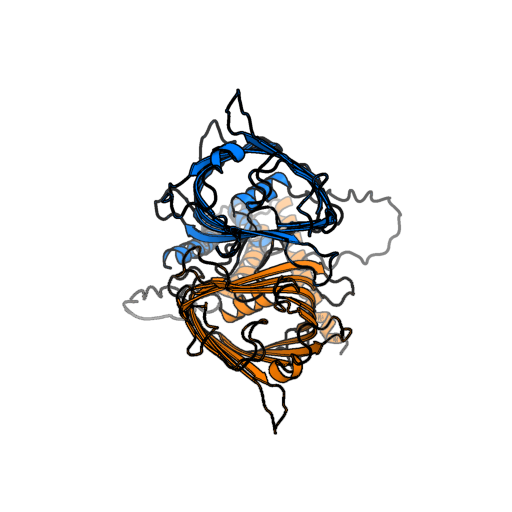 326 LEU A CA 1
ATOM 2726 C C . LEU A 1 326 ? -5.809 10.336 -7.855 1 93.06 326 LEU A C 1
ATOM 2728 O O . LEU A 1 326 ? -6.93 10.648 -8.258 1 93.06 326 LEU A O 1
ATOM 2732 N N . ILE A 1 327 ? -5.547 9.305 -7.223 1 88.44 327 ILE A N 1
ATOM 2733 C CA . ILE A 1 327 ? -6.48 8.188 -7.219 1 88.44 327 ILE A CA 1
ATOM 2734 C C . ILE A 1 327 ? -7.379 8.266 -5.984 1 88.44 327 ILE A C 1
ATOM 2736 O O . ILE A 1 327 ? -8.57 7.941 -6.051 1 88.44 327 ILE A O 1
ATOM 2740 N N . SER A 1 328 ? -6.758 8.57 -4.945 1 78.75 328 SER A N 1
ATOM 2741 C CA . SER A 1 328 ? -7.527 8.727 -3.715 1 78.75 328 SER A CA 1
ATOM 2742 C C . SER A 1 328 ? -6.852 9.703 -2.762 1 78.75 328 SER A C 1
ATOM 2744 O O . SER A 1 328 ? -5.664 10 -2.9 1 78.75 328 SER A O 1
ATOM 2746 N N . TYR A 1 329 ? -7.727 10.188 -1.887 1 75.81 329 TYR A N 1
ATOM 2747 C CA . TYR A 1 329 ? -7.23 11.211 -0.979 1 75.81 329 TYR A CA 1
ATOM 2748 C C . TYR A 1 329 ? -7.949 11.148 0.362 1 75.81 329 TYR A C 1
ATOM 2750 O O . TYR A 1 329 ? -9.164 10.953 0.413 1 75.81 329 TYR A O 1
ATOM 2758 N N . MET B 1 1 ? -46.406 -15.695 -18.719 1 22.14 1 MET B N 1
ATOM 2759 C CA . MET B 1 1 ? -45.188 -15.57 -17.938 1 22.14 1 MET B CA 1
ATOM 2760 C C . MET B 1 1 ? -44.844 -14.109 -17.656 1 22.14 1 MET B C 1
ATOM 2762 O O . MET B 1 1 ? -43.781 -13.797 -17.156 1 22.14 1 MET B O 1
ATOM 2766 N N . ARG B 1 2 ? -45.562 -13.438 -18.422 1 25.52 2 ARG B N 1
ATOM 2767 C CA . ARG B 1 2 ? -45.781 -12.008 -18.609 1 25.52 2 ARG B CA 1
ATOM 2768 C C . ARG B 1 2 ? -46.219 -11.328 -17.312 1 25.52 2 ARG B C 1
ATOM 2770 O O . ARG B 1 2 ? -46.094 -10.117 -17.172 1 25.52 2 ARG B O 1
ATOM 2777 N N . LYS B 1 3 ? -46.875 -12.203 -16.547 1 24.95 3 LYS B N 1
ATOM 2778 C CA . LYS B 1 3 ? -47.844 -11.844 -15.5 1 24.95 3 LYS B CA 1
ATOM 2779 C C . LYS B 1 3 ? -47.125 -11.383 -14.234 1 24.95 3 LYS B C 1
ATOM 2781 O O . LYS B 1 3 ? -47.719 -10.727 -13.375 1 24.95 3 LYS B O 1
ATOM 2786 N N . ILE B 1 4 ? -46.031 -11.961 -14.047 1 24.03 4 ILE B N 1
ATOM 2787 C CA . ILE B 1 4 ? -45.531 -11.852 -12.68 1 24.03 4 ILE B CA 1
ATOM 2788 C C . ILE B 1 4 ? -45 -10.438 -12.445 1 24.03 4 ILE B C 1
ATOM 2790 O O . ILE B 1 4 ? -44.625 -10.086 -11.312 1 24.03 4 ILE B O 1
ATOM 2794 N N . ALA B 1 5 ? -44.875 -9.742 -13.508 1 27.41 5 ALA B N 1
ATOM 2795 C CA . ALA B 1 5 ? -44.406 -8.367 -13.625 1 27.41 5 ALA B CA 1
ATOM 2796 C C . ALA B 1 5 ? -45.312 -7.395 -12.891 1 27.41 5 ALA B C 1
ATOM 2798 O O . ALA B 1 5 ? -44.875 -6.355 -12.398 1 27.41 5 ALA B O 1
ATOM 2799 N N . LEU B 1 6 ? -46.531 -7.777 -12.867 1 29.61 6 LEU B N 1
ATOM 2800 C CA . LEU B 1 6 ? -47.719 -7.004 -12.594 1 29.61 6 LEU B CA 1
ATOM 2801 C C . LEU B 1 6 ? -47.875 -6.773 -11.094 1 29.61 6 LEU B C 1
ATOM 2803 O O . LEU B 1 6 ? -48.375 -5.715 -10.672 1 29.61 6 LEU B O 1
ATOM 2807 N N . PHE B 1 7 ? -47.438 -7.699 -10.305 1 27.36 7 PHE B N 1
ATOM 2808 C CA . PHE B 1 7 ? -47.875 -7.699 -8.906 1 27.36 7 PHE B CA 1
ATOM 2809 C C . PHE B 1 7 ? -47.094 -6.641 -8.117 1 27.36 7 PHE B C 1
ATOM 2811 O O . PHE B 1 7 ? -47.688 -5.984 -7.242 1 27.36 7 PHE B O 1
ATOM 2818 N N . LEU B 1 8 ? -45.875 -6.547 -8.305 1 27.92 8 LEU B N 1
ATOM 2819 C CA . LEU B 1 8 ? -45.062 -5.754 -7.383 1 27.92 8 LEU B CA 1
ATOM 2820 C C . LEU B 1 8 ? -45.281 -4.266 -7.617 1 27.92 8 LEU B C 1
ATOM 2822 O O . LEU B 1 8 ? -44.875 -3.436 -6.801 1 27.92 8 LEU B O 1
ATOM 2826 N N . SER B 1 9 ? -45.875 -3.863 -8.648 1 33.12 9 SER B N 1
ATOM 2827 C CA . SER B 1 9 ? -46.25 -2.52 -9.086 1 33.12 9 SER B CA 1
ATOM 2828 C C . SER B 1 9 ? -47.344 -1.938 -8.203 1 33.12 9 SER B C 1
ATOM 2830 O O . SER B 1 9 ? -47.438 -0.72 -8.023 1 33.12 9 SER B O 1
ATOM 2832 N N . LEU B 1 10 ? -48.094 -2.816 -7.691 1 32.34 10 LEU B N 1
ATOM 2833 C CA . LEU B 1 10 ? -49.312 -2.443 -7.023 1 32.34 10 LEU B CA 1
ATOM 2834 C C . LEU B 1 10 ? -49.031 -1.884 -5.633 1 32.34 10 LEU B C 1
ATOM 2836 O O . LEU B 1 10 ? -49.719 -0.958 -5.184 1 32.34 10 LEU B O 1
ATOM 2840 N N . CYS B 1 11 ? -48.062 -2.373 -4.965 1 33.25 11 CYS B N 1
ATOM 2841 C CA . CYS B 1 11 ? -47.844 -2.045 -3.559 1 33.25 11 CYS B CA 1
ATOM 2842 C C . CYS B 1 11 ? -47.281 -0.638 -3.41 1 33.25 11 CYS B C 1
ATOM 2844 O O . CYS B 1 11 ? -47.531 0.043 -2.42 1 33.25 11 CYS B O 1
ATOM 2846 N N . VAL B 1 12 ? -46.562 -0.231 -4.309 1 37.75 12 VAL B N 1
ATOM 2847 C CA . VAL B 1 12 ? -45.969 1.101 -4.25 1 37.75 12 VAL B CA 1
ATOM 2848 C C . VAL B 1 12 ? -47.062 2.158 -4.488 1 37.75 12 VAL B C 1
ATOM 2850 O O . VAL B 1 12 ? -47 3.242 -3.906 1 37.75 12 VAL B O 1
ATOM 2853 N N . PHE B 1 13 ? -48.062 1.797 -5.152 1 43.38 13 PHE B N 1
ATOM 2854 C CA . PHE B 1 13 ? -49.125 2.711 -5.477 1 43.38 13 PHE B CA 1
ATOM 2855 C C . PHE B 1 13 ? -50 2.98 -4.254 1 43.38 13 PHE B C 1
ATOM 2857 O O . PHE B 1 13 ? -50.5 4.094 -4.066 1 43.38 13 PHE B O 1
ATOM 2864 N N . ILE B 1 14 ? -50.125 2.02 -3.406 1 47.12 14 ILE B N 1
ATOM 2865 C CA . ILE B 1 14 ? -51.031 2.135 -2.266 1 47.12 14 ILE B CA 1
ATOM 2866 C C . ILE B 1 14 ? -50.406 3.041 -1.206 1 47.12 14 ILE B C 1
ATOM 2868 O O . ILE B 1 14 ? -51.094 3.863 -0.599 1 47.12 14 ILE B O 1
ATOM 2872 N N . TRP B 1 15 ? -49.094 3.016 -1.07 1 48.84 15 TRP B N 1
ATOM 2873 C CA . TRP B 1 15 ? -48.375 3.803 -0.077 1 48.84 15 TRP B CA 1
ATOM 2874 C C . TRP B 1 15 ? -48.438 5.289 -0.411 1 48.84 15 TRP B C 1
ATOM 2876 O O . TRP B 1 15 ? -48.594 6.125 0.48 1 48.84 15 TRP B O 1
ATOM 2886 N N . ALA B 1 16 ? -48.406 5.59 -1.647 1 54.38 16 ALA B N 1
ATOM 2887 C CA . ALA B 1 16 ? -48.531 6.965 -2.119 1 54.38 16 ALA B CA 1
ATOM 2888 C C . ALA B 1 16 ? -49.906 7.523 -1.883 1 54.38 16 ALA B C 1
ATOM 2890 O O . ALA B 1 16 ? -50.094 8.695 -1.524 1 54.38 16 ALA B O 1
ATOM 2891 N N . SER B 1 17 ? -50.781 6.582 -1.992 1 64.19 17 SER B N 1
ATOM 2892 C CA . SER B 1 17 ? -52.188 7.008 -1.83 1 64.19 17 SER B CA 1
ATOM 2893 C C . SER B 1 17 ? -52.5 7.324 -0.372 1 64.19 17 SER B C 1
ATOM 2895 O O . SER B 1 17 ? -53.156 8.312 -0.079 1 64.19 17 SER B O 1
ATOM 2897 N N . ASP B 1 18 ? -51.875 6.578 0.547 1 67.5 18 ASP B N 1
ATOM 2898 C CA . ASP B 1 18 ? -52.125 6.754 1.974 1 67.5 18 ASP B CA 1
ATOM 2899 C C . ASP B 1 18 ? -51.469 8.016 2.5 1 67.5 18 ASP B C 1
ATOM 2901 O O . ASP B 1 18 ? -52.031 8.742 3.32 1 67.5 18 ASP B O 1
ATOM 2905 N N . LEU B 1 19 ? -50.344 8.211 1.966 1 66.19 19 LEU B N 1
ATOM 2906 C CA . LEU B 1 19 ? -49.594 9.391 2.379 1 66.19 19 LEU B CA 1
ATOM 2907 C C . LEU B 1 19 ? -50.25 10.664 1.878 1 66.19 19 LEU B C 1
ATOM 2909 O O . LEU B 1 19 ? -50.344 11.648 2.611 1 66.19 19 LEU B O 1
ATOM 2913 N N . GLN B 1 20 ? -50.688 10.602 0.592 1 73.69 20 GLN B N 1
ATOM 2914 C CA . GLN B 1 20 ? -51.406 11.742 0.024 1 73.69 20 GLN B CA 1
ATOM 2915 C C . GLN B 1 20 ? -52.688 12.039 0.796 1 73.69 20 GLN B C 1
ATOM 2917 O O . GLN B 1 20 ? -53 13.195 1.04 1 73.69 20 GLN B O 1
ATOM 2922 N N . GLN B 1 21 ? -53.312 10.977 1.239 1 77 21 GLN B N 1
ATOM 2923 C CA . GLN B 1 21 ? -54.531 11.125 2.008 1 77 21 GLN B CA 1
ATOM 2924 C C . GLN B 1 21 ? -54.25 11.695 3.395 1 77 21 GLN B C 1
ATOM 2926 O O . GLN B 1 21 ? -55 12.531 3.891 1 77 21 GLN B O 1
ATOM 2931 N N . ALA B 1 22 ? -53.125 11.266 4 1 76.25 22 ALA B N 1
ATOM 2932 C CA . ALA B 1 22 ? -52.719 11.781 5.305 1 76.25 22 ALA B CA 1
ATOM 2933 C C . ALA B 1 22 ? -52.375 13.266 5.227 1 76.25 22 ALA B C 1
ATOM 2935 O O . ALA B 1 22 ? -52.75 14.047 6.105 1 76.25 22 ALA B O 1
ATOM 2936 N N . LEU B 1 23 ? -51.781 13.672 4.113 1 75.19 23 LEU B N 1
ATOM 2937 C CA . LEU B 1 23 ? -51.375 15.062 3.877 1 75.19 23 LEU B CA 1
ATOM 2938 C C . LEU B 1 23 ? -52.625 15.93 3.668 1 75.19 23 LEU B C 1
ATOM 2940 O O . LEU B 1 23 ? -52.656 17.078 4.133 1 75.19 23 LEU B O 1
ATOM 2944 N N . GLU B 1 24 ? -53.594 15.438 2.996 1 76.81 24 GLU B N 1
ATOM 2945 C CA . GLU B 1 24 ? -54.844 16.172 2.775 1 76.81 24 GLU B CA 1
ATOM 2946 C C . GLU B 1 24 ? -55.594 16.406 4.09 1 76.81 24 GLU B C 1
ATOM 2948 O O . GLU B 1 24 ? -56.094 17.5 4.316 1 76.81 24 GLU B O 1
ATOM 2953 N N . TYR B 1 25 ? -55.625 15.398 4.938 1 79.06 25 TYR B N 1
ATOM 2954 C CA . TYR B 1 25 ? -56.281 15.547 6.227 1 79.06 25 TYR B CA 1
ATOM 2955 C C . TYR B 1 25 ? -55.531 16.547 7.109 1 79.06 25 TYR B C 1
ATOM 2957 O O . TYR B 1 25 ? -56.156 17.312 7.848 1 79.06 25 TYR B O 1
ATOM 2965 N N . GLU B 1 26 ? -54.219 16.609 6.988 1 76.25 26 GLU B N 1
ATOM 2966 C CA . GLU B 1 26 ? -53.375 17.562 7.707 1 76.25 26 GLU B CA 1
ATOM 2967 C C . GLU B 1 26 ? -53.688 19 7.277 1 76.25 26 GLU B C 1
ATOM 2969 O O . GLU B 1 26 ? -53.812 19.891 8.117 1 76.25 26 GLU B O 1
ATOM 2974 N N . LYS B 1 27 ? -53.844 19.281 6.039 1 77.25 27 LYS B N 1
ATOM 2975 C CA . LYS B 1 27 ? -54.156 20.609 5.488 1 77.25 27 LYS B CA 1
ATOM 2976 C C . LYS B 1 27 ? -55.531 21.078 5.938 1 77.25 27 LYS B C 1
ATOM 2978 O O . LYS B 1 27 ? -55.781 22.281 6.113 1 77.25 27 LYS B O 1
ATOM 2983 N N . GLN B 1 28 ? -56.469 20.094 6.078 1 75.38 28 GLN B N 1
ATOM 2984 C CA . GLN B 1 28 ? -57.812 20.422 6.488 1 75.38 28 GLN B CA 1
ATOM 2985 C C . GLN B 1 28 ? -57.906 20.594 8 1 75.38 28 GLN B C 1
ATOM 2987 O O . GLN B 1 28 ? -58.969 20.938 8.523 1 75.38 28 GLN B O 1
ATOM 2992 N N . GLY B 1 29 ? -56.812 20.328 8.758 1 77.31 29 GLY B N 1
ATOM 2993 C CA . GLY B 1 29 ? -56.75 20.562 10.188 1 77.31 29 GLY B CA 1
ATOM 2994 C C . GLY B 1 29 ? -57.25 19.391 11.008 1 77.31 29 GLY B C 1
ATOM 2995 O O . GLY B 1 29 ? -57.438 19.516 12.227 1 77.31 29 GLY B O 1
ATOM 2996 N N . ASP B 1 30 ? -57.719 18.25 10.227 1 79.06 30 ASP B N 1
ATOM 2997 C CA . ASP B 1 30 ? -58.188 17.047 10.914 1 79.06 30 ASP B CA 1
ATOM 2998 C C . ASP B 1 30 ? -57 16.156 11.305 1 79.06 30 ASP B C 1
ATOM 3000 O O . ASP B 1 30 ? -56.75 15.141 10.648 1 79.06 30 ASP B O 1
ATOM 3004 N N . TYR B 1 31 ? -56.219 16.422 12.367 1 77.31 31 TYR B N 1
ATOM 3005 C CA . TYR B 1 31 ? -54.969 15.828 12.781 1 77.31 31 TYR B CA 1
ATOM 3006 C C . TYR B 1 31 ? -55.188 14.406 13.297 1 77.31 31 TYR B C 1
ATOM 3008 O O . TYR B 1 31 ? -54.281 13.562 13.203 1 77.31 31 TYR B O 1
ATOM 3016 N N . LYS B 1 32 ? -56.344 13.992 13.711 1 80.75 32 LYS B N 1
ATOM 3017 C CA . LYS B 1 32 ? -56.625 12.648 14.211 1 80.75 32 LYS B CA 1
ATOM 3018 C C . LYS B 1 32 ? -56.656 11.633 13.078 1 80.75 32 LYS B C 1
ATOM 3020 O O . LYS B 1 32 ? -56.031 10.578 13.164 1 80.75 32 LYS B O 1
ATOM 3025 N N . LYS B 1 33 ? -57.312 11.852 12.039 1 80.62 33 LYS B N 1
ATOM 3026 C CA . LYS B 1 33 ? -57.344 10.938 10.906 1 80.62 33 LYS B CA 1
ATOM 3027 C C . LYS B 1 33 ? -56 10.852 10.203 1 80.62 33 LYS B C 1
ATOM 3029 O O . LYS B 1 33 ? -55.562 9.766 9.797 1 80.62 33 LYS B O 1
ATOM 3034 N N . ALA B 1 34 ? -55.25 12.016 10.094 1 79.38 34 ALA B N 1
ATOM 3035 C CA . ALA B 1 34 ? -53.906 12.023 9.523 1 79.38 34 ALA B CA 1
ATOM 3036 C C . ALA B 1 34 ? -52.969 11.172 10.359 1 79.38 34 ALA B C 1
ATOM 3038 O O . ALA B 1 34 ? -52.188 10.391 9.812 1 79.38 34 ALA B O 1
ATOM 3039 N N . MET B 1 35 ? -52.906 11.344 11.641 1 80.94 35 MET B N 1
ATOM 3040 C CA . MET B 1 35 ? -52.094 10.57 12.578 1 80.94 35 MET B CA 1
ATOM 3041 C C . MET B 1 35 ? -52.344 9.078 12.406 1 80.94 35 MET B C 1
ATOM 3043 O O . MET B 1 35 ? -51.406 8.281 12.398 1 80.94 35 MET B O 1
ATOM 3047 N N . GLU B 1 36 ? -53.562 8.586 12.156 1 81.56 36 GLU B N 1
ATOM 3048 C CA . GLU B 1 36 ? -53.906 7.176 12.008 1 81.56 36 GLU B CA 1
ATOM 3049 C C . GLU B 1 36 ? -53.281 6.59 10.742 1 81.56 36 GLU B C 1
ATOM 3051 O O . GLU B 1 36 ? -52.812 5.453 10.75 1 81.56 36 GLU B O 1
ATOM 3056 N N . ILE B 1 37 ? -53.219 7.348 9.75 1 77.19 37 ILE B N 1
ATOM 3057 C CA . ILE B 1 37 ? -52.625 6.879 8.5 1 77.19 37 ILE B CA 1
ATOM 3058 C C . ILE B 1 37 ? -51.094 6.855 8.617 1 77.19 37 ILE B C 1
ATOM 3060 O O . ILE B 1 37 ? -50.469 5.871 8.242 1 77.19 37 ILE B O 1
ATOM 3064 N N . TYR B 1 38 ? -50.438 7.902 9.227 1 76.94 38 TYR B N 1
ATOM 3065 C CA . TYR B 1 38 ? -49 7.902 9.438 1 76.94 38 TYR B CA 1
ATOM 3066 C C . TYR B 1 38 ? -48.594 6.789 10.391 1 76.94 38 TYR B C 1
ATOM 3068 O O . TYR B 1 38 ? -47.562 6.152 10.203 1 76.94 38 TYR B O 1
ATOM 3076 N N . LYS B 1 39 ? -49.312 6.559 11.406 1 74.94 39 LYS B N 1
ATOM 3077 C CA . LYS B 1 39 ? -49.094 5.445 12.32 1 74.94 39 LYS B CA 1
ATOM 3078 C C . LYS B 1 39 ? -49.125 4.109 11.578 1 74.94 39 LYS B C 1
ATOM 3080 O O . LYS B 1 39 ? -48.25 3.268 11.766 1 74.94 39 LYS B O 1
ATOM 3085 N N . LYS B 1 40 ? -50.156 3.883 10.758 1 75.81 40 LYS B N 1
ATOM 3086 C CA . LYS B 1 40 ? -50.25 2.684 9.938 1 75.81 40 LYS B CA 1
ATOM 3087 C C . LYS B 1 40 ? -49.031 2.557 9.031 1 75.81 40 LYS B C 1
ATOM 3089 O O . LYS B 1 40 ? -48.469 1.471 8.883 1 75.81 40 LYS B O 1
ATOM 3094 N N . LEU B 1 41 ? -48.531 3.65 8.461 1 66.69 41 LEU B N 1
ATOM 3095 C CA . LEU B 1 41 ? -47.375 3.664 7.586 1 66.69 41 LEU B CA 1
ATOM 3096 C C . LEU B 1 41 ? -46.094 3.445 8.383 1 66.69 41 LEU B C 1
ATOM 3098 O O . LEU B 1 41 ? -45.188 2.748 7.93 1 66.69 41 LEU B O 1
ATOM 3102 N N . ALA B 1 42 ? -46.031 4.039 9.547 1 64.31 42 ALA B N 1
ATOM 3103 C CA . ALA B 1 42 ? -44.906 3.869 10.453 1 64.31 42 ALA B CA 1
ATOM 3104 C C . ALA B 1 42 ? -44.844 2.451 11.016 1 64.31 42 ALA B C 1
ATOM 3106 O O . ALA B 1 42 ? -43.781 1.862 11.141 1 64.31 42 ALA B O 1
ATOM 3107 N N . LEU B 1 43 ? -45.969 1.965 11.398 1 63.44 43 LEU B N 1
ATOM 3108 C CA . LEU B 1 43 ? -46.031 0.627 11.977 1 63.44 43 LEU B CA 1
ATOM 3109 C C . LEU B 1 43 ? -45.938 -0.44 10.891 1 63.44 43 LEU B C 1
ATOM 3111 O O . LEU B 1 43 ? -45.438 -1.538 11.148 1 63.44 43 LEU B O 1
ATOM 3115 N N . LYS B 1 44 ? -46.5 -0.232 9.719 1 52.09 44 LYS B N 1
ATOM 3116 C CA . LYS B 1 44 ? -46.344 -1.188 8.617 1 52.09 44 LYS B CA 1
ATOM 3117 C C . LYS B 1 44 ? -44.875 -1.401 8.273 1 52.09 44 LYS B C 1
ATOM 3119 O O . LYS B 1 44 ? -44.469 -2.512 7.926 1 52.09 44 LYS B O 1
ATOM 3124 N N . ASN B 1 45 ? -43.969 -0.39 8.461 1 42.47 45 ASN B N 1
ATOM 3125 C CA . ASN B 1 45 ? -42.531 -0.532 8.273 1 42.47 45 ASN B CA 1
ATOM 3126 C C . ASN B 1 45 ? -41.844 -1.11 9.516 1 42.47 45 ASN B C 1
ATOM 3128 O O . ASN B 1 45 ? -40.812 -1.78 9.414 1 42.47 45 ASN B O 1
ATOM 3132 N N . SER B 1 46 ? -42.094 -0.886 10.758 1 40.31 46 SER B N 1
ATOM 3133 C CA . SER B 1 46 ? -41.688 -1.493 12.016 1 40.31 46 SER B CA 1
ATOM 3134 C C . SER B 1 46 ? -42.25 -2.9 12.164 1 40.31 46 SER B C 1
ATOM 3136 O O . SER B 1 46 ? -41.688 -3.73 12.883 1 40.31 46 SER B O 1
ATOM 3138 N N . SER B 1 47 ? -43.406 -3.145 11.852 1 37.41 47 SER B N 1
ATOM 3139 C CA . SER B 1 47 ? -44.031 -4.445 12 1 37.41 47 SER B CA 1
ATOM 3140 C C . SER B 1 47 ? -43.312 -5.516 11.18 1 37.41 47 SER B C 1
ATOM 3142 O O . SER B 1 47 ? -43.625 -6.707 11.32 1 37.41 47 SER B O 1
ATOM 3144 N N . VAL B 1 48 ? -42.5 -5.355 10.203 1 32.47 48 VAL B N 1
ATOM 3145 C CA . VAL B 1 48 ? -41.844 -6.602 9.805 1 32.47 48 VAL B CA 1
ATOM 3146 C C . VAL B 1 48 ? -40.875 -7.062 10.898 1 32.47 48 VAL B C 1
ATOM 3148 O O . VAL B 1 48 ? -40.5 -8.242 10.953 1 32.47 48 VAL B O 1
ATOM 3151 N N . LEU B 1 49 ? -40.531 -6.277 12.031 1 28.83 49 LEU B N 1
ATOM 3152 C CA . LEU B 1 49 ? -39.75 -6.758 13.156 1 28.83 49 LEU B CA 1
ATOM 3153 C C . LEU B 1 49 ? -40.656 -7.355 14.242 1 28.83 49 LEU B C 1
ATOM 3155 O O . LEU B 1 49 ? -40.281 -8.359 14.859 1 28.83 49 LEU B O 1
ATOM 3159 N N . ILE B 1 50 ? -41.656 -6.73 14.828 1 29.75 50 ILE B N 1
ATOM 3160 C CA . ILE B 1 50 ? -42.188 -7.094 16.141 1 29.75 50 ILE B CA 1
ATOM 3161 C C . ILE B 1 50 ? -43.188 -8.258 15.992 1 29.75 50 ILE B C 1
ATOM 3163 O O . ILE B 1 50 ? -43.656 -8.805 16.984 1 29.75 50 ILE B O 1
ATOM 3167 N N . SER B 1 51 ? -43.719 -8.688 14.961 1 29.34 51 SER B N 1
ATOM 3168 C CA . SER B 1 51 ? -44.938 -9.469 15.133 1 29.34 51 SER B CA 1
ATOM 3169 C C . SER B 1 51 ? -44.656 -10.797 15.828 1 29.34 51 SER B C 1
ATOM 3171 O O . SER B 1 51 ? -45.562 -11.609 16.031 1 29.34 51 SER B O 1
ATOM 3173 N N . GLN B 1 52 ? -43.469 -11.344 16.312 1 24.98 52 GLN B N 1
ATOM 3174 C CA . GLN B 1 52 ? -43.562 -12.703 16.828 1 24.98 52 GLN B CA 1
ATOM 3175 C C . GLN B 1 52 ? -43.969 -12.695 18.312 1 24.98 52 GLN B C 1
ATOM 3177 O O . GLN B 1 52 ? -44.156 -13.758 18.906 1 24.98 52 GLN B O 1
ATOM 3182 N N . GLU B 1 53 ? -43.969 -11.594 19.141 1 24.72 53 GLU B N 1
ATOM 3183 C CA . GLU B 1 53 ? -43.875 -11.852 20.578 1 24.72 53 GLU B CA 1
ATOM 3184 C C . GLU B 1 53 ? -45.25 -12.102 21.188 1 24.72 53 GLU B C 1
ATOM 3186 O O . GLU B 1 53 ? -45.406 -12.25 22.406 1 24.72 53 GLU B O 1
ATOM 3191 N N . GLN B 1 54 ? -46.406 -11.977 20.703 1 24.05 54 GLN B N 1
ATOM 3192 C CA . GLN B 1 54 ? -47.531 -11.688 21.594 1 24.05 54 GLN B CA 1
ATOM 3193 C C . GLN B 1 54 ? -48.031 -12.961 22.266 1 24.05 54 GLN B C 1
ATOM 3195 O O . GLN B 1 54 ? -49 -12.922 23.016 1 24.05 54 GLN B O 1
ATOM 3200 N N . ASN B 1 55 ? -47.875 -14.25 22.172 1 21.61 55 ASN B N 1
ATOM 3201 C CA . ASN B 1 55 ? -49 -15.055 22.578 1 21.61 55 ASN B CA 1
ATOM 3202 C C . ASN B 1 55 ? -49.031 -15.266 24.094 1 21.61 55 ASN B C 1
ATOM 3204 O O . ASN B 1 55 ? -49.875 -16.016 24.609 1 21.61 55 ASN B O 1
ATOM 3208 N N . ASN B 1 56 ? -48 -15.203 25.156 1 21.27 56 ASN B N 1
ATOM 3209 C CA . ASN B 1 56 ? -48.156 -16.062 26.328 1 21.27 56 ASN B CA 1
ATOM 3210 C C . ASN B 1 56 ? -49.062 -15.414 27.375 1 21.27 56 ASN B C 1
ATOM 3212 O O . ASN B 1 56 ? -48.812 -14.289 27.797 1 21.27 56 ASN B O 1
ATOM 3216 N N . SER B 1 57 ? -50.25 -15.805 27.859 1 22.84 57 SER B N 1
ATOM 3217 C CA . SER B 1 57 ? -51.375 -15.594 28.781 1 22.84 57 SER B CA 1
ATOM 3218 C C . SER B 1 57 ? -50.906 -15.609 30.234 1 22.84 57 SER B C 1
ATOM 3220 O O . SER B 1 57 ? -51.219 -14.688 30.984 1 22.84 57 SER B O 1
ATOM 3222 N N . SER B 1 58 ? -51.062 -16.781 31.125 1 22.92 58 SER B N 1
ATOM 3223 C CA . SER B 1 58 ? -51.75 -17.094 32.375 1 22.92 58 SER B CA 1
ATOM 3224 C C . SER B 1 58 ? -50.938 -16.656 33.594 1 22.92 58 SER B C 1
ATOM 3226 O O . SER B 1 58 ? -51.438 -15.938 34.469 1 22.92 58 SER B O 1
ATOM 3228 N N . GLN B 1 59 ? -50.531 -17.672 34.781 1 24.06 59 GLN B N 1
ATOM 3229 C CA . GLN B 1 59 ? -50.344 -17.922 36.219 1 24.06 59 GLN B CA 1
ATOM 3230 C C . GLN B 1 59 ? -49.125 -17.156 36.75 1 24.06 59 GLN B C 1
ATOM 3232 O O . GLN B 1 59 ? -48.25 -16.734 36 1 24.06 59 GLN B O 1
ATOM 3237 N N . ALA B 1 60 ? -48.688 -17.375 38.344 1 26.95 60 ALA B N 1
ATOM 3238 C CA . ALA B 1 60 ? -48 -16.688 39.438 1 26.95 60 ALA B CA 1
ATOM 3239 C C . ALA B 1 60 ? -46.625 -16.234 39 1 26.95 60 ALA B C 1
ATOM 3241 O O . ALA B 1 60 ? -45.844 -15.742 39.812 1 26.95 60 ALA B O 1
ATOM 3242 N N . THR B 1 61 ? -46.031 -16.609 37.875 1 22.56 61 THR B N 1
ATOM 3243 C CA . THR B 1 61 ? -44.906 -17.375 37.312 1 22.56 61 THR B CA 1
ATOM 3244 C C . THR B 1 61 ? -43.719 -16.453 37 1 22.56 61 THR B C 1
ATOM 3246 O O . THR B 1 61 ? -43.844 -15.547 36.188 1 22.56 61 THR B O 1
ATOM 3249 N N . GLN B 1 62 ? -42.719 -16.266 38.219 1 25.67 62 GLN B N 1
ATOM 3250 C CA . GLN B 1 62 ? -41.562 -15.453 38.562 1 25.67 62 GLN B CA 1
ATOM 3251 C C . GLN B 1 62 ? -40.656 -15.227 37.375 1 25.67 62 GLN B C 1
ATOM 3253 O O . GLN B 1 62 ? -40 -16.156 36.906 1 25.67 62 GLN B O 1
ATOM 3258 N N . THR B 1 63 ? -41.031 -14.508 36.5 1 23.52 63 THR B N 1
ATOM 3259 C CA . THR B 1 63 ? -40.469 -14.359 35.156 1 23.52 63 THR B CA 1
ATOM 3260 C C . THR B 1 63 ? -39.062 -13.828 35.219 1 23.52 63 THR B C 1
ATOM 3262 O O . THR B 1 63 ? -38.812 -12.703 35.688 1 23.52 63 THR B O 1
ATOM 3265 N N . GLN B 1 64 ? -38.094 -14.742 35.812 1 22.84 64 GLN B N 1
ATOM 3266 C CA . GLN B 1 64 ? -36.656 -14.492 35.719 1 22.84 64 GLN B CA 1
ATOM 3267 C C . GLN B 1 64 ? -36.312 -13.734 34.438 1 22.84 64 GLN B C 1
ATOM 3269 O O . GLN B 1 64 ? -36.594 -14.219 33.312 1 22.84 64 GLN B O 1
ATOM 3274 N N . ASN B 1 65 ? -36.656 -12.492 34.531 1 25.28 65 ASN B N 1
ATOM 3275 C CA . ASN B 1 65 ? -36.281 -11.539 33.469 1 25.28 65 ASN B CA 1
ATOM 3276 C C . ASN B 1 65 ? -34.938 -11.898 32.844 1 25.28 65 ASN B C 1
ATOM 3278 O O . ASN B 1 65 ? -33.875 -11.711 33.469 1 25.28 65 ASN B O 1
ATOM 3282 N N . SER B 1 66 ? -34.875 -13.18 32.344 1 23.83 66 SER B N 1
ATOM 3283 C CA . SER B 1 66 ? -33.688 -13.562 31.547 1 23.83 66 SER B CA 1
ATOM 3284 C C . SER B 1 66 ? -33.312 -12.461 30.562 1 23.83 66 SER B C 1
ATOM 3286 O O . SER B 1 66 ? -34.094 -12.141 29.656 1 23.83 66 SER B O 1
ATOM 3288 N N . ILE B 1 67 ? -32.875 -11.344 31.125 1 24.06 67 ILE B N 1
ATOM 3289 C CA . ILE B 1 67 ? -32.125 -10.391 30.312 1 24.06 67 ILE B CA 1
ATOM 3290 C C . ILE B 1 67 ? -31.469 -11.109 29.141 1 24.06 67 ILE B C 1
ATOM 3292 O O . ILE B 1 67 ? -30.547 -11.922 29.328 1 24.06 67 ILE B O 1
ATOM 3296 N N . THR B 1 68 ? -32.375 -11.703 28.375 1 24.39 68 THR B N 1
ATOM 3297 C CA . THR B 1 68 ? -31.797 -12.211 27.125 1 24.39 68 THR B CA 1
ATOM 3298 C C . THR B 1 68 ? -30.844 -11.195 26.531 1 24.39 68 THR B C 1
ATOM 3300 O O . THR B 1 68 ? -31.25 -10.109 26.125 1 24.39 68 THR B O 1
ATOM 3303 N N . ILE B 1 69 ? -29.688 -10.992 27.078 1 26.22 69 ILE B N 1
ATOM 3304 C CA . ILE B 1 69 ? -28.547 -10.367 26.422 1 26.22 69 ILE B CA 1
ATOM 3305 C C . ILE B 1 69 ? -28.688 -10.492 24.906 1 26.22 69 ILE B C 1
ATOM 3307 O O . ILE B 1 69 ? -28.688 -11.602 24.375 1 26.22 69 ILE B O 1
ATOM 3311 N N . LYS B 1 70 ? -29.609 -9.68 24.438 1 26.86 70 LYS B N 1
ATOM 3312 C CA . LYS B 1 70 ? -29.656 -9.57 22.984 1 26.86 70 LYS B CA 1
ATOM 3313 C C . LYS B 1 70 ? -28.281 -9.836 22.359 1 26.86 70 LYS B C 1
ATOM 3315 O O . LYS B 1 70 ? -27.312 -9.133 22.656 1 26.86 70 LYS B O 1
ATOM 3320 N N . LYS B 1 71 ? -28 -10.969 22.078 1 29.28 71 LYS B N 1
ATOM 3321 C CA . LYS B 1 71 ? -26.859 -11.344 21.25 1 29.28 71 LYS B CA 1
ATOM 3322 C C . LYS B 1 71 ? -26.641 -10.336 20.125 1 29.28 71 LYS B C 1
ATOM 3324 O O . LYS B 1 71 ? -27.516 -10.148 19.281 1 29.28 71 LYS B O 1
ATOM 3329 N N . GLU B 1 72 ? -26.078 -9.164 20.266 1 32.44 72 GLU B N 1
ATOM 3330 C CA . GLU B 1 72 ? -25.562 -8.336 19.188 1 32.44 72 GLU B CA 1
ATOM 3331 C C . GLU B 1 72 ? -25.375 -9.148 17.906 1 32.44 72 GLU B C 1
ATOM 3333 O O . GLU B 1 72 ? -24.719 -10.188 17.922 1 32.44 72 GLU B O 1
ATOM 3338 N N . GLU B 1 73 ? -26.344 -9.297 17.141 1 32.66 73 GLU B N 1
ATOM 3339 C CA . GLU B 1 73 ? -26.219 -9.945 15.836 1 32.66 73 GLU B CA 1
ATOM 3340 C C . GLU B 1 73 ? -24.812 -9.797 15.273 1 32.66 73 GLU B C 1
ATOM 3342 O O . GLU B 1 73 ? -24.406 -8.695 14.898 1 32.66 73 GLU B O 1
ATOM 3347 N N . LYS B 1 74 ? -23.891 -10.375 15.711 1 39.31 74 LYS B N 1
ATOM 3348 C CA . LYS B 1 74 ? -22.594 -10.555 15.062 1 39.31 74 LYS B CA 1
ATOM 3349 C C . LYS B 1 74 ? -22.734 -10.516 13.539 1 39.31 74 LYS B C 1
ATOM 3351 O O . LYS B 1 74 ? -23.469 -11.32 12.961 1 39.31 74 LYS B O 1
ATOM 3356 N N . GLN B 1 75 ? -22.828 -9.32 12.969 1 48.62 75 GLN B N 1
ATOM 3357 C CA . GLN B 1 75 ? -22.766 -9.242 11.516 1 48.62 75 GLN B CA 1
ATOM 3358 C C . GLN B 1 75 ? -22.078 -10.477 10.93 1 48.62 75 GLN B C 1
ATOM 3360 O O . GLN B 1 75 ? -21.016 -10.883 11.406 1 48.62 75 GLN B O 1
ATOM 3365 N N . ASP B 1 76 ? -22.875 -11.281 10.148 1 55.97 76 ASP B N 1
ATOM 3366 C CA . ASP B 1 76 ? -22.391 -12.484 9.477 1 55.97 76 ASP B CA 1
ATOM 3367 C C . ASP B 1 76 ? -21.062 -12.227 8.766 1 55.97 76 ASP B C 1
ATOM 3369 O O . ASP B 1 76 ? -21.016 -11.5 7.766 1 55.97 76 ASP B O 1
ATOM 3373 N N . PHE B 1 77 ? -20.016 -12.469 9.344 1 62.56 77 PHE B N 1
ATOM 3374 C CA . PHE B 1 77 ? -18.656 -12.297 8.836 1 62.56 77 PHE B CA 1
ATOM 3375 C C . PHE B 1 77 ? -18.578 -12.719 7.375 1 62.56 77 PHE B C 1
ATOM 3377 O O . PHE B 1 77 ? -17.891 -12.07 6.574 1 62.56 77 PHE B O 1
ATOM 3384 N N . SER B 1 78 ? -19.312 -13.766 7.098 1 62.06 78 SER B N 1
ATOM 3385 C CA . SER B 1 78 ? -19.234 -14.289 5.738 1 62.06 78 SER B CA 1
ATOM 3386 C C . SER B 1 78 ? -19.797 -13.297 4.727 1 62.06 78 SER B C 1
ATOM 3388 O O . SER B 1 78 ? -19.219 -13.094 3.656 1 62.06 78 SER B O 1
ATOM 3390 N N . ARG B 1 79 ? -20.844 -12.711 5.102 1 64.44 79 ARG B N 1
ATOM 3391 C CA . ARG B 1 79 ? -21.453 -11.734 4.199 1 64.44 79 ARG B CA 1
ATOM 3392 C C . ARG B 1 79 ? -20.594 -10.477 4.105 1 64.44 79 ARG B C 1
ATOM 3394 O O . ARG B 1 79 ? -20.453 -9.883 3.031 1 64.44 79 ARG B O 1
ATOM 3401 N N . LEU B 1 80 ? -20.062 -10.133 5.242 1 65.06 80 LEU B N 1
ATOM 3402 C CA . LEU B 1 80 ? -19.203 -8.961 5.266 1 65.06 80 LEU B CA 1
ATOM 3403 C C . LEU B 1 80 ? -17.953 -9.195 4.438 1 65.06 80 LEU B C 1
ATOM 3405 O O . LEU B 1 80 ? -17.516 -8.32 3.682 1 65.06 80 LEU B O 1
ATOM 3409 N N . ALA B 1 81 ? -17.438 -10.328 4.566 1 64.44 81 ALA B N 1
ATOM 3410 C CA . ALA B 1 81 ? -16.25 -10.703 3.809 1 64.44 81 ALA B CA 1
ATOM 3411 C C . ALA B 1 81 ? -16.547 -10.719 2.309 1 64.44 81 ALA B C 1
ATOM 3413 O O . ALA B 1 81 ? -15.75 -10.211 1.513 1 64.44 81 ALA B O 1
ATOM 3414 N N . LEU B 1 82 ? -17.703 -11.289 2.004 1 60.72 82 LEU B N 1
ATOM 3415 C CA . LEU B 1 82 ? -18.094 -11.312 0.599 1 60.72 82 LEU B CA 1
ATOM 3416 C C . LEU B 1 82 ? -18.328 -9.906 0.075 1 60.72 82 LEU B C 1
ATOM 3418 O O . LEU B 1 82 ? -17.906 -9.562 -1.029 1 60.72 82 LEU B O 1
ATOM 3422 N N . ALA B 1 83 ? -19 -9.125 0.86 1 62.59 83 ALA B N 1
ATOM 3423 C CA . ALA B 1 83 ? -19.281 -7.75 0.464 1 62.59 83 ALA B CA 1
ATOM 3424 C C . ALA B 1 83 ? -18 -6.965 0.241 1 62.59 83 ALA B C 1
ATOM 3426 O O . ALA B 1 83 ? -17.891 -6.176 -0.7 1 62.59 83 ALA B O 1
ATOM 3427 N N . ASN B 1 84 ? -17.047 -7.195 1.093 1 60.44 84 ASN B N 1
ATOM 3428 C CA . ASN B 1 84 ? -15.75 -6.562 0.93 1 60.44 84 ASN B CA 1
ATOM 3429 C C . ASN B 1 84 ? -15.047 -7.039 -0.337 1 60.44 84 ASN B C 1
ATOM 3431 O O . ASN B 1 84 ? -14.5 -6.234 -1.091 1 60.44 84 ASN B O 1
ATOM 3435 N N . TYR B 1 85 ? -15.164 -8.328 -0.512 1 61.62 85 TYR B N 1
ATOM 3436 C CA . TYR B 1 85 ? -14.586 -8.93 -1.712 1 61.62 85 TYR B CA 1
ATOM 3437 C C . TYR B 1 85 ? -15.211 -8.336 -2.969 1 61.62 85 TYR B C 1
ATOM 3439 O O . TYR B 1 85 ? -14.5 -8.008 -3.928 1 61.62 85 TYR B O 1
ATOM 3447 N N . LEU B 1 86 ? -16.5 -8.156 -2.875 1 59.66 86 LEU B N 1
ATOM 3448 C CA . LEU B 1 86 ? -17.25 -7.672 -4.035 1 59.66 86 LEU B CA 1
ATOM 3449 C C . LEU B 1 86 ? -17.25 -6.145 -4.082 1 59.66 86 LEU B C 1
ATOM 3451 O O . LEU B 1 86 ? -17.688 -5.551 -5.066 1 59.66 86 LEU B O 1
ATOM 3455 N N . GLY B 1 87 ? -16.719 -5.438 -2.982 1 57.06 87 GLY B N 1
ATOM 3456 C CA . GLY B 1 87 ? -16.703 -3.984 -2.898 1 57.06 87 GLY B CA 1
ATOM 3457 C C . GLY B 1 87 ? -18.078 -3.393 -2.598 1 57.06 87 GLY B C 1
ATOM 3458 O O . GLY B 1 87 ? -18.391 -2.287 -3.039 1 57.06 87 GLY B O 1
ATOM 3459 N N . GLU B 1 88 ? -18.906 -4.059 -1.97 1 53.84 88 GLU B N 1
ATOM 3460 C CA . GLU B 1 88 ? -20.281 -3.627 -1.743 1 53.84 88 GLU B CA 1
ATOM 3461 C C . GLU B 1 88 ? -20.453 -2.998 -0.362 1 53.84 88 GLU B C 1
ATOM 3463 O O . GLU B 1 88 ? -21.5 -2.436 -0.048 1 53.84 88 GLU B O 1
ATOM 3468 N N . ASN B 1 89 ? -19.547 -3.016 0.627 1 51.03 89 ASN B N 1
ATOM 3469 C CA . ASN B 1 89 ? -19.703 -2.592 2.016 1 51.03 89 ASN B CA 1
ATOM 3470 C C . ASN B 1 89 ? -19.672 -1.071 2.145 1 51.03 89 ASN B C 1
ATOM 3472 O O . ASN B 1 89 ? -20.047 -0.525 3.184 1 51.03 89 ASN B O 1
ATOM 3476 N N . GLU B 1 90 ? -19.047 -0.276 1.36 1 52.78 90 GLU B N 1
ATOM 3477 C CA . GLU B 1 90 ? -18.844 1.134 1.674 1 52.78 90 GLU B CA 1
ATOM 3478 C C . GLU B 1 90 ? -19.719 2.031 0.809 1 52.78 90 GLU B C 1
ATOM 3480 O O . GLU B 1 90 ? -20.062 1.669 -0.317 1 52.78 90 GLU B O 1
ATOM 3485 N N . SER B 1 91 ? -20.531 2.814 1.542 1 52.38 91 SER B N 1
ATOM 3486 C CA . SER B 1 91 ? -21.016 3.938 0.746 1 52.38 91 SER B CA 1
ATOM 3487 C C . SER B 1 91 ? -19.922 4.473 -0.175 1 52.38 91 SER B C 1
ATOM 3489 O O . SER B 1 91 ? -18.75 4.535 0.212 1 52.38 91 SER B O 1
ATOM 3491 N N . PHE B 1 92 ? -20.266 4.379 -1.385 1 55.5 92 PHE B N 1
ATOM 3492 C CA . PHE B 1 92 ? -19.297 4.805 -2.383 1 55.5 92 PHE B CA 1
ATOM 3493 C C . PHE B 1 92 ? -18.672 6.137 -1.99 1 55.5 92 PHE B C 1
ATOM 3495 O O . PHE B 1 92 ? -19.375 7.117 -1.749 1 55.5 92 PHE B O 1
ATOM 3502 N N . ASN B 1 93 ? -17.516 6.129 -1.459 1 63.38 93 ASN B N 1
ATOM 3503 C CA . ASN B 1 93 ? -16.672 7.309 -1.309 1 63.38 93 ASN B CA 1
ATOM 3504 C C . ASN B 1 93 ? -15.719 7.465 -2.488 1 63.38 93 ASN B C 1
ATOM 3506 O O . ASN B 1 93 ? -14.75 6.715 -2.611 1 63.38 93 ASN B O 1
ATOM 3510 N N . PRO B 1 94 ? -16.031 8.391 -3.387 1 65.44 94 PRO B N 1
ATOM 3511 C CA . PRO B 1 94 ? -15.219 8.531 -4.598 1 65.44 94 PRO B CA 1
ATOM 3512 C C . PRO B 1 94 ? -13.75 8.82 -4.297 1 65.44 94 PRO B C 1
ATOM 3514 O O . PRO B 1 94 ? -12.883 8.602 -5.152 1 65.44 94 PRO B O 1
ATOM 3517 N N . LEU B 1 95 ? -13.516 9.219 -3.084 1 68 95 LEU B N 1
ATOM 3518 C CA . LEU B 1 95 ? -12.133 9.539 -2.76 1 68 95 LEU B CA 1
ATOM 3519 C C . LEU B 1 95 ? -11.484 8.414 -1.959 1 68 95 LEU B C 1
ATOM 3521 O O . LEU B 1 95 ? -10.32 8.523 -1.566 1 68 95 LEU B O 1
ATOM 3525 N N . GLY B 1 96 ? -12.305 7.398 -1.833 1 76.44 96 GLY B N 1
ATOM 3526 C CA . GLY B 1 96 ? -11.828 6.348 -0.951 1 76.44 96 GLY B CA 1
ATOM 3527 C C . GLY B 1 96 ? -11.25 5.16 -1.697 1 76.44 96 GLY B C 1
ATOM 3528 O O . GLY B 1 96 ? -11.32 5.098 -2.926 1 76.44 96 GLY B O 1
ATOM 3529 N N . ILE B 1 97 ? -10.461 4.293 -0.962 1 85.19 97 ILE B N 1
ATOM 3530 C CA . ILE B 1 97 ? -9.953 2.998 -1.402 1 85.19 97 ILE B CA 1
ATOM 3531 C C . ILE B 1 97 ? -10.492 1.896 -0.492 1 85.19 97 ILE B C 1
ATOM 3533 O O . ILE B 1 97 ? -10.93 2.166 0.628 1 85.19 97 ILE B O 1
ATOM 3537 N N . SER B 1 98 ? -10.578 0.701 -1.001 1 85 98 SER B N 1
ATOM 3538 C CA . SER B 1 98 ? -11.047 -0.426 -0.201 1 85 98 SER B CA 1
ATOM 3539 C C . SER B 1 98 ? -10 -1.537 -0.147 1 85 98 SER B C 1
ATOM 3541 O O . SER B 1 98 ? -9.102 -1.593 -0.989 1 85 98 SER B O 1
ATOM 3543 N N . SER B 1 99 ? -10.156 -2.365 0.88 1 88.38 99 SER B N 1
ATOM 3544 C CA . SER B 1 99 ? -9.336 -3.57 0.922 1 88.38 99 SER B CA 1
ATOM 3545 C C . SER B 1 99 ? -9.656 -4.5 -0.244 1 88.38 99 SER B C 1
ATOM 3547 O O . SER B 1 99 ? -10.805 -4.562 -0.694 1 88.38 99 SER B O 1
ATOM 3549 N N . TYR B 1 100 ? -8.742 -5.207 -0.736 1 91.31 100 TYR B N 1
ATOM 3550 C CA . TYR B 1 100 ? -8.914 -6.125 -1.856 1 91.31 100 TYR B CA 1
ATOM 3551 C C . TYR B 1 100 ? -8.609 -7.559 -1.439 1 91.31 100 TYR B C 1
ATOM 3553 O O . TYR B 1 100 ? -9.523 -8.359 -1.233 1 91.31 100 TYR B O 1
ATOM 3561 N N . LYS B 1 101 ? -7.383 -7.887 -1.267 1 93 101 LYS B N 1
ATOM 3562 C CA . LYS B 1 101 ? -6.953 -9.148 -0.672 1 93 101 LYS B CA 1
ATOM 3563 C C . LYS B 1 101 ? -6.621 -8.977 0.807 1 93 101 LYS B C 1
ATOM 3565 O O . LYS B 1 101 ? -6.82 -7.898 1.371 1 93 101 LYS B O 1
ATOM 3570 N N . MET B 1 102 ? -6.242 -10.078 1.377 1 92.12 102 MET B N 1
ATOM 3571 C CA . MET B 1 102 ? -5.906 -10.023 2.797 1 92.12 102 MET B CA 1
ATOM 3572 C C . MET B 1 102 ? -4.738 -9.07 3.043 1 92.12 102 MET B C 1
ATOM 3574 O O . MET B 1 102 ? -3.732 -9.117 2.334 1 92.12 102 MET B O 1
ATOM 3578 N N . ASN B 1 103 ? -4.93 -8.133 3.926 1 94.31 103 ASN B N 1
ATOM 3579 C CA . ASN B 1 103 ? -3.861 -7.277 4.438 1 94.31 103 ASN B CA 1
ATOM 3580 C C . ASN B 1 103 ? -3.34 -7.777 5.781 1 94.31 103 ASN B C 1
ATOM 3582 O O . ASN B 1 103 ? -4.094 -7.859 6.754 1 94.31 103 ASN B O 1
ATOM 3586 N N . TYR B 1 104 ? -2.053 -8.078 5.836 1 96.5 104 TYR B N 1
ATOM 3587 C CA . TYR B 1 104 ? -1.538 -8.695 7.051 1 96.5 104 TYR B CA 1
ATOM 3588 C C . TYR B 1 104 ? -0.099 -8.266 7.316 1 96.5 104 TYR B C 1
ATOM 3590 O O . TYR B 1 104 ? 0.591 -7.797 6.41 1 96.5 104 TYR B O 1
ATOM 3598 N N . PHE B 1 105 ? 0.265 -8.352 8.508 1 97 105 PHE B N 1
ATOM 3599 C CA . PHE B 1 105 ? 1.629 -8.234 9.008 1 97 105 PHE B CA 1
ATOM 3600 C C . PHE B 1 105 ? 2 -9.43 9.867 1 97 105 PHE B C 1
ATOM 3602 O O . PHE B 1 105 ? 1.397 -9.656 10.922 1 97 105 PHE B O 1
ATOM 3609 N N . LEU B 1 106 ? 2.971 -10.164 9.359 1 98.31 106 LEU B N 1
ATOM 3610 C CA . LEU B 1 106 ? 3.449 -11.367 10.031 1 98.31 106 LEU B CA 1
ATOM 3611 C C . LEU B 1 106 ? 4.891 -11.195 10.5 1 98.31 106 LEU B C 1
ATOM 3613 O O . LEU B 1 106 ? 5.828 -11.57 9.797 1 98.31 106 LEU B O 1
ATOM 3617 N N . PRO B 1 107 ? 5.027 -10.727 11.703 1 96.62 107 PRO B N 1
ATOM 3618 C CA . PRO B 1 107 ? 6.383 -10.438 12.188 1 96.62 107 PRO B CA 1
ATOM 3619 C C . PRO B 1 107 ? 7.191 -11.711 12.453 1 96.62 107 PRO B C 1
ATOM 3621 O O . PRO B 1 107 ? 8.422 -11.656 12.508 1 96.62 107 PRO B O 1
ATOM 3624 N N . PHE B 1 108 ? 6.469 -12.836 12.633 1 97.12 108 PHE B N 1
ATOM 3625 C CA . PHE B 1 108 ? 7.168 -14.078 12.922 1 97.12 108 PHE B CA 1
ATOM 3626 C C . PHE B 1 108 ? 6.957 -15.094 11.805 1 97.12 108 PHE B C 1
ATOM 3628 O O . PHE B 1 108 ? 5.98 -15.844 11.82 1 97.12 108 PHE B O 1
ATOM 3635 N N . ALA B 1 109 ? 7.82 -15.094 10.883 1 97.25 109 ALA B N 1
ATOM 3636 C CA . ALA B 1 109 ? 7.824 -16.062 9.789 1 97.25 109 ALA B CA 1
ATOM 3637 C C . ALA B 1 109 ? 9.117 -16.859 9.773 1 97.25 109 ALA B C 1
ATOM 3639 O O . ALA B 1 109 ? 10.203 -16.312 9.938 1 97.25 109 ALA B O 1
ATOM 3640 N N . TYR B 1 110 ? 8.953 -18.125 9.609 1 97.69 110 TYR B N 1
ATOM 3641 C CA . TYR B 1 110 ? 10.117 -19 9.578 1 97.69 110 TYR B CA 1
ATOM 3642 C C . TYR B 1 110 ? 10.07 -19.922 8.359 1 97.69 110 TYR B C 1
ATOM 3644 O O . TYR B 1 110 ? 9.094 -20.641 8.141 1 97.69 110 TYR B O 1
ATOM 3652 N N . SER B 1 111 ? 11.133 -19.859 7.602 1 96.81 111 SER B N 1
ATOM 3653 C CA . SER B 1 111 ? 11.289 -20.781 6.473 1 96.81 111 SER B CA 1
ATOM 3654 C C . SER B 1 111 ? 12.07 -22.016 6.871 1 96.81 111 SER B C 1
ATOM 3656 O O . SER B 1 111 ? 13.188 -21.922 7.375 1 96.81 111 SER B O 1
ATOM 3658 N N . PHE B 1 112 ? 11.555 -23.141 6.602 1 96.62 112 PHE B N 1
ATOM 3659 C CA . PHE B 1 112 ? 12.227 -24.391 6.926 1 96.62 112 PHE B CA 1
ATOM 3660 C C . PHE B 1 112 ? 13.32 -24.703 5.91 1 96.62 112 PHE B C 1
ATOM 3662 O O . PHE B 1 112 ? 14.18 -25.547 6.156 1 96.62 112 PHE B O 1
ATOM 3669 N N . ASN B 1 113 ? 13.281 -24.078 4.805 1 94.56 113 ASN B N 1
ATOM 3670 C CA . ASN B 1 113 ? 14.305 -24.172 3.768 1 94.56 113 ASN B CA 1
ATOM 3671 C C . ASN B 1 113 ? 15.25 -22.984 3.793 1 94.56 113 ASN B C 1
ATOM 3673 O O . ASN B 1 113 ? 14.93 -21.938 4.355 1 94.56 113 ASN B O 1
ATOM 3677 N N . SER B 1 114 ? 16.359 -23.156 3.18 1 92.12 114 SER B N 1
ATOM 3678 C CA . SER B 1 114 ? 17.297 -22.062 3.037 1 92.12 114 SER B CA 1
ATOM 3679 C C . SER B 1 114 ? 16.781 -21 2.072 1 92.12 114 SER B C 1
ATOM 3681 O O . SER B 1 114 ? 16.156 -21.328 1.058 1 92.12 114 SER B O 1
ATOM 3683 N N . LEU B 1 115 ? 17.016 -19.781 2.395 1 90.06 115 LEU B N 1
ATOM 3684 C CA . LEU B 1 115 ? 16.641 -18.656 1.544 1 90.06 115 LEU B CA 1
ATOM 3685 C C . LEU B 1 115 ? 17.875 -18.062 0.862 1 90.06 115 LEU B C 1
ATOM 3687 O O . LEU B 1 115 ? 17.844 -16.922 0.38 1 90.06 115 LEU B O 1
ATOM 3691 N N . GLY B 1 116 ? 18.906 -18.781 0.91 1 85.31 116 GLY B N 1
ATOM 3692 C CA . GLY B 1 116 ? 20.188 -18.312 0.404 1 85.31 116 GLY B CA 1
ATOM 3693 C C . GLY B 1 116 ? 21.172 -17.953 1.504 1 85.31 116 GLY B C 1
ATOM 3694 O O . GLY B 1 116 ? 20.766 -17.734 2.648 1 85.31 116 GLY B O 1
ATOM 3695 N N . VAL B 1 117 ? 22.406 -17.828 1.191 1 75.69 117 VAL B N 1
ATOM 3696 C CA . VAL B 1 117 ? 23.516 -17.75 2.139 1 75.69 117 VAL B CA 1
ATOM 3697 C C . VAL B 1 117 ? 23.422 -16.453 2.938 1 75.69 117 VAL B C 1
ATOM 3699 O O . VAL B 1 117 ? 23.703 -16.422 4.137 1 75.69 117 VAL B O 1
ATOM 3702 N N . ASN B 1 118 ? 22.891 -15.469 2.391 1 80.69 118 ASN B N 1
ATOM 3703 C CA . ASN B 1 118 ? 22.922 -14.172 3.059 1 80.69 118 ASN B CA 1
ATOM 3704 C C . ASN B 1 118 ? 21.578 -13.812 3.676 1 80.69 118 ASN B C 1
ATOM 3706 O O . ASN B 1 118 ? 21.375 -12.688 4.137 1 80.69 118 ASN B O 1
ATOM 3710 N N . ASN B 1 119 ? 20.766 -14.875 3.74 1 88.94 119 ASN B N 1
ATOM 3711 C CA . ASN B 1 119 ? 19.422 -14.562 4.246 1 88.94 119 ASN B CA 1
ATOM 3712 C C . ASN B 1 119 ? 19.062 -15.414 5.457 1 88.94 119 ASN B C 1
ATOM 3714 O O . ASN B 1 119 ? 19.391 -16.609 5.496 1 88.94 119 ASN B O 1
ATOM 3718 N N . ASN B 1 120 ? 18.531 -14.758 6.426 1 91.5 120 ASN B N 1
ATOM 3719 C CA . ASN B 1 120 ? 18.016 -15.453 7.605 1 91.5 120 ASN B CA 1
ATOM 3720 C C . ASN B 1 120 ? 16.688 -16.156 7.312 1 91.5 120 ASN B C 1
ATOM 3722 O O . ASN B 1 120 ? 15.867 -15.641 6.543 1 91.5 120 ASN B O 1
ATOM 3726 N N . LYS B 1 121 ? 16.484 -17.25 7.945 1 95.12 121 LYS B N 1
ATOM 3727 C CA . LYS B 1 121 ? 15.25 -18.016 7.781 1 95.12 121 LYS B CA 1
ATOM 3728 C C . LYS B 1 121 ? 14.078 -17.328 8.477 1 95.12 121 LYS B C 1
ATOM 3730 O O . LYS B 1 121 ? 12.914 -17.578 8.141 1 95.12 121 LYS B O 1
ATOM 3735 N N . SER B 1 122 ? 14.43 -16.594 9.5 1 95 122 SER B N 1
ATOM 3736 C CA . SER B 1 122 ? 13.422 -15.797 10.195 1 95 122 SER B CA 1
ATOM 3737 C C . SER B 1 122 ? 13.273 -14.414 9.562 1 95 122 SER B C 1
ATOM 3739 O O . SER B 1 122 ? 14.258 -13.688 9.414 1 95 122 SER B O 1
ATOM 3741 N N . GLU B 1 123 ? 12.094 -14.125 9.125 1 96.06 123 GLU B N 1
ATOM 3742 C CA . GLU B 1 123 ? 11.812 -12.812 8.562 1 96.06 123 GLU B CA 1
ATOM 3743 C C . GLU B 1 123 ? 10.367 -12.398 8.805 1 96.06 123 GLU B C 1
ATOM 3745 O O . GLU B 1 123 ? 9.57 -13.188 9.328 1 96.06 123 GLU B O 1
ATOM 3750 N N . ALA B 1 124 ? 10.094 -11.188 8.609 1 97 124 ALA B N 1
ATOM 3751 C CA . ALA B 1 124 ? 8.711 -10.727 8.602 1 97 124 ALA B CA 1
ATOM 3752 C C . ALA B 1 124 ? 8.117 -10.797 7.199 1 97 124 ALA B C 1
ATOM 3754 O O . ALA B 1 124 ? 8.852 -10.773 6.207 1 97 124 ALA B O 1
ATOM 3755 N N . LYS B 1 125 ? 6.871 -10.992 7.152 1 97.88 125 LYS B N 1
ATOM 3756 C CA . LYS B 1 125 ? 6.117 -10.977 5.902 1 97.88 125 LYS B CA 1
ATOM 3757 C C . LYS B 1 125 ? 4.883 -10.086 6.016 1 97.88 125 LYS B C 1
ATOM 3759 O O . LYS B 1 125 ? 4.176 -10.125 7.027 1 97.88 125 LYS B O 1
ATOM 3764 N N . PHE B 1 126 ? 4.664 -9.242 5.055 1 97.5 126 PHE B N 1
ATOM 3765 C CA . PHE B 1 126 ? 3.426 -8.477 5.09 1 97.5 126 PHE B CA 1
ATOM 3766 C C . PHE B 1 126 ? 2.854 -8.305 3.686 1 97.5 126 PHE B C 1
ATOM 3768 O O . PHE B 1 126 ? 3.57 -8.453 2.695 1 97.5 126 PHE B O 1
ATOM 3775 N N . GLN B 1 127 ? 1.604 -8.078 3.623 1 97.69 127 GLN B N 1
ATOM 3776 C CA . GLN B 1 127 ? 0.886 -7.824 2.379 1 97.69 127 GLN B CA 1
ATOM 3777 C C . GLN B 1 127 ? -0.06 -6.633 2.521 1 97.69 127 GLN B C 1
ATOM 3779 O O . GLN B 1 127 ? -0.77 -6.516 3.521 1 97.69 127 GLN B O 1
ATOM 3784 N N . LEU B 1 128 ? 0.062 -5.762 1.637 1 96.44 128 LEU B N 1
ATOM 3785 C CA . LEU B 1 128 ? -0.887 -4.668 1.463 1 96.44 128 LEU B CA 1
ATOM 3786 C C . LEU B 1 128 ? -1.642 -4.805 0.145 1 96.44 128 LEU B C 1
ATOM 3788 O O . LEU B 1 128 ? -1.028 -4.953 -0.915 1 96.44 128 LEU B O 1
ATOM 3792 N N . SER B 1 129 ? -2.916 -4.793 0.198 1 95.81 129 SER B N 1
ATOM 3793 C CA . SER B 1 129 ? -3.75 -5.008 -0.981 1 95.81 129 SER B CA 1
ATOM 3794 C C . SER B 1 129 ? -4.977 -4.102 -0.964 1 95.81 129 SER B C 1
ATOM 3796 O O . SER B 1 129 ? -5.77 -4.141 -0.021 1 95.81 129 SER B O 1
ATOM 3798 N N . VAL B 1 130 ? -5.109 -3.279 -1.958 1 92.88 130 VAL B N 1
ATOM 3799 C CA . VAL B 1 130 ? -6.207 -2.32 -2.018 1 92.88 130 VAL B CA 1
ATOM 3800 C C . VAL B 1 130 ? -6.793 -2.291 -3.428 1 92.88 130 VAL B C 1
ATOM 3802 O O . VAL B 1 130 ? -6.145 -2.725 -4.383 1 92.88 130 VAL B O 1
ATOM 3805 N N . LYS B 1 131 ? -7.961 -1.835 -3.521 1 91.31 131 LYS B N 1
ATOM 3806 C CA . LYS B 1 131 ? -8.602 -1.644 -4.82 1 91.31 131 LYS B CA 1
ATOM 3807 C C . LYS B 1 131 ? -9.422 -0.356 -4.84 1 91.31 131 LYS B C 1
ATOM 3809 O O . LYS B 1 131 ? -9.812 0.157 -3.791 1 91.31 131 LYS B O 1
ATOM 3814 N N . LYS B 1 132 ? -9.609 0.191 -5.949 1 87.88 132 LYS B N 1
ATOM 3815 C CA . LYS B 1 132 ? -10.43 1.373 -6.203 1 87.88 132 LYS B CA 1
ATOM 3816 C C . LYS B 1 132 ? -11.367 1.146 -7.387 1 87.88 132 LYS B C 1
ATOM 3818 O O . LYS B 1 132 ? -10.93 0.735 -8.461 1 87.88 132 LYS B O 1
ATOM 3823 N N . ARG B 1 133 ? -12.578 1.401 -7.105 1 87.88 133 ARG B N 1
ATOM 3824 C CA . ARG B 1 133 ? -13.539 1.353 -8.203 1 87.88 133 ARG B CA 1
ATOM 3825 C C . ARG B 1 133 ? -13.406 2.578 -9.102 1 87.88 133 ARG B C 1
ATOM 3827 O O . ARG B 1 133 ? -13.367 3.709 -8.609 1 87.88 133 ARG B O 1
ATOM 3834 N N . LEU B 1 134 ? -13.375 2.402 -10.336 1 86.56 134 LEU B N 1
ATOM 3835 C CA . LEU B 1 134 ? -13.211 3.486 -11.297 1 86.56 134 LEU B CA 1
ATOM 3836 C C . LEU B 1 134 ? -14.555 3.898 -11.891 1 86.56 134 LEU B C 1
ATOM 3838 O O . LEU B 1 134 ? -14.898 5.082 -11.898 1 86.56 134 LEU B O 1
ATOM 3842 N N . PHE B 1 135 ? -15.203 2.939 -12.453 1 85.44 135 PHE B N 1
ATOM 3843 C CA . PHE B 1 135 ? -16.469 3.119 -13.156 1 85.44 135 PHE B CA 1
ATOM 3844 C C . PHE B 1 135 ? -17.422 1.967 -12.867 1 85.44 135 PHE B C 1
ATOM 3846 O O . PHE B 1 135 ? -17.016 0.965 -12.266 1 85.44 135 PHE B O 1
ATOM 3853 N N . GLU B 1 136 ? -18.641 2.287 -13.18 1 86.44 136 GLU B N 1
ATOM 3854 C CA . GLU B 1 136 ? -19.609 1.202 -13.086 1 86.44 136 GLU B CA 1
ATOM 3855 C C . GLU B 1 136 ? -20.656 1.289 -14.195 1 86.44 136 GLU B C 1
ATOM 3857 O O . GLU B 1 136 ? -20.969 2.381 -14.68 1 86.44 136 GLU B O 1
ATOM 3862 N N . ASN B 1 137 ? -21.078 0.11 -14.594 1 91.62 137 ASN B N 1
ATOM 3863 C CA . ASN B 1 137 ? -22.25 -0.081 -15.438 1 91.62 137 ASN B CA 1
ATOM 3864 C C . ASN B 1 137 ? -22.094 0.618 -16.781 1 91.62 137 ASN B C 1
ATOM 3866 O O . ASN B 1 137 ? -23.047 1.224 -17.281 1 91.62 137 ASN B O 1
ATOM 3870 N N . LEU B 1 138 ? -20.969 0.61 -17.328 1 90.31 138 LEU B N 1
ATOM 3871 C CA . LEU B 1 138 ? -20.719 1.212 -18.641 1 90.31 138 LEU B CA 1
ATOM 3872 C C . LEU B 1 138 ? -21.375 0.394 -19.734 1 90.31 138 LEU B C 1
ATOM 3874 O O . LEU B 1 138 ? -21.766 0.939 -20.781 1 90.31 138 LEU B O 1
ATOM 3878 N N . LEU B 1 139 ? -21.547 -0.833 -19.531 1 93.38 139 LEU B N 1
ATOM 3879 C CA . LEU B 1 139 ? -22.062 -1.737 -20.547 1 93.38 139 LEU B CA 1
ATOM 3880 C C . LEU B 1 139 ? -23.516 -2.119 -20.25 1 93.38 139 LEU B C 1
ATOM 3882 O O . LEU B 1 139 ? -24.125 -2.887 -21 1 93.38 139 LEU B O 1
ATOM 3886 N N . GLY B 1 140 ? -24.016 -1.652 -19.141 1 92.06 140 GLY B N 1
ATOM 3887 C CA . GLY B 1 140 ? -25.391 -1.95 -18.766 1 92.06 140 GLY B CA 1
ATOM 3888 C C . GLY B 1 140 ? -25.547 -3.322 -18.141 1 92.06 140 GLY B C 1
ATOM 3889 O O . GLY B 1 140 ? -26.641 -3.904 -18.172 1 92.06 140 GLY B O 1
ATOM 3890 N N . LEU B 1 141 ? -24.516 -3.865 -17.672 1 93 141 LEU B N 1
ATOM 3891 C CA . LEU B 1 141 ? -24.547 -5.203 -17.094 1 93 141 LEU B CA 1
ATOM 3892 C C . LEU B 1 141 ? -24.328 -5.148 -15.586 1 93 141 LEU B C 1
ATOM 3894 O O . LEU B 1 141 ? -24.016 -6.164 -14.961 1 93 141 LEU B O 1
ATOM 3898 N N . ASP B 1 142 ? -24.359 -3.965 -15 1 91.12 142 ASP B N 1
ATOM 3899 C CA . ASP B 1 142 ? -24.109 -3.723 -13.578 1 91.12 142 ASP B CA 1
ATOM 3900 C C . ASP B 1 142 ? -22.672 -4.086 -13.211 1 91.12 142 ASP B C 1
ATOM 3902 O O . ASP B 1 142 ? -22.391 -4.492 -12.078 1 91.12 142 ASP B O 1
ATOM 3906 N N . GLU B 1 143 ? -21.844 -4.047 -14.203 1 92.25 143 GLU B N 1
ATOM 3907 C CA . GLU B 1 143 ? -20.438 -4.375 -13.992 1 92.25 143 GLU B CA 1
ATOM 3908 C C . GLU B 1 143 ? -19.703 -3.23 -13.305 1 92.25 143 GLU B C 1
ATOM 3910 O O . GLU B 1 143 ? -20.109 -2.072 -13.398 1 92.25 143 GLU B O 1
ATOM 3915 N N . LYS B 1 144 ? -18.703 -3.582 -12.594 1 92.5 144 LYS B N 1
ATOM 3916 C CA . LYS B 1 144 ? -17.844 -2.615 -11.922 1 92.5 144 LYS B CA 1
ATOM 3917 C C . LYS B 1 144 ? -16.391 -2.764 -12.375 1 92.5 144 LYS B C 1
ATOM 3919 O O . LYS B 1 144 ? -15.898 -3.881 -12.539 1 92.5 144 LYS B O 1
ATOM 3924 N N . TYR B 1 145 ? -15.773 -1.657 -12.648 1 93.06 145 TYR B N 1
ATOM 3925 C CA . TYR B 1 145 ? -14.383 -1.611 -13.086 1 93.06 145 TYR B CA 1
ATOM 3926 C C . TYR B 1 145 ? -13.461 -1.204 -11.938 1 93.06 145 TYR B C 1
ATOM 3928 O O . TYR B 1 145 ? -13.703 -0.198 -11.266 1 93.06 145 TYR B O 1
ATOM 3936 N N . TYR B 1 146 ? -12.398 -2.043 -11.781 1 93.75 146 TYR B N 1
ATOM 3937 C CA . TYR B 1 146 ? -11.516 -1.779 -10.656 1 93.75 146 TYR B CA 1
ATOM 3938 C C . TYR B 1 146 ? -10.055 -1.72 -11.102 1 93.75 146 TYR B C 1
ATOM 3940 O O . TYR B 1 146 ? -9.664 -2.42 -12.039 1 93.75 146 TYR B O 1
ATOM 3948 N N . ILE B 1 147 ? -9.32 -0.843 -10.438 1 94.31 147 ILE B N 1
ATOM 3949 C CA . ILE B 1 147 ? -7.871 -1.003 -10.344 1 94.31 147 ILE B CA 1
ATOM 3950 C C . ILE B 1 147 ? -7.496 -1.498 -8.953 1 94.31 147 ILE B C 1
ATOM 3952 O O . ILE B 1 147 ? -8.141 -1.138 -7.961 1 94.31 147 ILE B O 1
ATOM 3956 N N . ALA B 1 148 ? -6.562 -2.354 -8.914 1 95.62 148 ALA B N 1
ATOM 3957 C CA . ALA B 1 148 ? -6.113 -2.904 -7.637 1 95.62 148 ALA B CA 1
ATOM 3958 C C . ALA B 1 148 ? -4.59 -3 -7.586 1 95.62 148 ALA B C 1
ATOM 3960 O O . ALA B 1 148 ? -3.928 -2.969 -8.625 1 95.62 148 ALA B O 1
ATOM 3961 N N . TYR B 1 149 ? -4.129 -2.959 -6.461 1 96.19 149 TYR B N 1
ATOM 3962 C CA . TYR B 1 149 ? -2.695 -3.062 -6.203 1 96.19 149 TYR B CA 1
ATOM 3963 C C . TYR B 1 149 ? -2.422 -3.93 -4.98 1 96.19 149 TYR B C 1
ATOM 3965 O O . TYR B 1 149 ? -2.984 -3.697 -3.908 1 96.19 149 TYR B O 1
ATOM 3973 N N . THR B 1 150 ? -1.564 -4.941 -5.125 1 97.38 150 THR B N 1
ATOM 3974 C CA . THR B 1 150 ? -1.132 -5.816 -4.039 1 97.38 150 THR B CA 1
ATOM 3975 C C . THR B 1 150 ? 0.391 -5.855 -3.951 1 97.38 150 THR B C 1
ATOM 3977 O O . THR B 1 150 ? 1.074 -5.988 -4.969 1 97.38 150 THR B O 1
ATOM 3980 N N . GLN B 1 151 ? 0.834 -5.633 -2.793 1 97.75 151 GLN B N 1
ATOM 3981 C CA . GLN B 1 151 ? 2.256 -5.754 -2.49 1 97.75 151 GLN B CA 1
ATOM 3982 C C . GLN B 1 151 ? 2.496 -6.77 -1.376 1 97.75 151 GLN B C 1
ATOM 3984 O O . GLN B 1 151 ? 1.874 -6.691 -0.315 1 97.75 151 GLN B O 1
ATOM 3989 N N . THR B 1 152 ? 3.34 -7.75 -1.652 1 98.19 152 THR B N 1
ATOM 3990 C CA . THR B 1 152 ? 3.799 -8.688 -0.638 1 98.19 152 THR B CA 1
ATOM 3991 C C . THR B 1 152 ? 5.309 -8.586 -0.445 1 98.19 152 THR B C 1
ATOM 3993 O O . THR B 1 152 ? 6.066 -8.602 -1.417 1 98.19 152 THR B O 1
ATOM 3996 N N . SER B 1 153 ? 5.664 -8.438 0.808 1 97.81 153 SER B N 1
ATOM 3997 C CA . SER B 1 153 ? 7.086 -8.234 1.087 1 97.81 153 SER B CA 1
ATOM 3998 C C . SER B 1 153 ? 7.59 -9.242 2.117 1 97.81 153 SER B C 1
ATOM 4000 O O . SER B 1 153 ? 6.895 -9.547 3.088 1 97.81 153 SER B O 1
ATOM 4002 N N . TRP B 1 154 ? 8.711 -9.812 1.853 1 97.62 154 TRP B N 1
ATOM 4003 C CA . TRP B 1 154 ? 9.516 -10.602 2.781 1 97.62 154 TRP B CA 1
ATOM 4004 C C . TRP B 1 154 ? 10.688 -9.789 3.32 1 97.62 154 TRP B C 1
ATOM 4006 O O . TRP B 1 154 ? 11.57 -9.391 2.562 1 97.62 154 TRP B O 1
ATOM 4016 N N . TRP B 1 155 ? 10.648 -9.617 4.598 1 96.25 155 TRP B N 1
ATOM 4017 C CA . TRP B 1 155 ? 11.453 -8.578 5.23 1 96.25 155 TRP B CA 1
ATOM 4018 C C . TRP B 1 155 ? 12.398 -9.172 6.262 1 96.25 155 TRP B C 1
ATOM 4020 O O . TRP B 1 155 ? 11.961 -9.742 7.266 1 96.25 155 TRP B O 1
ATOM 4030 N N . GLN B 1 156 ? 13.68 -8.945 5.984 1 93.94 156 GLN B N 1
ATOM 4031 C CA . GLN B 1 156 ? 14.703 -9.391 6.918 1 93.94 156 GLN B CA 1
ATOM 4032 C C . GLN B 1 156 ? 14.828 -8.438 8.102 1 93.94 156 GLN B C 1
ATOM 4034 O O . GLN B 1 156 ? 15.898 -7.863 8.336 1 93.94 156 GLN B O 1
ATOM 4039 N N . ILE B 1 157 ? 13.844 -8.406 8.844 1 91.06 157 ILE B N 1
ATOM 4040 C CA . ILE B 1 157 ? 13.688 -7.375 9.867 1 91.06 157 ILE B CA 1
ATOM 4041 C C . ILE B 1 157 ? 14.641 -7.648 11.031 1 91.06 157 ILE B C 1
ATOM 4043 O O . ILE B 1 157 ? 14.953 -6.746 11.805 1 91.06 157 ILE B O 1
ATOM 4047 N N . TYR B 1 158 ? 15.195 -8.805 11.148 1 88.94 158 TYR B N 1
ATOM 4048 C CA . TYR B 1 158 ? 16.047 -9.195 12.266 1 88.94 158 TYR B CA 1
ATOM 4049 C C . TYR B 1 158 ? 17.516 -9.078 11.891 1 88.94 158 TYR B C 1
ATOM 4051 O O . TYR B 1 158 ? 18.391 -9.406 12.695 1 88.94 158 TYR B O 1
ATOM 4059 N N . GLU B 1 159 ? 17.75 -8.625 10.703 1 84.25 159 GLU B N 1
ATOM 4060 C CA . GLU B 1 159 ? 19.109 -8.344 10.25 1 84.25 159 GLU B CA 1
ATOM 4061 C C . GLU B 1 159 ? 19.453 -6.867 10.414 1 84.25 159 GLU B C 1
ATOM 4063 O O . GLU B 1 159 ? 18.562 -6.031 10.586 1 84.25 159 GLU B O 1
ATOM 4068 N N . HIS B 1 160 ? 20.734 -6.711 10.305 1 78.88 160 HIS B N 1
ATOM 4069 C CA . HIS B 1 160 ? 21.156 -5.32 10.312 1 78.88 160 HIS B CA 1
ATOM 4070 C C . HIS B 1 160 ? 20.609 -4.566 9.109 1 78.88 160 HIS B C 1
ATOM 4072 O O . HIS B 1 160 ? 20.578 -5.098 7.996 1 78.88 160 HIS B O 1
ATOM 4078 N N . SER B 1 161 ? 20.109 -3.375 9.219 1 79.88 161 SER B N 1
ATOM 4079 C CA . SER B 1 161 ? 19.531 -2.488 8.211 1 79.88 161 SER B CA 1
ATOM 4080 C C . SER B 1 161 ? 18.156 -2.975 7.766 1 79.88 161 SER B C 1
ATOM 4082 O O . SER B 1 161 ? 17.469 -2.289 7.008 1 79.88 161 SER B O 1
ATOM 4084 N N . SER B 1 162 ? 17.969 -4.316 8.086 1 86.75 162 SER B N 1
ATOM 4085 C CA . SER B 1 162 ? 16.625 -4.867 7.906 1 86.75 162 SER B CA 1
ATOM 4086 C C . SER B 1 162 ? 16.156 -4.707 6.465 1 86.75 162 SER B C 1
ATOM 4088 O O . SER B 1 162 ? 15.094 -4.133 6.219 1 86.75 162 SER B O 1
ATOM 4090 N N . PRO B 1 163 ? 16.828 -5.297 5.535 1 89.94 163 PRO B N 1
ATOM 4091 C CA . PRO B 1 163 ? 16.438 -5.125 4.133 1 89.94 163 PRO B CA 1
ATOM 4092 C C . PRO B 1 163 ? 15.234 -5.98 3.75 1 89.94 163 PRO B C 1
ATOM 4094 O O . PRO B 1 163 ? 14.984 -7.016 4.371 1 89.94 163 PRO B O 1
ATOM 4097 N N . PHE B 1 164 ? 14.555 -5.535 2.783 1 92.69 164 PHE B N 1
ATOM 4098 C CA . PHE B 1 164 ? 13.594 -6.41 2.129 1 92.69 164 PHE B CA 1
ATOM 4099 C C . PHE B 1 164 ? 14.305 -7.438 1.253 1 92.69 164 PHE B C 1
ATOM 4101 O O . PHE B 1 164 ? 14.977 -7.074 0.289 1 92.69 164 PHE B O 1
ATOM 4108 N N . ARG B 1 165 ? 14.117 -8.664 1.577 1 93.75 165 ARG B N 1
ATOM 4109 C CA . ARG B 1 165 ? 14.68 -9.727 0.746 1 93.75 165 ARG B CA 1
ATOM 4110 C C . ARG B 1 165 ? 13.969 -9.797 -0.602 1 93.75 165 ARG B C 1
ATOM 4112 O O . ARG B 1 165 ? 14.617 -9.953 -1.642 1 93.75 165 ARG B O 1
ATOM 4119 N N . GLU B 1 166 ? 12.68 -9.695 -0.492 1 95.25 166 GLU B N 1
ATOM 4120 C CA . GLU B 1 166 ? 11.859 -9.781 -1.693 1 95.25 166 GLU B CA 1
ATOM 4121 C C . GLU B 1 166 ? 10.562 -8.984 -1.532 1 95.25 166 GLU B C 1
ATOM 4123 O O . GLU B 1 166 ? 9.992 -8.938 -0.441 1 95.25 166 GLU B O 1
ATOM 4128 N N . THR B 1 167 ? 10.188 -8.359 -2.562 1 97.06 167 THR B N 1
ATOM 4129 C CA . THR B 1 167 ? 8.867 -7.734 -2.662 1 97.06 167 THR B CA 1
ATOM 4130 C C . THR B 1 167 ? 8.234 -8.039 -4.016 1 97.06 167 THR B C 1
ATOM 4132 O O . THR B 1 167 ? 8.898 -7.969 -5.051 1 97.06 167 THR B O 1
ATOM 4135 N N . ASN B 1 168 ? 7.031 -8.461 -4.02 1 98.12 168 ASN B N 1
ATOM 4136 C CA . ASN B 1 168 ? 6.266 -8.656 -5.246 1 98.12 168 ASN B CA 1
ATOM 4137 C C . ASN B 1 168 ? 5.148 -7.625 -5.379 1 98.12 168 ASN B C 1
ATOM 4139 O O . ASN B 1 168 ? 4.348 -7.449 -4.457 1 98.12 168 ASN B O 1
ATOM 4143 N N . TYR B 1 169 ? 5.168 -6.961 -6.457 1 97.19 169 TYR B N 1
ATOM 4144 C CA . TYR B 1 169 ? 4.172 -5.949 -6.781 1 97.19 169 TYR B CA 1
ATOM 4145 C C . TYR B 1 169 ? 3.156 -6.48 -7.785 1 97.19 169 TYR B C 1
ATOM 4147 O O . TYR B 1 169 ? 3.529 -7.008 -8.836 1 97.19 169 TYR B O 1
ATOM 4155 N N . GLN B 1 170 ? 1.881 -6.246 -7.477 1 98.12 170 GLN B N 1
ATOM 4156 C CA . GLN B 1 170 ? 0.846 -6.812 -8.336 1 98.12 170 GLN B CA 1
ATOM 4157 C C . GLN B 1 170 ? -0.241 -5.789 -8.641 1 98.12 170 GLN B C 1
ATOM 4159 O O . GLN B 1 170 ? -1.356 -5.883 -8.125 1 98.12 170 GLN B O 1
ATOM 4164 N N . PRO B 1 171 ? 0.066 -4.848 -9.531 1 96.88 171 PRO B N 1
ATOM 4165 C CA . PRO B 1 171 ? -1.048 -4.043 -10.039 1 96.88 171 PRO B CA 1
ATOM 4166 C C . PRO B 1 171 ? -1.985 -4.836 -10.945 1 96.88 171 PRO B C 1
ATOM 4168 O O . PRO B 1 171 ? -1.537 -5.719 -11.68 1 96.88 171 PRO B O 1
ATOM 4171 N N . GLU B 1 172 ? -3.242 -4.512 -10.859 1 97.44 172 GLU B N 1
ATOM 4172 C CA . GLU B 1 172 ? -4.195 -5.219 -11.711 1 97.44 172 GLU B CA 1
ATOM 4173 C C . GLU B 1 172 ? -5.398 -4.336 -12.039 1 97.44 172 GLU B C 1
ATOM 4175 O O . GLU B 1 172 ? -5.688 -3.379 -11.32 1 97.44 172 GLU B O 1
ATOM 4180 N N . PHE B 1 173 ? -5.93 -4.574 -13.203 1 97.38 173 PHE B N 1
ATOM 4181 C CA . PHE B 1 173 ? -7.215 -4.055 -13.656 1 97.38 173 PHE B CA 1
ATOM 4182 C C . PHE B 1 173 ? -8.203 -5.188 -13.898 1 97.38 173 PHE B C 1
ATOM 4184 O O . PHE B 1 173 ? -7.855 -6.199 -14.516 1 97.38 173 PHE B O 1
ATOM 4191 N N . PHE B 1 174 ? -9.43 -4.996 -13.32 1 97 174 PHE B N 1
ATOM 4192 C CA . PHE B 1 174 ? -10.383 -6.07 -13.578 1 97 174 PHE B CA 1
ATOM 4193 C C . PHE B 1 174 ? -11.805 -5.531 -13.617 1 97 174 PHE B C 1
ATOM 4195 O O . PHE B 1 174 ? -12.062 -4.418 -13.156 1 97 174 PHE B O 1
ATOM 4202 N N . ILE B 1 175 ? -12.641 -6.328 -14.195 1 95.75 175 ILE B N 1
ATOM 4203 C CA . ILE B 1 175 ? -14.078 -6.102 -14.273 1 95.75 175 ILE B CA 1
ATOM 4204 C C . ILE B 1 175 ? -14.812 -7.176 -13.477 1 95.75 175 ILE B C 1
ATOM 4206 O O . ILE B 1 175 ? -14.531 -8.367 -13.617 1 95.75 175 ILE B O 1
ATOM 4210 N N . ASP B 1 176 ? -15.633 -6.73 -12.609 1 93.81 176 ASP B N 1
ATOM 4211 C CA . ASP B 1 176 ? -16.516 -7.641 -11.891 1 93.81 176 ASP B CA 1
ATOM 4212 C C . ASP B 1 176 ? -17.922 -7.609 -12.461 1 93.81 176 ASP B C 1
ATOM 4214 O O . ASP B 1 176 ? -18.578 -6.566 -12.453 1 93.81 176 ASP B O 1
ATOM 4218 N N . LEU B 1 177 ? -18.422 -8.734 -12.945 1 92.62 177 LEU B N 1
ATOM 4219 C CA . LEU B 1 177 ? -19.766 -8.891 -13.484 1 92.62 177 LEU B CA 1
ATOM 4220 C C . LEU B 1 177 ? -20.641 -9.688 -12.523 1 92.62 177 LEU B C 1
ATOM 4222 O O . LEU B 1 177 ? -20.406 -10.875 -12.297 1 92.62 177 LEU B O 1
ATOM 4226 N N . PRO B 1 178 ? -21.641 -8.961 -11.93 1 91 178 PRO B N 1
ATOM 4227 C CA . PRO B 1 178 ? -22.547 -9.75 -11.086 1 91 178 PRO B CA 1
ATOM 4228 C C . PRO B 1 178 ? -23.297 -10.82 -11.875 1 91 178 PRO B C 1
ATOM 4230 O O . PRO B 1 178 ? -23.672 -10.594 -13.023 1 91 178 PRO B O 1
ATOM 4233 N N . LEU B 1 179 ? -23.422 -11.977 -11.227 1 89.5 179 LEU B N 1
ATOM 4234 C CA . LEU B 1 179 ? -24.188 -13.062 -11.836 1 89.5 179 LEU B CA 1
ATOM 4235 C C . LEU B 1 179 ? -25.547 -13.227 -11.156 1 89.5 179 LEU B C 1
ATOM 4237 O O . LEU B 1 179 ? -25.625 -13.266 -9.922 1 89.5 179 LEU B O 1
ATOM 4241 N N . TYR B 1 180 ? -26.578 -13.109 -11.922 1 86.12 180 TYR B N 1
ATOM 4242 C CA . TYR B 1 180 ? -27.938 -13.281 -11.422 1 86.12 180 TYR B CA 1
ATOM 4243 C C . TYR B 1 180 ? -28.531 -14.594 -11.906 1 86.12 180 TYR B C 1
ATOM 4245 O O . TYR B 1 180 ? -29.562 -14.602 -12.594 1 86.12 180 TYR B O 1
ATOM 4253 N N . LEU B 1 181 ? -27.938 -15.633 -11.469 1 86.81 181 LEU B N 1
ATOM 4254 C CA . LEU B 1 181 ? -28.422 -16.938 -11.898 1 86.81 181 LEU B CA 1
ATOM 4255 C C . LEU B 1 181 ? -29.484 -17.469 -10.945 1 86.81 181 LEU B C 1
ATOM 4257 O O . LEU B 1 181 ? -29.219 -17.672 -9.758 1 86.81 181 LEU B O 1
ATOM 4261 N N . LYS B 1 182 ? -30.719 -17.594 -11.25 1 85.62 182 LYS B N 1
ATOM 4262 C CA . LYS B 1 182 ? -31.891 -17.938 -10.438 1 85.62 182 LYS B CA 1
ATOM 4263 C C . LYS B 1 182 ? -31.641 -19.203 -9.617 1 85.62 182 LYS B C 1
ATOM 4265 O O . LYS B 1 182 ? -31.828 -19.219 -8.398 1 85.62 182 LYS B O 1
ATOM 4270 N N . ASP B 1 183 ? -31.219 -20.344 -10.242 1 86.25 183 ASP B N 1
ATOM 4271 C CA . ASP B 1 183 ? -31.062 -21.625 -9.555 1 86.25 183 ASP B CA 1
ATOM 4272 C C . ASP B 1 183 ? -29.625 -21.812 -9.07 1 86.25 183 ASP B C 1
ATOM 4274 O O . ASP B 1 183 ? -29.297 -22.828 -8.438 1 86.25 183 ASP B O 1
ATOM 4278 N N . TYR B 1 184 ? -28.812 -20.844 -9.281 1 87.44 184 TYR B N 1
ATOM 4279 C CA . TYR B 1 184 ? -27.406 -20.938 -8.914 1 87.44 184 TYR B CA 1
ATOM 4280 C C . TYR B 1 184 ? -26.922 -19.641 -8.273 1 87.44 184 TYR B C 1
ATOM 4282 O O . TYR B 1 184 ? -25.891 -19.109 -8.664 1 87.44 184 TYR B O 1
ATOM 4290 N N . GLU B 1 185 ? -27.609 -19.266 -7.188 1 81.5 185 GLU B N 1
ATOM 4291 C CA . GLU B 1 185 ? -27.391 -17.969 -6.551 1 81.5 185 GLU B CA 1
ATOM 4292 C C . GLU B 1 185 ? -26.062 -17.953 -5.797 1 81.5 185 GLU B C 1
ATOM 4294 O O . GLU B 1 185 ? -25.578 -16.875 -5.402 1 81.5 185 GLU B O 1
ATOM 4299 N N . PHE B 1 186 ? -25.5 -19.188 -5.727 1 83.81 186 PHE B N 1
ATOM 4300 C CA . PHE B 1 186 ? -24.219 -19.234 -5.02 1 83.81 186 PHE B CA 1
ATOM 4301 C C . PHE B 1 186 ? -23.109 -18.672 -5.887 1 83.81 186 PHE B C 1
ATOM 4303 O O . PHE B 1 186 ? -22.031 -18.344 -5.379 1 83.81 186 PHE B O 1
ATOM 4310 N N . PHE B 1 187 ? -23.359 -18.562 -7.176 1 85.81 187 PHE B N 1
ATOM 4311 C CA . PHE B 1 187 ? -22.422 -17.859 -8.039 1 85.81 187 PHE B CA 1
ATOM 4312 C C . PHE B 1 187 ? -22.641 -16.344 -7.945 1 85.81 187 PHE B C 1
ATOM 4314 O O . PHE B 1 187 ? -23.672 -15.836 -8.352 1 85.81 187 PHE B O 1
ATOM 4321 N N . ASN B 1 188 ? -21.625 -15.68 -7.555 1 87.44 188 ASN B N 1
ATOM 4322 C CA . ASN B 1 188 ? -21.859 -14.273 -7.223 1 87.44 188 ASN B CA 1
ATOM 4323 C C . ASN B 1 188 ? -21.375 -13.352 -8.344 1 87.44 188 ASN B C 1
ATOM 4325 O O . ASN B 1 188 ? -22 -12.32 -8.609 1 87.44 188 ASN B O 1
ATOM 4329 N N . ASN B 1 189 ? -20.359 -13.773 -8.992 1 91.81 189 ASN B N 1
ATOM 4330 C CA . ASN B 1 189 ? -19.812 -12.867 -9.992 1 91.81 189 ASN B CA 1
ATOM 4331 C C . ASN B 1 189 ? -18.922 -13.602 -10.977 1 91.81 189 ASN B C 1
ATOM 4333 O O . ASN B 1 189 ? -18.609 -14.781 -10.781 1 91.81 189 ASN B O 1
ATOM 4337 N N . LEU B 1 190 ? -18.641 -13.023 -12.023 1 94.88 190 LEU B N 1
ATOM 4338 C CA . LEU B 1 190 ? -17.547 -13.344 -12.93 1 94.88 190 LEU B CA 1
ATOM 4339 C C . LEU B 1 190 ? -16.562 -12.195 -13.008 1 94.88 190 LEU B C 1
ATOM 4341 O O . LEU B 1 190 ? -16.922 -11.07 -13.336 1 94.88 190 LEU B O 1
ATOM 4345 N N . ARG B 1 191 ? -15.336 -12.477 -12.68 1 96.56 191 ARG B N 1
ATOM 4346 C CA . ARG B 1 191 ? -14.281 -11.469 -12.734 1 96.56 191 ARG B CA 1
ATOM 4347 C C . ARG B 1 191 ? -13.305 -11.773 -13.867 1 96.56 191 ARG B C 1
ATOM 4349 O O . ARG B 1 191 ? -12.836 -12.898 -14.016 1 96.56 191 ARG B O 1
ATOM 4356 N N . VAL B 1 192 ? -13.031 -10.812 -14.664 1 98.19 192 VAL B N 1
ATOM 4357 C CA . VAL B 1 192 ? -12.016 -10.875 -15.711 1 98.19 192 VAL B CA 1
ATOM 4358 C C . VAL B 1 192 ? -10.992 -9.766 -15.5 1 98.19 192 VAL B C 1
ATOM 4360 O O . VAL B 1 192 ? -11.352 -8.602 -15.312 1 98.19 192 VAL B O 1
ATOM 4363 N N . GLY B 1 193 ? -9.734 -10.172 -15.516 1 98.38 193 GLY B N 1
ATOM 4364 C CA . GLY B 1 193 ? -8.75 -9.156 -15.18 1 98.38 193 GLY B CA 1
ATOM 4365 C C . GLY B 1 193 ? -7.418 -9.359 -15.867 1 98.38 193 GLY B C 1
ATOM 4366 O O . GLY B 1 193 ? -7.168 -10.422 -16.438 1 98.38 193 GLY B O 1
ATOM 4367 N N . ILE B 1 194 ? -6.637 -8.312 -15.953 1 98.56 194 ILE B N 1
ATOM 4368 C CA . ILE B 1 194 ? -5.227 -8.328 -16.328 1 98.56 194 ILE B CA 1
ATOM 4369 C C . ILE B 1 194 ? -4.363 -8.07 -15.094 1 98.56 194 ILE B C 1
ATOM 4371 O O . ILE B 1 194 ? -4.656 -7.168 -14.305 1 98.56 194 ILE B O 1
ATOM 4375 N N . LEU B 1 195 ? -3.377 -8.883 -14.945 1 98.19 195 LEU B N 1
ATOM 4376 C CA . LEU B 1 195 ? -2.535 -8.836 -13.75 1 98.19 195 LEU B CA 1
ATOM 4377 C C . LEU B 1 195 ? -1.059 -8.812 -14.133 1 98.19 195 LEU B C 1
ATOM 4379 O O . LEU B 1 195 ? -0.591 -9.672 -14.875 1 98.19 195 LEU B O 1
ATOM 4383 N N . HIS B 1 196 ? -0.389 -7.758 -13.711 1 96.5 196 HIS B N 1
ATOM 4384 C CA . HIS B 1 196 ? 1.067 -7.707 -13.766 1 96.5 196 HIS B CA 1
ATOM 4385 C C . HIS B 1 196 ? 1.688 -8.07 -12.422 1 96.5 196 HIS B C 1
ATOM 4387 O O . HIS B 1 196 ? 1.19 -7.648 -11.375 1 96.5 196 HIS B O 1
ATOM 4393 N N . GLU B 1 197 ? 2.723 -8.859 -12.406 1 97 197 GLU B N 1
ATOM 4394 C CA . GLU B 1 197 ? 3.492 -9.148 -11.195 1 97 197 GLU B CA 1
ATOM 4395 C C . GLU B 1 197 ? 4.992 -9.023 -11.453 1 97 197 GLU B C 1
ATOM 4397 O O . GLU B 1 197 ? 5.496 -9.523 -12.461 1 97 197 GLU B O 1
ATOM 4402 N N . SER B 1 198 ? 5.656 -8.289 -10.656 1 95.88 198 SER B N 1
ATOM 4403 C CA . SER B 1 198 ? 7.105 -8.164 -10.742 1 95.88 198 SER B CA 1
ATOM 4404 C C . SER B 1 198 ? 7.727 -7.969 -9.359 1 95.88 198 SER B C 1
ATOM 4406 O O . SER B 1 198 ? 7.008 -7.762 -8.375 1 95.88 198 SER B O 1
ATOM 4408 N N . ASN B 1 199 ? 9.031 -8.094 -9.312 1 95.5 199 ASN B N 1
ATOM 4409 C CA . ASN B 1 199 ? 9.688 -7.898 -8.023 1 95.5 199 ASN B CA 1
ATOM 4410 C C . ASN B 1 199 ? 10.445 -6.578 -7.98 1 95.5 199 ASN B C 1
ATOM 4412 O O . ASN B 1 199 ? 11.211 -6.324 -7.043 1 95.5 199 ASN B O 1
ATOM 4416 N N . GLY B 1 200 ? 10.281 -5.746 -9 1 92.38 200 GLY B N 1
ATOM 4417 C CA . GLY B 1 200 ? 10.805 -4.391 -9.008 1 92.38 200 GLY B CA 1
ATOM 4418 C C . GLY B 1 200 ? 12.32 -4.332 -9.094 1 92.38 200 GLY B C 1
ATOM 4419 O O . GLY B 1 200 ? 12.914 -3.26 -8.977 1 92.38 200 GLY B O 1
ATOM 4420 N N . LYS B 1 201 ? 12.93 -5.438 -9.242 1 91.06 201 LYS B N 1
ATOM 4421 C CA . LYS B 1 201 ? 14.383 -5.492 -9.328 1 91.06 201 LYS B CA 1
ATOM 4422 C C . LYS B 1 201 ? 14.859 -5.387 -10.773 1 91.06 201 LYS B C 1
ATOM 4424 O O . LYS B 1 201 ? 14.094 -5.66 -11.703 1 91.06 201 LYS B O 1
ATOM 4429 N N . GLY B 1 202 ? 16.078 -4.938 -10.906 1 85.81 202 GLY B N 1
ATOM 4430 C CA . GLY B 1 202 ? 16.672 -4.805 -12.227 1 85.81 202 GLY B CA 1
ATOM 4431 C C . GLY B 1 202 ? 17.391 -6.051 -12.688 1 85.81 202 GLY B C 1
ATOM 4432 O O . GLY B 1 202 ? 17.344 -7.09 -12.023 1 85.81 202 GLY B O 1
ATOM 4433 N N . ASP B 1 203 ? 18.078 -5.914 -13.82 1 80.62 203 ASP B N 1
ATOM 4434 C CA . ASP B 1 203 ? 18.703 -7.059 -14.469 1 80.62 203 ASP B CA 1
ATOM 4435 C C . ASP B 1 203 ? 20.156 -7.219 -13.992 1 80.62 203 ASP B C 1
ATOM 4437 O O . ASP B 1 203 ? 20.797 -8.219 -14.305 1 80.62 203 ASP B O 1
ATOM 4441 N N . GLU B 1 204 ? 20.656 -6.359 -13.281 1 76.12 204 GLU B N 1
ATOM 4442 C CA . GLU B 1 204 ? 22.094 -6.352 -12.953 1 76.12 204 GLU B CA 1
ATOM 4443 C C . GLU B 1 204 ? 22.5 -7.637 -12.242 1 76.12 204 GLU B C 1
ATOM 4445 O O . GLU B 1 204 ? 23.594 -8.164 -12.477 1 76.12 204 GLU B O 1
ATOM 4450 N N . ASN B 1 205 ? 21.703 -8.227 -11.469 1 77.62 205 ASN B N 1
ATOM 4451 C CA . ASN B 1 205 ? 22.062 -9.438 -10.727 1 77.62 205 ASN B CA 1
ATOM 4452 C C . ASN B 1 205 ? 21.141 -10.602 -11.094 1 77.62 205 ASN B C 1
ATOM 4454 O O . ASN B 1 205 ? 21 -11.555 -10.32 1 77.62 205 ASN B O 1
ATOM 4458 N N . LEU B 1 206 ? 20.5 -10.5 -12.281 1 82.25 206 LEU B N 1
ATOM 4459 C CA . LEU B 1 206 ? 19.594 -11.539 -12.766 1 82.25 206 LEU B CA 1
ATOM 4460 C C . LEU B 1 206 ? 18.5 -11.828 -11.75 1 82.25 206 LEU B C 1
ATOM 4462 O O . LEU B 1 206 ? 18.141 -12.992 -11.531 1 82.25 206 LEU B O 1
ATOM 4466 N N . GLN B 1 207 ? 18.125 -10.797 -11.078 1 89.19 207 GLN B N 1
ATOM 4467 C CA . GLN B 1 207 ? 17.125 -10.969 -10.023 1 89.19 207 GLN B CA 1
ATOM 4468 C C . GLN B 1 207 ? 15.758 -10.469 -10.461 1 89.19 207 GLN B C 1
ATOM 4470 O O . GLN B 1 207 ? 14.773 -10.617 -9.742 1 89.19 207 GLN B O 1
ATOM 4475 N N . SER B 1 208 ? 15.727 -9.953 -11.648 1 91.94 208 SER B N 1
ATOM 4476 C CA . SER B 1 208 ? 14.461 -9.414 -12.141 1 91.94 208 SER B CA 1
ATOM 4477 C C . SER B 1 208 ? 13.477 -10.531 -12.469 1 91.94 208 SER B C 1
ATOM 4479 O O . SER B 1 208 ? 13.859 -11.555 -13.047 1 91.94 208 SER B O 1
ATOM 4481 N N . ARG B 1 209 ? 12.297 -10.398 -11.977 1 95.12 209 ARG B N 1
ATOM 4482 C CA . ARG B 1 209 ? 11.195 -11.312 -12.266 1 95.12 209 ARG B CA 1
ATOM 4483 C C . ARG B 1 209 ? 9.914 -10.555 -12.594 1 95.12 209 ARG B C 1
ATOM 4485 O O . ARG B 1 209 ? 9.609 -9.539 -11.961 1 95.12 209 ARG B O 1
ATOM 4492 N N . SER B 1 210 ? 9.242 -11.055 -13.617 1 94.62 210 SER B N 1
ATOM 4493 C CA . SER B 1 210 ? 7.961 -10.438 -13.945 1 94.62 210 SER B CA 1
ATOM 4494 C C . SER B 1 210 ? 7.133 -11.328 -14.867 1 94.62 210 SER B C 1
ATOM 4496 O O . SER B 1 210 ? 7.676 -12.203 -15.539 1 94.62 210 SER B O 1
ATOM 4498 N N . TRP B 1 211 ? 5.855 -11.164 -14.852 1 95.94 211 TRP B N 1
ATOM 4499 C CA . TRP B 1 211 ? 4.961 -11.797 -15.812 1 95.94 211 TRP B CA 1
ATOM 4500 C C . TRP B 1 211 ? 3.607 -11.086 -15.844 1 95.94 211 TRP B C 1
ATOM 4502 O O . TRP B 1 211 ? 3.215 -10.445 -14.875 1 95.94 211 TRP B O 1
ATOM 4512 N N . ASN B 1 212 ? 2.998 -11.109 -16.984 1 96.38 212 ASN B N 1
ATOM 4513 C CA . ASN B 1 212 ? 1.647 -10.602 -17.219 1 96.38 212 ASN B CA 1
ATOM 4514 C C . ASN B 1 212 ? 0.658 -11.734 -17.469 1 96.38 212 ASN B C 1
ATOM 4516 O O . ASN B 1 212 ? 0.982 -12.711 -18.141 1 96.38 212 ASN B O 1
ATOM 4520 N N . ARG B 1 213 ? -0.518 -11.516 -16.938 1 98.31 213 ARG B N 1
ATOM 4521 C CA . ARG B 1 213 ? -1.539 -12.547 -17.094 1 98.31 213 ARG B CA 1
ATOM 4522 C C . ARG B 1 213 ? -2.912 -11.93 -17.328 1 98.31 213 ARG B C 1
ATOM 4524 O O . ARG B 1 213 ? -3.197 -10.836 -16.828 1 98.31 213 ARG B O 1
ATOM 4531 N N . ILE B 1 214 ? -3.664 -12.641 -18.078 1 98.62 214 ILE B N 1
ATOM 4532 C CA . ILE B 1 214 ? -5.109 -12.438 -18.094 1 98.62 214 ILE B CA 1
ATOM 4533 C C . ILE B 1 214 ? -5.789 -13.562 -17.312 1 98.62 214 ILE B C 1
ATOM 4535 O O . ILE B 1 214 ? -5.395 -14.727 -17.422 1 98.62 214 ILE B O 1
ATOM 4539 N N . TYR B 1 215 ? -6.793 -13.211 -16.562 1 98.5 215 TYR B N 1
ATOM 4540 C CA . TYR B 1 215 ? -7.383 -14.273 -15.758 1 98.5 215 TYR B CA 1
ATOM 4541 C C . TYR B 1 215 ? -8.898 -14.133 -15.695 1 98.5 215 TYR B C 1
ATOM 4543 O O . TYR B 1 215 ? -9.445 -13.086 -16.047 1 98.5 215 TYR B O 1
ATOM 4551 N N . VAL B 1 216 ? -9.531 -15.203 -15.328 1 98.31 216 VAL B N 1
ATOM 4552 C CA . VAL B 1 216 ? -10.953 -15.266 -15.016 1 98.31 216 VAL B CA 1
ATOM 4553 C C . VAL B 1 216 ? -11.148 -15.922 -13.648 1 98.31 216 VAL B C 1
ATOM 4555 O O . VAL B 1 216 ? -10.391 -16.812 -13.266 1 98.31 216 VAL B O 1
ATOM 4558 N N . SER B 1 217 ? -12.086 -15.445 -12.922 1 97.31 217 SER B N 1
ATOM 4559 C CA . SER B 1 217 ? -12.375 -15.953 -11.586 1 97.31 217 SER B CA 1
ATOM 4560 C C . SER B 1 217 ? -13.844 -15.773 -11.234 1 97.31 217 SER B C 1
ATOM 4562 O O . SER B 1 217 ? -14.562 -15.023 -11.898 1 97.31 217 SER B O 1
ATOM 4564 N N . THR B 1 218 ? -14.281 -16.516 -10.234 1 93.25 218 THR B N 1
ATOM 4565 C CA . THR B 1 218 ? -15.641 -16.375 -9.711 1 93.25 218 THR B CA 1
ATOM 4566 C C . THR B 1 218 ? -15.68 -16.688 -8.219 1 93.25 218 THR B C 1
ATOM 4568 O O . THR B 1 218 ? -14.844 -17.438 -7.711 1 93.25 218 THR B O 1
ATOM 4571 N N . ALA B 1 219 ? -16.578 -15.977 -7.539 1 91.75 219 ALA B N 1
ATOM 4572 C CA . ALA B 1 219 ? -16.812 -16.266 -6.125 1 91.75 219 ALA B CA 1
ATOM 4573 C C . ALA B 1 219 ? -18.094 -17.078 -5.934 1 91.75 219 ALA B C 1
ATOM 4575 O O . ALA B 1 219 ? -19.172 -16.609 -6.289 1 91.75 219 ALA B O 1
ATOM 4576 N N . ILE B 1 220 ? -17.922 -18.219 -5.414 1 89.75 220 ILE B N 1
ATOM 4577 C CA . ILE B 1 220 ? -19.047 -19.109 -5.105 1 89.75 220 ILE B CA 1
ATOM 4578 C C . ILE B 1 220 ? -19.219 -19.203 -3.592 1 89.75 220 ILE B C 1
ATOM 4580 O O . ILE B 1 220 ? -18.344 -19.719 -2.891 1 89.75 220 ILE B O 1
ATOM 4584 N N . LEU B 1 221 ? -20.297 -18.609 -3.076 1 87.19 221 LEU B N 1
ATOM 4585 C CA . LEU B 1 221 ? -20.578 -18.656 -1.646 1 87.19 221 LEU B CA 1
ATOM 4586 C C . LEU B 1 221 ? -21.781 -19.531 -1.352 1 87.19 221 LEU B C 1
ATOM 4588 O O . LEU B 1 221 ? -22.875 -19.281 -1.883 1 87.19 221 LEU B O 1
ATOM 4592 N N . TYR B 1 222 ? -21.594 -20.516 -0.657 1 88.75 222 TYR B N 1
ATOM 4593 C CA . TYR B 1 222 ? -22.672 -21.375 -0.171 1 88.75 222 TYR B CA 1
ATOM 4594 C C . TYR B 1 222 ? -22.625 -21.5 1.347 1 88.75 222 TYR B C 1
ATOM 4596 O O . TYR B 1 222 ? -21.766 -22.188 1.896 1 88.75 222 TYR B O 1
ATOM 4604 N N . ASN B 1 223 ? -23.562 -20.781 2.031 1 85.62 223 ASN B N 1
ATOM 4605 C CA . ASN B 1 223 ? -23.547 -20.688 3.486 1 85.62 223 ASN B CA 1
ATOM 4606 C C . ASN B 1 223 ? -22.266 -20.031 3.992 1 85.62 223 ASN B C 1
ATOM 4608 O O . ASN B 1 223 ? -22.016 -18.859 3.744 1 85.62 223 ASN B O 1
ATOM 4612 N N . LYS B 1 224 ? -21.375 -20.812 4.625 1 89.62 224 LYS B N 1
ATOM 4613 C CA . LYS B 1 224 ? -20.156 -20.266 5.203 1 89.62 224 LYS B CA 1
ATOM 4614 C C . LYS B 1 224 ? -18.922 -20.703 4.406 1 89.62 224 LYS B C 1
ATOM 4616 O O . LYS B 1 224 ? -17.797 -20.406 4.789 1 89.62 224 LYS B O 1
ATOM 4621 N N . PHE B 1 225 ? -19.234 -21.375 3.256 1 91.12 225 PHE B N 1
ATOM 4622 C CA . PHE B 1 225 ? -18.141 -21.844 2.42 1 91.12 225 PHE B CA 1
ATOM 4623 C C . PHE B 1 225 ? -17.953 -20.953 1.199 1 91.12 225 PHE B C 1
ATOM 4625 O O . PHE B 1 225 ? -18.922 -20.703 0.459 1 91.12 225 PHE B O 1
ATOM 4632 N N . LEU B 1 226 ? -16.797 -20.438 1.106 1 90.5 226 LEU B N 1
ATOM 4633 C CA . LEU B 1 226 ? -16.453 -19.609 -0.039 1 90.5 226 LEU B CA 1
ATOM 4634 C C . LEU B 1 226 ? -15.453 -20.312 -0.944 1 90.5 226 LEU B C 1
ATOM 4636 O O . LEU B 1 226 ? -14.406 -20.766 -0.48 1 90.5 226 LEU B O 1
ATOM 4640 N N . PHE B 1 227 ? -15.812 -20.5 -2.201 1 93.81 227 PHE B N 1
ATOM 4641 C CA . PHE B 1 227 ? -14.969 -21.125 -3.213 1 93.81 227 PHE B CA 1
ATOM 4642 C C . PHE B 1 227 ? -14.633 -20.141 -4.324 1 93.81 227 PHE B C 1
ATOM 4644 O O . PHE B 1 227 ? -15.531 -19.594 -4.969 1 93.81 227 PHE B O 1
ATOM 4651 N N . VAL B 1 228 ? -13.328 -19.891 -4.566 1 94.88 228 VAL B N 1
ATOM 4652 C CA . VAL B 1 228 ? -12.914 -18.922 -5.566 1 94.88 228 VAL B CA 1
ATOM 4653 C C . VAL B 1 228 ? -11.867 -19.531 -6.488 1 94.88 228 VAL B C 1
ATOM 4655 O O . VAL B 1 228 ? -10.664 -19.375 -6.25 1 94.88 228 VAL B O 1
ATOM 4658 N N . PRO B 1 229 ? -12.258 -20.125 -7.535 1 97.62 229 PRO B N 1
ATOM 4659 C CA . PRO B 1 229 ? -11.312 -20.578 -8.555 1 97.62 229 PRO B CA 1
ATOM 4660 C C . PRO B 1 229 ? -10.844 -19.438 -9.461 1 97.62 229 PRO B C 1
ATOM 4662 O O . PRO B 1 229 ? -11.617 -18.531 -9.781 1 97.62 229 PRO B O 1
ATOM 4665 N N . ARG B 1 230 ? -9.617 -19.5 -9.875 1 98.25 230 ARG B N 1
ATOM 4666 C CA . ARG B 1 230 ? -9.047 -18.547 -10.82 1 98.25 230 ARG B CA 1
ATOM 4667 C C . ARG B 1 230 ? -8.203 -19.266 -11.867 1 98.25 230 ARG B C 1
ATOM 4669 O O . ARG B 1 230 ? -7.363 -20.094 -11.531 1 98.25 230 ARG B O 1
ATOM 4676 N N . LEU B 1 231 ? -8.461 -19 -13.062 1 98.56 231 LEU B N 1
ATOM 4677 C CA . LEU B 1 231 ? -7.695 -19.484 -14.211 1 98.56 231 LEU B CA 1
ATOM 4678 C C . LEU B 1 231 ? -6.984 -18.328 -14.914 1 98.56 231 LEU B C 1
ATOM 4680 O O . LEU B 1 231 ? -7.547 -17.25 -15.062 1 98.56 231 LEU B O 1
ATOM 4684 N N . TRP B 1 232 ? -5.73 -18.594 -15.32 1 98.44 232 TRP B N 1
ATOM 4685 C CA . TRP B 1 232 ? -5.062 -17.484 -16.016 1 98.44 232 TRP B CA 1
ATOM 4686 C C . TRP B 1 232 ? -4.316 -17.984 -17.234 1 98.44 232 TRP B C 1
ATOM 4688 O O . TRP B 1 232 ? -3.998 -19.172 -17.344 1 98.44 232 TRP B O 1
ATOM 4698 N N . TYR B 1 233 ? -4.16 -17.125 -18.156 1 98.19 233 TYR B N 1
ATOM 4699 C CA . TYR B 1 233 ? -3.291 -17.234 -19.328 1 98.19 233 TYR B CA 1
ATOM 4700 C C . TYR B 1 233 ? -2.129 -16.25 -19.234 1 98.19 233 TYR B C 1
ATOM 4702 O O . TYR B 1 233 ? -2.338 -15.055 -19.094 1 98.19 233 TYR B O 1
ATOM 4710 N N . ARG B 1 234 ? -0.925 -16.797 -19.297 1 97.69 234 ARG B N 1
ATOM 4711 C CA . ARG B 1 234 ? 0.259 -15.938 -19.297 1 97.69 234 ARG B CA 1
ATOM 4712 C C . ARG B 1 234 ? 0.442 -15.258 -20.656 1 97.69 234 ARG B C 1
ATOM 4714 O O . ARG B 1 234 ? 0.483 -15.922 -21.688 1 97.69 234 ARG B O 1
ATOM 4721 N N . ILE B 1 235 ? 0.536 -13.969 -20.625 1 96.69 235 ILE B N 1
ATOM 4722 C CA . ILE B 1 235 ? 0.813 -13.234 -21.859 1 96.69 235 ILE B CA 1
ATOM 4723 C C . ILE B 1 235 ? 2.264 -13.461 -22.281 1 96.69 235 ILE B C 1
ATOM 4725 O O . ILE B 1 235 ? 3.191 -13.164 -21.516 1 96.69 235 ILE B O 1
ATOM 4729 N N . PRO B 1 236 ? 2.449 -13.938 -23.422 1 94.38 236 PRO B N 1
ATOM 4730 C CA . PRO B 1 236 ? 3.809 -14.281 -23.844 1 94.38 236 PRO B CA 1
ATOM 4731 C C . PRO B 1 236 ? 4.727 -13.07 -23.922 1 94.38 236 PRO B C 1
ATOM 4733 O O . PRO B 1 236 ? 4.273 -11.961 -24.234 1 94.38 236 PRO B O 1
ATOM 4736 N N . GLU B 1 237 ? 5.977 -13.305 -23.578 1 90.38 237 GLU B N 1
ATOM 4737 C CA . GLU B 1 237 ? 7.047 -12.32 -23.703 1 90.38 237 GLU B CA 1
ATOM 4738 C C . GLU B 1 237 ? 8.133 -12.805 -24.656 1 90.38 237 GLU B C 1
ATOM 4740 O O . GLU B 1 237 ? 8.266 -14.008 -24.891 1 90.38 237 GLU B O 1
ATOM 4745 N N . ASN B 1 238 ? 8.852 -11.781 -25.156 1 89.69 238 ASN B N 1
ATOM 4746 C CA . ASN B 1 238 ? 10.016 -12.18 -25.938 1 89.69 238 ASN B CA 1
ATOM 4747 C C . ASN B 1 238 ? 11.031 -12.938 -25.094 1 89.69 238 ASN B C 1
ATOM 4749 O O . ASN B 1 238 ? 11.266 -12.594 -23.922 1 89.69 238 ASN B O 1
ATOM 4753 N N . LYS B 1 239 ? 11.656 -13.875 -25.703 1 87.44 239 LYS B N 1
ATOM 4754 C CA . LYS B 1 239 ? 12.57 -14.758 -24.984 1 87.44 239 LYS B CA 1
ATOM 4755 C C . LYS B 1 239 ? 13.695 -13.969 -24.328 1 87.44 239 LYS B C 1
ATOM 4757 O O . LYS B 1 239 ? 14.094 -14.266 -23.203 1 87.44 239 LYS B O 1
ATOM 4762 N N . LYS B 1 240 ? 14.148 -12.938 -24.984 1 83.5 240 LYS B N 1
ATOM 4763 C CA . LYS B 1 240 ? 15.266 -12.141 -24.484 1 83.5 240 LYS B CA 1
ATOM 4764 C C . LYS B 1 240 ? 14.859 -11.32 -23.266 1 83.5 240 LYS B C 1
ATOM 4766 O O . LYS B 1 240 ? 15.703 -10.945 -22.453 1 83.5 240 LYS B O 1
ATOM 4771 N N . ASP B 1 241 ? 13.547 -11.164 -23.125 1 83.81 241 ASP B N 1
ATOM 4772 C CA . ASP B 1 241 ? 13.055 -10.281 -22.062 1 83.81 241 ASP B CA 1
ATOM 4773 C C . ASP B 1 241 ? 12.328 -11.078 -20.984 1 83.81 241 ASP B C 1
ATOM 4775 O O . ASP B 1 241 ? 11.828 -10.5 -20.016 1 83.81 241 ASP B O 1
ATOM 4779 N N . ASP B 1 242 ? 12.367 -12.352 -21.203 1 89.62 242 ASP B N 1
ATOM 4780 C CA . ASP B 1 242 ? 11.609 -13.18 -20.266 1 89.62 242 ASP B CA 1
ATOM 4781 C C . ASP B 1 242 ? 12.445 -13.516 -19.031 1 89.62 242 ASP B C 1
ATOM 4783 O O . ASP B 1 242 ? 13.32 -14.383 -19.078 1 89.62 242 ASP B O 1
ATOM 4787 N N . ASP B 1 243 ? 12.086 -12.945 -17.938 1 86.94 243 ASP B N 1
ATOM 4788 C CA . ASP B 1 243 ? 12.836 -13.055 -16.688 1 86.94 243 ASP B CA 1
ATOM 4789 C C . ASP B 1 243 ? 12.523 -14.367 -15.969 1 86.94 243 ASP B C 1
ATOM 4791 O O . ASP B 1 243 ? 13.242 -14.766 -15.055 1 86.94 243 ASP B O 1
ATOM 4795 N N . ASN B 1 244 ? 11.531 -15.023 -16.297 1 90.94 244 ASN B N 1
ATOM 4796 C CA . ASN B 1 244 ? 11.141 -16.281 -15.672 1 90.94 244 ASN B CA 1
ATOM 4797 C C . ASN B 1 244 ? 10.391 -17.188 -16.656 1 90.94 244 ASN B C 1
ATOM 4799 O O . ASN B 1 244 ? 9.211 -17.484 -16.438 1 90.94 244 ASN B O 1
ATOM 4803 N N . PRO B 1 245 ? 11.094 -17.688 -17.594 1 91.81 245 PRO B N 1
ATOM 4804 C CA . PRO B 1 245 ? 10.469 -18.438 -18.672 1 91.81 245 PRO B CA 1
ATOM 4805 C C . PRO B 1 245 ? 9.789 -19.719 -18.188 1 91.81 245 PRO B C 1
ATOM 4807 O O . PRO B 1 245 ? 8.852 -20.203 -18.812 1 91.81 245 PRO B O 1
ATOM 4810 N N . ALA B 1 246 ? 10.219 -20.266 -17.062 1 94.62 246 ALA B N 1
ATOM 4811 C CA . ALA B 1 246 ? 9.672 -21.547 -16.609 1 94.62 246 ALA B CA 1
ATOM 4812 C C . ALA B 1 246 ? 8.555 -21.328 -15.594 1 94.62 246 ALA B C 1
ATOM 4814 O O . ALA B 1 246 ? 8.133 -22.266 -14.914 1 94.62 246 ALA B O 1
ATOM 4815 N N . ILE B 1 247 ? 8.086 -20.188 -15.5 1 96.38 247 ILE B N 1
ATOM 4816 C CA . ILE B 1 247 ? 7.215 -19.844 -14.383 1 96.38 247 ILE B CA 1
ATOM 4817 C C . ILE B 1 247 ? 5.957 -20.719 -14.422 1 96.38 247 ILE B C 1
ATOM 4819 O O . ILE B 1 247 ? 5.449 -21.141 -13.383 1 96.38 247 ILE B O 1
ATOM 4823 N N . LEU B 1 248 ? 5.402 -21.062 -15.555 1 96.38 248 LEU B N 1
ATOM 4824 C CA . LEU B 1 248 ? 4.172 -21.844 -15.648 1 96.38 248 LEU B CA 1
ATOM 4825 C C . LEU B 1 248 ? 4.406 -23.281 -15.219 1 96.38 248 LEU B C 1
ATOM 4827 O O . LEU B 1 248 ? 3.473 -23.969 -14.797 1 96.38 248 LEU B O 1
ATOM 4831 N N . HIS B 1 249 ? 5.664 -23.688 -15.352 1 97.12 249 HIS B N 1
ATOM 4832 C CA . HIS B 1 249 ? 6.004 -25.031 -14.883 1 97.12 249 HIS B CA 1
ATOM 4833 C C . HIS B 1 249 ? 5.82 -25.156 -13.375 1 97.12 249 HIS B C 1
ATOM 4835 O O . HIS B 1 249 ? 5.445 -26.219 -12.875 1 97.12 249 HIS B O 1
ATOM 4841 N N . TYR B 1 250 ? 6.012 -24.125 -12.695 1 97.44 250 TYR B N 1
ATOM 4842 C CA . TYR B 1 250 ? 5.988 -24.172 -11.234 1 97.44 250 TYR B CA 1
ATOM 4843 C C . TYR B 1 250 ? 4.684 -23.609 -10.695 1 97.44 250 TYR B C 1
ATOM 4845 O O . TYR B 1 250 ? 4.125 -24.125 -9.727 1 97.44 250 TYR B O 1
ATOM 4853 N N . MET B 1 251 ? 4.207 -22.562 -11.344 1 96.88 251 MET B N 1
ATOM 4854 C CA . MET B 1 251 ? 3.059 -21.828 -10.82 1 96.88 251 MET B CA 1
ATOM 4855 C C . MET B 1 251 ? 1.764 -22.328 -11.461 1 96.88 251 MET B C 1
ATOM 4857 O O . MET B 1 251 ? 0.677 -22.078 -10.938 1 96.88 251 MET B O 1
ATOM 4861 N N . GLY B 1 252 ? 1.854 -22.953 -12.602 1 96.75 252 GLY B N 1
ATOM 4862 C CA . GLY B 1 252 ? 0.684 -23.453 -13.305 1 96.75 252 GLY B CA 1
ATOM 4863 C C . GLY B 1 252 ? -0.168 -22.359 -13.914 1 96.75 252 GLY B C 1
ATOM 4864 O O . GLY B 1 252 ? 0.336 -21.281 -14.242 1 96.75 252 GLY B O 1
ATOM 4865 N N . ASN B 1 253 ? -1.496 -22.75 -14.133 1 97.5 253 ASN B N 1
ATOM 4866 C CA . ASN B 1 253 ? -2.398 -21.844 -14.828 1 97.5 253 ASN B CA 1
ATOM 4867 C C . ASN B 1 253 ? -3.668 -21.594 -14.023 1 97.5 253 ASN B C 1
ATOM 4869 O O . ASN B 1 253 ? -4.648 -21.062 -14.555 1 97.5 253 ASN B O 1
ATOM 4873 N N . PHE B 1 254 ? -3.617 -22.031 -12.805 1 97.69 254 PHE B N 1
ATOM 4874 C CA . PHE B 1 254 ? -4.801 -21.781 -11.992 1 97.69 254 PHE B CA 1
ATOM 4875 C C . PHE B 1 254 ? -4.473 -21.875 -10.508 1 97.69 254 PHE B C 1
ATOM 4877 O O . PHE B 1 254 ? -3.438 -22.422 -10.133 1 97.69 254 PHE B O 1
ATOM 4884 N N . ASP B 1 255 ? -5.23 -21.25 -9.734 1 97.94 255 ASP B N 1
ATOM 4885 C CA . ASP B 1 255 ? -5.289 -21.516 -8.297 1 97.94 255 ASP B CA 1
ATOM 4886 C C . ASP B 1 255 ? -6.734 -21.531 -7.801 1 97.94 255 ASP B C 1
ATOM 4888 O O . ASP B 1 255 ? -7.645 -21.125 -8.523 1 97.94 255 ASP B O 1
ATOM 4892 N N . VAL B 1 256 ? -6.898 -22.203 -6.656 1 97.81 256 VAL B N 1
ATOM 4893 C CA . VAL B 1 256 ? -8.219 -22.297 -6.047 1 97.81 256 VAL B CA 1
ATOM 4894 C C . VAL B 1 256 ? -8.133 -21.906 -4.57 1 97.81 256 VAL B C 1
ATOM 4896 O O . VAL B 1 256 ? -7.242 -22.359 -3.855 1 97.81 256 VAL B O 1
ATOM 4899 N N . ASN B 1 257 ? -9.016 -21.078 -4.16 1 96.25 257 ASN B N 1
ATOM 4900 C CA . ASN B 1 257 ? -9.195 -20.766 -2.744 1 96.25 257 ASN B CA 1
ATOM 4901 C C . ASN B 1 257 ? -10.492 -21.359 -2.201 1 96.25 257 ASN B C 1
ATOM 4903 O O . ASN B 1 257 ? -11.555 -21.172 -2.787 1 96.25 257 ASN B O 1
ATOM 4907 N N . LEU B 1 258 ? -10.391 -22.125 -1.183 1 96.94 258 LEU B N 1
ATOM 4908 C CA . LEU B 1 258 ? -11.508 -22.688 -0.431 1 96.94 258 LEU B CA 1
ATOM 4909 C C . LEU B 1 258 ? -11.508 -22.172 1.006 1 96.94 258 LEU B C 1
ATOM 4911 O O . LEU B 1 258 ? -10.586 -22.469 1.771 1 96.94 258 LEU B O 1
ATOM 4915 N N . ALA B 1 259 ? -12.57 -21.5 1.364 1 93.38 259 ALA B N 1
ATOM 4916 C CA . ALA B 1 259 ? -12.57 -20.906 2.699 1 93.38 259 ALA B CA 1
ATOM 4917 C C . ALA B 1 259 ? -13.836 -21.297 3.465 1 93.38 259 ALA B C 1
ATOM 4919 O O . ALA B 1 259 ? -14.906 -21.453 2.873 1 93.38 259 ALA B O 1
ATOM 4920 N N . TYR B 1 260 ? -13.656 -21.5 4.695 1 93.12 260 TYR B N 1
ATOM 4921 C CA . TYR B 1 260 ? -14.742 -21.547 5.664 1 93.12 260 TYR B CA 1
ATOM 4922 C C . TYR B 1 260 ? -14.758 -20.297 6.535 1 93.12 260 TYR B C 1
ATOM 4924 O O . TYR B 1 260 ? -13.781 -20.016 7.234 1 93.12 260 TYR B O 1
ATOM 4932 N N . LEU B 1 261 ? -15.812 -19.547 6.484 1 88.94 261 LEU B N 1
ATOM 4933 C CA . LEU B 1 261 ? -15.945 -18.281 7.18 1 88.94 261 LEU B CA 1
ATOM 4934 C C . LEU B 1 261 ? -16.844 -18.422 8.414 1 88.94 261 LEU B C 1
ATOM 4936 O O . LEU B 1 261 ? -18.062 -18.266 8.32 1 88.94 261 LEU B O 1
ATOM 4940 N N . GLY B 1 262 ? -16.203 -18.609 9.508 1 86.12 262 GLY B N 1
ATOM 4941 C CA . GLY B 1 262 ? -16.922 -18.75 10.766 1 86.12 262 GLY B CA 1
ATOM 4942 C C . GLY B 1 262 ? -17.312 -17.422 11.375 1 86.12 262 GLY B C 1
ATOM 4943 O O . GLY B 1 262 ? -17.172 -16.375 10.742 1 86.12 262 GLY B O 1
ATOM 4944 N N . ASP B 1 263 ? -17.812 -17.484 12.625 1 80.06 263 ASP B N 1
ATOM 4945 C CA . ASP B 1 263 ? -18.297 -16.266 13.281 1 80.06 263 ASP B CA 1
ATOM 4946 C C . ASP B 1 263 ? -17.141 -15.406 13.75 1 80.06 263 ASP B C 1
ATOM 4948 O O . ASP B 1 263 ? -17.156 -14.18 13.594 1 80.06 263 ASP B O 1
ATOM 4952 N N . ASP B 1 264 ? -16.156 -16.062 14.305 1 84.75 264 ASP B N 1
ATOM 4953 C CA . ASP B 1 264 ? -15.023 -15.312 14.828 1 84.75 264 ASP B CA 1
ATOM 4954 C C . ASP B 1 264 ? -13.695 -15.875 14.312 1 84.75 264 ASP B C 1
ATOM 4956 O O . ASP B 1 264 ? -12.633 -15.586 14.875 1 84.75 264 ASP B O 1
ATOM 4960 N N . TYR B 1 265 ? -13.805 -16.703 13.312 1 89.62 265 TYR B N 1
ATOM 4961 C CA . TYR B 1 265 ? -12.594 -17.297 12.758 1 89.62 265 TYR B CA 1
ATOM 4962 C C . TYR B 1 265 ? -12.789 -17.641 11.289 1 89.62 265 TYR B C 1
ATOM 4964 O O . TYR B 1 265 ? -13.914 -17.672 10.789 1 89.62 265 TYR B O 1
ATOM 4972 N N . PHE B 1 266 ? -11.758 -17.812 10.562 1 90.31 266 PHE B N 1
ATOM 4973 C CA . PHE B 1 266 ? -11.836 -18.344 9.211 1 90.31 266 PHE B CA 1
ATOM 4974 C C . PHE B 1 266 ? -10.633 -19.234 8.906 1 90.31 266 PHE B C 1
ATOM 4976 O O . PHE B 1 266 ? -9.602 -19.141 9.57 1 90.31 266 PHE B O 1
ATOM 4983 N N . ILE B 1 267 ? -10.82 -20.141 8 1 96.06 267 ILE B N 1
ATOM 4984 C CA . ILE B 1 267 ? -9.773 -20.969 7.418 1 96.06 267 ILE B CA 1
ATOM 4985 C C . ILE B 1 267 ? -9.828 -20.875 5.895 1 96.06 267 ILE B C 1
ATOM 4987 O O . ILE B 1 267 ? -10.906 -20.922 5.301 1 96.06 267 ILE B O 1
ATOM 4991 N N . ASN B 1 268 ? -8.766 -20.594 5.305 1 96.12 268 ASN B N 1
ATOM 4992 C CA . ASN B 1 268 ? -8.672 -20.578 3.85 1 96.12 268 ASN B CA 1
ATOM 4993 C C . ASN B 1 268 ? -7.57 -21.516 3.346 1 96.12 268 ASN B C 1
ATOM 4995 O O . ASN B 1 268 ? -6.457 -21.5 3.879 1 96.12 268 ASN B O 1
ATOM 4999 N N . LEU B 1 269 ? -7.902 -22.25 2.406 1 98.19 269 LEU B N 1
ATOM 5000 C CA . LEU B 1 269 ? -6.965 -23.125 1.724 1 98.19 269 LEU B CA 1
ATOM 5001 C C . LEU B 1 269 ? -6.746 -22.688 0.281 1 98.19 269 LEU B C 1
ATOM 5003 O O . LEU B 1 269 ? -7.699 -22.609 -0.498 1 98.19 269 LEU B O 1
ATOM 5007 N N . MET B 1 270 ? -5.551 -22.375 -0.027 1 98.44 270 MET B N 1
ATOM 5008 C CA . MET B 1 270 ? -5.184 -22.109 -1.415 1 98.44 270 MET B CA 1
ATOM 5009 C C . MET B 1 270 ? -4.445 -23.297 -2.021 1 98.44 270 MET B C 1
ATOM 5011 O O . MET B 1 270 ? -3.479 -23.797 -1.44 1 98.44 270 MET B O 1
ATOM 5015 N N . LEU B 1 271 ? -4.879 -23.703 -3.15 1 98.44 271 LEU B N 1
ATOM 5016 C CA . LEU B 1 271 ? -4.254 -24.797 -3.889 1 98.44 271 LEU B CA 1
ATOM 5017 C C . LEU B 1 271 ? -3.838 -24.344 -5.285 1 98.44 271 LEU B C 1
ATOM 5019 O O . LEU B 1 271 ? -4.598 -23.641 -5.965 1 98.44 271 LEU B O 1
ATOM 5023 N N . ARG B 1 272 ? -2.641 -24.672 -5.625 1 98 272 ARG B N 1
ATOM 5024 C CA . ARG B 1 272 ? -2.107 -24.469 -6.969 1 98 272 ARG B CA 1
ATOM 5025 C C . ARG B 1 272 ? -1.447 -25.734 -7.496 1 98 272 ARG B C 1
ATOM 5027 O O . ARG B 1 272 ? -0.858 -26.5 -6.73 1 98 272 ARG B O 1
ATOM 5034 N N . ASN B 1 273 ? -1.573 -25.906 -8.805 1 96.38 273 ASN B N 1
ATOM 5035 C CA . ASN B 1 273 ? -1 -27.094 -9.43 1 96.38 273 ASN B CA 1
ATOM 5036 C C . ASN B 1 273 ? -0.738 -26.875 -10.914 1 96.38 273 ASN B C 1
ATOM 5038 O O . ASN B 1 273 ? -1.52 -26.203 -11.594 1 96.38 273 ASN B O 1
ATOM 5042 N N . ASN B 1 274 ? 0.376 -27.438 -11.391 1 95.5 274 ASN B N 1
ATOM 5043 C CA . ASN B 1 274 ? 0.675 -27.297 -12.812 1 95.5 274 ASN B CA 1
ATOM 5044 C C . ASN B 1 274 ? -0.004 -28.391 -13.633 1 95.5 274 ASN B C 1
ATOM 5046 O O . ASN B 1 274 ? 0.073 -28.391 -14.859 1 95.5 274 ASN B O 1
ATOM 5050 N N . LEU B 1 275 ? -0.605 -29.391 -13.078 1 93.88 275 LEU B N 1
ATOM 5051 C CA . LEU B 1 275 ? -1.383 -30.484 -13.656 1 93.88 275 LEU B CA 1
ATOM 5052 C C . LEU B 1 275 ? -0.514 -31.344 -14.555 1 93.88 275 LEU B C 1
ATOM 5054 O O . LEU B 1 275 ? -1.017 -31.969 -15.492 1 93.88 275 LEU B O 1
ATOM 5058 N N . LYS B 1 276 ? 0.829 -31.25 -14.328 1 93.12 276 LYS B N 1
ATOM 5059 C CA . LYS B 1 276 ? 1.738 -32.188 -14.992 1 93.12 276 LYS B CA 1
ATOM 5060 C C . LYS B 1 276 ? 1.994 -33.406 -14.125 1 93.12 276 LYS B C 1
ATOM 5062 O O . LYS B 1 276 ? 2.814 -33.375 -13.211 1 93.12 276 LYS B O 1
ATOM 5067 N N . PHE B 1 277 ? 1.446 -34.5 -14.477 1 88.62 277 PHE B N 1
ATOM 5068 C CA . PHE B 1 277 ? 1.371 -35.688 -13.625 1 88.62 277 PHE B CA 1
ATOM 5069 C C . PHE B 1 277 ? 2.752 -36.281 -13.43 1 88.62 277 PHE B C 1
ATOM 5071 O O . PHE B 1 277 ? 3.047 -36.844 -12.359 1 88.62 277 PHE B O 1
ATOM 5078 N N . HIS B 1 278 ? 3.648 -36.219 -14.367 1 91.19 278 HIS B N 1
ATOM 5079 C CA . HIS B 1 278 ? 4.965 -36.844 -14.242 1 91.19 278 HIS B CA 1
ATOM 5080 C C . HIS B 1 278 ? 5.965 -35.875 -13.609 1 91.19 278 HIS B C 1
ATOM 5082 O O . HIS B 1 278 ? 6.973 -36.312 -13.039 1 91.19 278 HIS B O 1
ATOM 5088 N N . ASN B 1 279 ? 5.746 -34.562 -13.633 1 93.38 279 ASN B N 1
ATOM 5089 C CA . ASN B 1 279 ? 6.57 -33.5 -13.047 1 93.38 279 ASN B CA 1
ATOM 5090 C C . ASN B 1 279 ? 5.719 -32.438 -12.375 1 93.38 279 ASN B C 1
ATOM 5092 O O . ASN B 1 279 ? 5.824 -31.25 -12.703 1 93.38 279 ASN B O 1
ATOM 5096 N N . ASN B 1 280 ? 5 -32.938 -11.438 1 94.31 280 ASN B N 1
ATOM 5097 C CA . ASN B 1 280 ? 3.988 -32.125 -10.789 1 94.31 280 ASN B CA 1
ATOM 5098 C C . ASN B 1 280 ? 4.613 -31.109 -9.836 1 94.31 280 ASN B C 1
ATOM 5100 O O . ASN B 1 280 ? 5.512 -31.438 -9.062 1 94.31 280 ASN B O 1
ATOM 5104 N N . LYS B 1 281 ? 4.367 -29.922 -10.055 1 96.88 281 LYS B N 1
ATOM 5105 C CA . LYS B 1 281 ? 4.707 -28.812 -9.172 1 9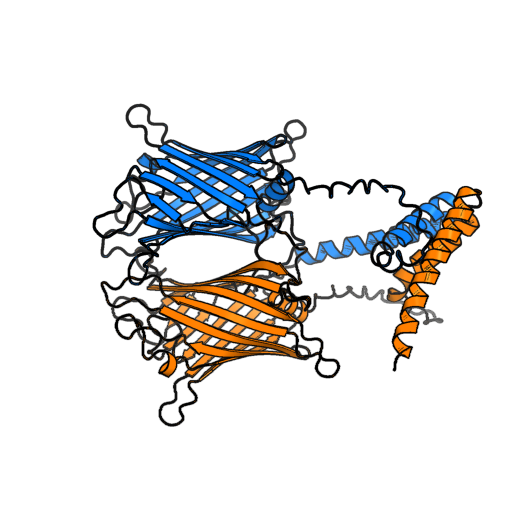6.88 281 LYS B CA 1
ATOM 5106 C C . LYS B 1 281 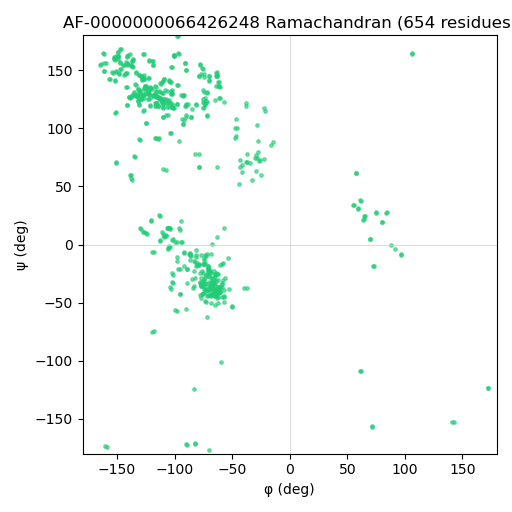? 3.453 -28.109 -8.664 1 96.88 281 LYS B C 1
ATOM 5108 O O . LYS B 1 281 ? 2.48 -27.953 -9.406 1 96.88 281 LYS B O 1
ATOM 5113 N N . GLY B 1 282 ? 3.377 -27.797 -7.422 1 96.62 282 GLY B N 1
ATOM 5114 C CA . GLY B 1 282 ? 2.205 -27.141 -6.859 1 96.62 282 GLY B CA 1
ATOM 5115 C C . GLY B 1 282 ? 2.492 -26.422 -5.551 1 96.62 282 GLY B C 1
ATOM 5116 O O . GLY B 1 282 ? 3.654 -26.203 -5.199 1 96.62 282 GLY B O 1
ATOM 5117 N N . ALA B 1 283 ? 1.468 -25.938 -4.965 1 98.31 283 ALA B N 1
ATOM 5118 C CA . ALA B 1 283 ? 1.584 -25.266 -3.67 1 98.31 283 ALA B CA 1
ATOM 5119 C C . ALA B 1 283 ? 0.275 -25.344 -2.891 1 98.31 283 ALA B C 1
ATOM 5121 O O . ALA B 1 283 ? -0.803 -25.438 -3.482 1 98.31 283 ALA B O 1
ATOM 5122 N N . ILE B 1 284 ? 0.425 -25.391 -1.656 1 98.5 284 ILE B N 1
ATOM 5123 C CA . ILE B 1 284 ? -0.692 -25.266 -0.726 1 98.5 284 ILE B CA 1
ATOM 5124 C C . ILE B 1 284 ? -0.407 -24.141 0.275 1 98.5 284 ILE B C 1
ATOM 5126 O O . ILE B 1 284 ? 0.726 -23.984 0.736 1 98.5 284 ILE B O 1
ATOM 5130 N N . GLN B 1 285 ? -1.313 -23.344 0.561 1 98.69 285 GLN B N 1
ATOM 5131 C CA . GLN B 1 285 ? -1.253 -22.359 1.632 1 98.69 285 GLN B CA 1
ATOM 5132 C C . GLN B 1 285 ? -2.49 -22.438 2.521 1 98.69 285 GLN B C 1
ATOM 5134 O O . GLN B 1 285 ? -3.617 -22.484 2.025 1 98.69 285 GLN B O 1
ATOM 5139 N N . VAL B 1 286 ? -2.266 -22.516 3.754 1 98.69 286 VAL B N 1
ATOM 5140 C CA . VAL B 1 286 ? -3.346 -22.531 4.734 1 98.69 286 VAL B CA 1
ATOM 5141 C C . VAL B 1 286 ? -3.326 -21.25 5.551 1 98.69 286 VAL B C 1
ATOM 5143 O O . VAL B 1 286 ? -2.311 -20.906 6.16 1 98.69 286 VAL B O 1
ATOM 5146 N N . ASP B 1 287 ? -4.375 -20.578 5.578 1 97.88 287 ASP B N 1
ATOM 5147 C CA . ASP B 1 287 ? -4.555 -19.359 6.348 1 97.88 287 ASP B CA 1
ATOM 5148 C C . ASP B 1 287 ? -5.621 -19.547 7.426 1 97.88 287 ASP B C 1
ATOM 5150 O O . ASP B 1 287 ? -6.746 -19.953 7.133 1 97.88 287 ASP B O 1
ATOM 5154 N N . LEU B 1 288 ? -5.266 -19.234 8.602 1 97.06 288 LEU B N 1
ATOM 5155 C CA . LEU B 1 288 ? -6.195 -19.281 9.727 1 97.06 288 LEU B CA 1
ATOM 5156 C C . LEU B 1 288 ? -6.277 -17.922 10.414 1 97.06 288 LEU B C 1
ATOM 5158 O O . LEU B 1 288 ? -5.25 -17.312 10.711 1 97.06 288 LEU B O 1
ATOM 5162 N N . GLY B 1 289 ? -7.445 -17.438 10.617 1 94.19 289 GLY B N 1
ATOM 5163 C CA . GLY B 1 289 ? -7.672 -16.203 11.352 1 94.19 289 GLY B CA 1
ATOM 5164 C C . GLY B 1 289 ? -8.656 -16.359 12.492 1 94.19 289 GLY B C 1
ATOM 5165 O O . GLY B 1 289 ? -9.641 -17.109 12.383 1 94.19 289 GLY B O 1
ATOM 5166 N N . TYR B 1 290 ? -8.344 -15.664 13.555 1 93.19 290 TYR B N 1
ATOM 5167 C CA . TYR B 1 290 ? -9.211 -15.664 14.727 1 93.19 290 TYR B CA 1
ATOM 5168 C C . TYR B 1 290 ? -9.336 -14.258 15.305 1 93.19 290 TYR B C 1
ATOM 5170 O O . TYR B 1 290 ? -8.328 -13.602 15.57 1 93.19 290 TYR B O 1
ATOM 5178 N N . ASP B 1 291 ? -10.539 -13.867 15.461 1 86.88 291 ASP B N 1
ATOM 5179 C CA . ASP B 1 291 ? -10.789 -12.531 16 1 86.88 291 ASP B CA 1
ATOM 5180 C C . ASP B 1 291 ? -10.445 -12.461 17.484 1 86.88 291 ASP B C 1
ATOM 5182 O O . ASP B 1 291 ? -11.156 -13.023 18.312 1 86.88 291 ASP B O 1
ATOM 5186 N N . ILE B 1 292 ? -9.414 -11.75 17.797 1 84.12 292 ILE B N 1
ATOM 5187 C CA . ILE B 1 292 ? -8.961 -11.75 19.172 1 84.12 292 ILE B CA 1
ATOM 5188 C C . ILE B 1 292 ? -9.43 -10.469 19.875 1 84.12 292 ILE B C 1
ATOM 5190 O O . ILE B 1 292 ? -9.578 -10.438 21.094 1 84.12 292 ILE B O 1
ATOM 5194 N N . PHE B 1 293 ? -9.656 -9.398 19.219 1 79.38 293 PHE B N 1
ATOM 5195 C CA . PHE B 1 293 ? -9.875 -8.117 19.875 1 79.38 293 PHE B CA 1
ATOM 5196 C C . PHE B 1 293 ? -11.266 -7.578 19.562 1 79.38 293 PHE B C 1
ATOM 5198 O O . PHE B 1 293 ? -11.672 -6.543 20.094 1 79.38 293 PHE B O 1
ATOM 5205 N N . ASN B 1 294 ? -11.984 -8.227 18.688 1 76 294 ASN B N 1
ATOM 5206 C CA . ASN B 1 294 ? -13.297 -7.785 18.234 1 76 294 ASN B CA 1
ATOM 5207 C C . ASN B 1 294 ? -13.242 -6.402 17.594 1 76 294 ASN B C 1
ATOM 5209 O O . ASN B 1 294 ? -14.109 -5.566 17.844 1 76 294 ASN B O 1
ATOM 5213 N N . ASN B 1 295 ? -12.164 -6.117 17 1 74.06 295 ASN B N 1
ATOM 5214 C CA . ASN B 1 295 ? -12.008 -4.824 16.344 1 74.06 295 ASN B CA 1
ATOM 5215 C C . ASN B 1 295 ? -11.625 -4.988 14.875 1 74.06 295 ASN B C 1
ATOM 5217 O O . ASN B 1 295 ? -11.195 -4.027 14.227 1 74.06 295 ASN B O 1
ATOM 5221 N N . GLY B 1 296 ? -11.695 -6.18 14.406 1 78.12 296 GLY B N 1
ATOM 5222 C CA . GLY B 1 296 ? -11.414 -6.438 13 1 78.12 296 GLY B CA 1
ATOM 5223 C C . GLY B 1 296 ? -9.992 -6.906 12.758 1 78.12 296 GLY B C 1
ATOM 5224 O O . GLY B 1 296 ? -9.641 -7.273 11.633 1 78.12 296 GLY B O 1
ATOM 5225 N N . ILE B 1 297 ? -9.227 -6.844 13.781 1 86.06 297 ILE B N 1
ATOM 5226 C CA . ILE B 1 297 ? -7.883 -7.391 13.68 1 86.06 297 ILE B CA 1
ATOM 5227 C C . ILE B 1 297 ? -7.875 -8.844 14.156 1 86.06 297 ILE B C 1
ATOM 5229 O O . ILE B 1 297 ? -8.391 -9.156 15.234 1 86.06 297 ILE B O 1
ATOM 5233 N N . TYR B 1 298 ? -7.348 -9.711 13.383 1 90.25 298 TYR B N 1
ATOM 5234 C CA . TYR B 1 298 ? -7.328 -11.141 13.672 1 90.25 298 TYR B CA 1
ATOM 5235 C C . TYR B 1 298 ? -5.914 -11.617 13.984 1 90.25 298 TYR B C 1
ATOM 5237 O O . TYR B 1 298 ? -4.945 -11.117 13.406 1 90.25 298 TYR B O 1
ATOM 5245 N N . TRP B 1 299 ? -5.887 -12.469 14.945 1 96 299 TRP B N 1
ATOM 5246 C CA . TRP B 1 299 ? -4.695 -13.312 14.93 1 96 299 TRP B CA 1
ATOM 5247 C C . TRP B 1 299 ? -4.617 -14.125 13.641 1 96 299 TRP B C 1
ATOM 5249 O O . TRP B 1 299 ? -5.629 -14.648 13.172 1 96 299 TRP B O 1
ATOM 5259 N N . TYR B 1 300 ? -3.48 -14.18 13.055 1 97.06 300 TYR B N 1
ATOM 5260 C CA . TYR B 1 300 ? -3.342 -14.75 11.719 1 97.06 300 TYR B CA 1
ATOM 5261 C C . TYR B 1 300 ? -2.191 -15.75 11.664 1 97.06 300 TYR B C 1
ATOM 5263 O O . TYR B 1 300 ? -1.068 -15.43 12.062 1 97.06 300 TYR B O 1
ATOM 5271 N N . LEU B 1 301 ? -2.498 -16.938 11.266 1 98.19 301 LEU B N 1
ATOM 5272 C CA . LEU B 1 301 ? -1.525 -18 11.023 1 98.19 301 LEU B CA 1
ATOM 5273 C C . LEU B 1 301 ? -1.524 -18.406 9.562 1 98.19 301 LEU B C 1
ATOM 5275 O O . LEU B 1 301 ? -2.584 -18.656 8.977 1 98.19 301 LEU B O 1
ATOM 5279 N N . GLN B 1 302 ? -0.334 -18.406 8.953 1 98.56 302 GLN B N 1
ATOM 5280 C CA . GLN B 1 302 ? -0.193 -18.781 7.551 1 98.56 302 GLN B CA 1
ATOM 5281 C C . GLN B 1 302 ? 0.859 -19.875 7.375 1 98.56 302 GLN B C 1
ATOM 5283 O O . GLN B 1 302 ? 1.975 -19.766 7.887 1 98.56 302 GLN B O 1
ATOM 5288 N N . TYR B 1 303 ? 0.474 -20.938 6.742 1 98.81 303 TYR B N 1
ATOM 5289 C CA . TYR B 1 303 ? 1.39 -22.016 6.379 1 98.81 303 TYR B CA 1
ATOM 5290 C C . TYR B 1 303 ? 1.458 -22.172 4.863 1 98.81 303 TYR B C 1
ATOM 5292 O O . TYR B 1 303 ? 0.426 -22.297 4.199 1 98.81 303 TYR B O 1
ATOM 5300 N N . PHE B 1 304 ? 2.615 -22.188 4.375 1 98.69 304 PHE B N 1
ATOM 5301 C CA . PHE B 1 304 ? 2.844 -22.359 2.947 1 98.69 304 PHE B CA 1
ATOM 5302 C C . PHE B 1 304 ? 3.748 -23.562 2.693 1 98.69 304 PHE B C 1
ATOM 5304 O O . PHE B 1 304 ? 4.723 -23.781 3.418 1 98.69 304 PHE B O 1
ATOM 5311 N N . ASN B 1 305 ? 3.455 -24.25 1.636 1 98.62 305 ASN B N 1
ATOM 5312 C CA . ASN B 1 305 ? 4.25 -25.391 1.195 1 98.62 305 ASN B CA 1
ATOM 5313 C C . ASN B 1 305 ? 4.168 -25.594 -0.316 1 98.62 305 ASN B C 1
ATOM 5315 O O . ASN B 1 305 ? 3.098 -25.891 -0.851 1 98.62 305 ASN B O 1
ATOM 5319 N N . GLY B 1 306 ? 5.293 -25.375 -0.922 1 98.38 306 GLY B N 1
ATOM 5320 C CA . GLY B 1 306 ? 5.316 -25.609 -2.359 1 98.38 306 GLY B CA 1
ATOM 5321 C C . GLY B 1 306 ? 6.156 -24.594 -3.105 1 98.38 306 GLY B C 1
ATOM 5322 O O . GLY B 1 306 ? 7.172 -24.109 -2.59 1 98.38 306 GLY B O 1
ATOM 5323 N N . TYR B 1 307 ? 5.801 -24.391 -4.348 1 97.88 307 TYR B N 1
ATOM 5324 C CA . TYR B 1 307 ? 6.543 -23.5 -5.227 1 97.88 307 TYR B CA 1
ATOM 5325 C C . TYR B 1 307 ? 5.82 -22.156 -5.383 1 97.88 307 TYR B C 1
ATOM 5327 O O . TYR B 1 307 ? 4.602 -22.078 -5.199 1 97.88 307 TYR B O 1
ATOM 5335 N N . GLY B 1 308 ? 6.539 -21.141 -5.641 1 96.94 308 GLY B N 1
ATOM 5336 C CA . GLY B 1 308 ? 5.953 -19.891 -6.07 1 96.94 308 GLY B CA 1
ATOM 5337 C C . GLY B 1 308 ? 5.484 -19.031 -4.914 1 96.94 308 GLY B C 1
ATOM 5338 O O . GLY B 1 308 ? 4.527 -18.25 -5.055 1 96.94 308 GLY B O 1
ATOM 5339 N N . GLU B 1 309 ? 6.098 -19.172 -3.777 1 97.25 309 GLU B N 1
ATOM 5340 C CA . GLU B 1 309 ? 5.707 -18.266 -2.705 1 97.25 309 GLU B CA 1
ATOM 5341 C C . GLU B 1 309 ? 6.02 -16.812 -3.07 1 97.25 309 GLU B C 1
ATOM 5343 O O . GLU B 1 309 ? 5.219 -15.922 -2.809 1 97.25 309 GLU B O 1
ATOM 5348 N N . SER B 1 310 ? 7.219 -16.609 -3.584 1 97.06 310 SER B N 1
ATOM 5349 C CA . SER B 1 310 ? 7.668 -15.336 -4.129 1 97.06 310 SER B CA 1
ATOM 5350 C C . SER B 1 310 ? 8.203 -15.492 -5.547 1 97.06 310 SER B C 1
ATOM 5352 O O . SER B 1 310 ? 8.5 -16.609 -5.98 1 97.06 310 SER B O 1
ATOM 5354 N N . LEU B 1 311 ? 8.32 -14.406 -6.211 1 97 311 LEU B 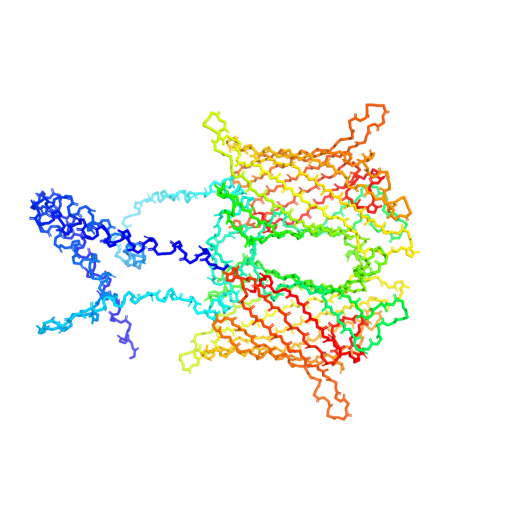N 1
ATOM 5355 C CA . LEU B 1 311 ? 8.781 -14.492 -7.59 1 97 311 LEU B CA 1
ATOM 5356 C C . LEU B 1 311 ? 10.25 -14.922 -7.645 1 97 311 LEU B C 1
ATOM 5358 O O . LEU B 1 311 ? 10.633 -15.711 -8.508 1 97 311 LEU B O 1
ATOM 5362 N N . ILE B 1 312 ? 11.055 -14.422 -6.691 1 94.5 312 ILE B N 1
ATOM 5363 C CA . ILE B 1 312 ? 12.477 -14.742 -6.727 1 94.5 312 ILE B CA 1
ATOM 5364 C C . ILE B 1 312 ? 12.688 -16.219 -6.391 1 94.5 312 ILE B C 1
ATOM 5366 O O . ILE B 1 312 ? 13.68 -16.812 -6.809 1 94.5 312 ILE B O 1
ATOM 5370 N N . ASP B 1 313 ? 11.703 -16.812 -5.699 1 95.12 313 ASP B N 1
ATOM 5371 C CA . ASP B 1 313 ? 11.797 -18.203 -5.289 1 95.12 313 ASP B CA 1
ATOM 5372 C C . ASP B 1 313 ? 10.758 -19.062 -6.012 1 95.12 313 ASP B C 1
ATOM 5374 O O . ASP B 1 313 ? 10.32 -20.094 -5.484 1 95.12 313 ASP B O 1
ATOM 5378 N N . TYR B 1 314 ? 10.328 -18.656 -7.141 1 96.31 314 TYR B N 1
ATOM 5379 C CA . TYR B 1 314 ? 9.172 -19.312 -7.742 1 96.31 314 TYR B CA 1
ATOM 5380 C C . TYR B 1 314 ? 9.492 -20.766 -8.094 1 96.31 314 TYR B C 1
ATOM 5382 O O . TYR B 1 314 ? 8.594 -21.609 -8.141 1 96.31 314 TYR B O 1
ATOM 5390 N N . ASN B 1 315 ? 10.766 -21.078 -8.336 1 95.62 315 ASN B N 1
A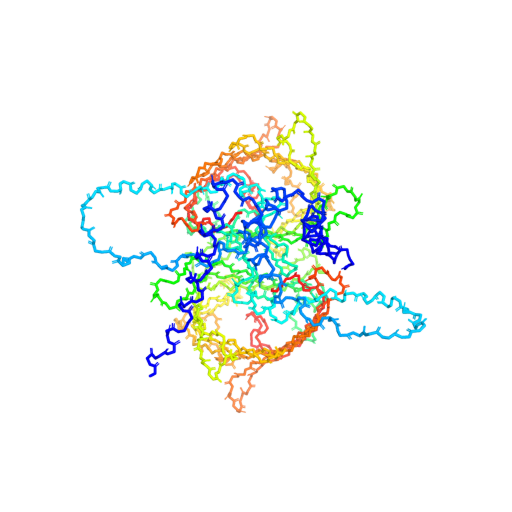TOM 5391 C CA . ASN B 1 315 ? 11.18 -22.406 -8.766 1 95.62 315 ASN B CA 1
ATOM 5392 C C . ASN B 1 315 ? 11.828 -23.188 -7.625 1 95.62 315 ASN B C 1
ATOM 5394 O O . ASN B 1 315 ? 12.523 -24.188 -7.859 1 95.62 315 ASN B O 1
ATOM 5398 N N . LYS B 1 316 ? 11.648 -22.672 -6.465 1 95.69 316 LYS B N 1
ATOM 5399 C CA . LYS B 1 316 ? 12.141 -23.344 -5.266 1 95.69 316 LYS B CA 1
ATOM 5400 C C . LYS B 1 316 ? 10.984 -23.844 -4.395 1 95.69 316 LYS B C 1
ATOM 5402 O O . LYS B 1 316 ? 10.023 -23.109 -4.164 1 95.69 316 LYS B O 1
ATOM 5407 N N . HIS B 1 317 ? 11.094 -25.078 -4.012 1 97.06 317 HIS B N 1
ATOM 5408 C CA . HIS B 1 317 ? 10.133 -25.578 -3.041 1 97.06 317 HIS B CA 1
ATOM 5409 C C . HIS B 1 317 ? 10.406 -25.016 -1.649 1 97.06 317 HIS B C 1
ATOM 5411 O O . HIS B 1 317 ? 11.484 -25.219 -1.094 1 97.06 317 HIS B O 1
ATOM 5417 N N . LEU B 1 318 ? 9.477 -24.344 -1.077 1 97.5 318 LEU B N 1
ATOM 5418 C CA . LEU B 1 318 ? 9.648 -23.734 0.234 1 97.5 318 LEU B CA 1
ATOM 5419 C C . LEU B 1 318 ? 8.523 -24.156 1.18 1 97.5 318 LEU B C 1
ATOM 5421 O O . LEU B 1 318 ? 7.41 -24.438 0.739 1 97.5 318 LEU B O 1
ATOM 5425 N N . GLN B 1 319 ? 8.891 -24.281 2.361 1 98.25 319 GLN B N 1
ATOM 5426 C CA . GLN B 1 319 ? 7.957 -24.453 3.469 1 98.25 319 GLN B CA 1
ATOM 5427 C C . GLN B 1 319 ? 8.102 -23.344 4.496 1 98.25 319 GLN B C 1
ATOM 5429 O O . GLN B 1 319 ? 9.211 -23.062 4.965 1 98.25 319 GLN B O 1
ATOM 5434 N N . ARG B 1 320 ? 7.004 -22.688 4.832 1 98.38 320 ARG B N 1
ATOM 5435 C CA . ARG B 1 320 ? 7.082 -21.547 5.73 1 98.38 320 ARG B CA 1
ATOM 5436 C C . ARG B 1 320 ? 5.895 -21.531 6.691 1 98.38 320 ARG B C 1
ATOM 5438 O O . ARG B 1 320 ? 4.762 -21.812 6.293 1 98.38 320 ARG B O 1
ATOM 5445 N N . LEU B 1 321 ? 6.188 -21.281 7.918 1 98.69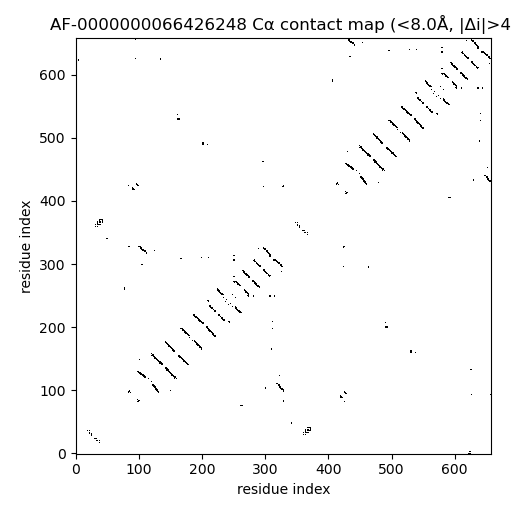 321 LEU B N 1
ATOM 5446 C CA . LEU B 1 321 ? 5.176 -21 8.93 1 98.69 321 LEU B CA 1
ATOM 5447 C C . LEU B 1 321 ? 5.289 -19.562 9.43 1 98.69 321 LEU B C 1
ATOM 5449 O O . LEU B 1 321 ? 6.375 -19.109 9.805 1 98.69 321 LEU B O 1
ATOM 5453 N N . SER B 1 322 ? 4.211 -18.828 9.375 1 98.69 322 SER B N 1
ATOM 5454 C CA . SER B 1 322 ? 4.199 -17.406 9.742 1 98.69 322 SER B CA 1
ATOM 5455 C C . SER B 1 322 ? 3.008 -17.078 10.641 1 98.69 322 SER B C 1
ATOM 5457 O O . SER B 1 322 ? 1.924 -17.641 10.469 1 98.69 322 SER B O 1
ATOM 5459 N N . THR B 1 323 ? 3.176 -16.141 11.531 1 98.44 323 THR B N 1
ATOM 5460 C CA . THR B 1 323 ? 2.059 -15.727 12.367 1 98.44 323 THR B CA 1
ATOM 5461 C C . THR B 1 323 ? 2.156 -14.242 12.703 1 98.44 323 THR B C 1
ATOM 5463 O O . THR B 1 323 ? 3.244 -13.664 12.656 1 98.44 323 THR B O 1
ATOM 5466 N N . GLY B 1 324 ? 1.062 -13.68 12.898 1 97.81 324 GLY B N 1
ATOM 5467 C CA . GLY B 1 324 ? 0.924 -12.266 13.234 1 97.81 324 GLY B CA 1
ATOM 5468 C C . GLY B 1 324 ? -0.517 -11.789 13.227 1 97.81 324 GLY B C 1
ATOM 5469 O O . GLY B 1 324 ? -1.379 -12.398 13.867 1 97.81 324 GLY B O 1
ATOM 5470 N N . PHE B 1 325 ? -0.671 -10.758 12.391 1 94.5 325 PHE B N 1
ATOM 5471 C CA . PHE B 1 325 ? -1.979 -10.117 12.453 1 94.5 325 PHE B CA 1
ATOM 5472 C C . PHE B 1 325 ? -2.561 -9.922 11.062 1 94.5 325 PHE B C 1
ATOM 5474 O O . PHE B 1 325 ? -1.848 -9.531 10.133 1 94.5 325 PHE B O 1
ATOM 5481 N N . LEU B 1 326 ? -3.783 -10.273 10.938 1 93 326 LEU B N 1
ATOM 5482 C CA . LEU B 1 326 ? -4.578 -9.859 9.789 1 93 326 LEU B CA 1
ATOM 5483 C C . LEU B 1 326 ? -5.285 -8.539 10.055 1 93 326 LEU B C 1
ATOM 5485 O O . LEU B 1 326 ? -6.137 -8.453 10.945 1 93 326 LEU B O 1
ATOM 5489 N N . ILE B 1 327 ? -4.969 -7.613 9.281 1 88.19 327 ILE B N 1
ATOM 5490 C CA . ILE B 1 327 ? -5.324 -6.234 9.594 1 88.19 327 ILE B CA 1
ATOM 5491 C C . ILE B 1 327 ? -6.637 -5.871 8.898 1 88.19 327 ILE B C 1
ATOM 5493 O O . ILE B 1 327 ? -7.465 -5.148 9.461 1 88.19 327 ILE B O 1
ATOM 5497 N N . SER B 1 328 ? -6.715 -6.281 7.727 1 78.75 328 SER B N 1
ATOM 5498 C CA . SER B 1 328 ? -7.945 -6.027 6.98 1 78.75 328 SER B CA 1
ATOM 5499 C C . SER B 1 328 ? -8.172 -7.094 5.914 1 78.75 328 SER B C 1
ATOM 5501 O O . SER B 1 328 ? -7.246 -7.812 5.539 1 78.75 328 SER B O 1
ATOM 5503 N N . TYR B 1 329 ? -9.445 -7.129 5.551 1 76.31 329 TYR B N 1
ATOM 5504 C CA . TYR B 1 329 ? -9.82 -8.172 4.602 1 76.31 329 TYR B CA 1
ATOM 5505 C C . TYR B 1 329 ? -10.953 -7.707 3.695 1 76.31 329 TYR B C 1
ATOM 5507 O O . TYR B 1 329 ? -11.891 -7.055 4.152 1 76.31 329 TYR B O 1
#

Organism: Campylobacter jejuni subsp. jejuni serotype O:2 (strain ATCC 700819 / NCTC 11168) (NCBI:txid192222)

pLDDT: mean 80.18, std 23.17, range [20.48, 98.81]

Radius of gyration: 29.1 Å; Cα contacts (8 Å, |Δi|>4): 1487; chains: 2; bounding box: 86×68×65 Å